Protein AF-A0A210QCU9-F1 (afdb_monomer)

Foldseek 3Di:
DDPVVVVVVVVVVVVVVVCVVVVPPDPPPPPDPDDDDDDDDDDPVRVVVVVVVPPPDDDDDDDDDDDDDDDDDDDDDDDDDDDDDDDDDDDDDDDDDDDDDDDDDDDDDDDDDDDDDDDDDDDDDDDDDDDPPDDDDDDDDDDDDDVVVVVVVVVVVVVVVVVVVVVVVVVVVVVVVVVVVVVVVVVVVVVVVVVVVVVVVVVVVVVVVVVVVVVVVVVVVVVVVVVVVVVVVVVVVVVVVVVVVVDPDDDDPCPVVVVVVVVVVVVVVVVVVVVVVVVVVVVVVVVVVVVVVVVVVVVVVVVVVVVVVVVVVVVVVVVVVVVVVVVVVVVVVVVVVVVVVVVVVVVVVVVVVVVVVVVVVVVVVVVVVVVVVD

Organism: Mizuhopecten yessoensis (NCBI:txid6573)

Mean predicted aligned error: 23.55 Å

Structure (mmCIF, N/CA/C/O backbone):
data_AF-A0A210QCU9-F1
#
_entry.id   AF-A0A210QCU9-F1
#
loop_
_atom_site.group_PDB
_atom_site.id
_atom_site.type_symbol
_atom_site.label_atom_id
_atom_site.label_alt_id
_atom_site.label_comp_id
_atom_site.label_asym_id
_atom_site.label_entity_id
_atom_site.label_seq_id
_atom_site.pdbx_PDB_ins_code
_atom_site.Cartn_x
_atom_site.Cartn_y
_atom_site.Cartn_z
_atom_site.occupancy
_atom_site.B_iso_or_equiv
_atom_site.auth_seq_id
_atom_site.auth_comp_id
_atom_site.auth_asym_id
_atom_site.auth_atom_id
_atom_site.pdbx_PDB_model_num
ATOM 1 N N . MET A 1 1 ? 48.273 -0.658 22.870 1.00 56.78 1 MET A N 1
ATOM 2 C CA . MET A 1 1 ? 46.803 -0.851 22.772 1.00 56.78 1 MET A CA 1
ATOM 3 C C . MET A 1 1 ? 46.395 -0.947 21.308 1.00 56.78 1 MET A C 1
ATOM 5 O O . MET A 1 1 ? 46.941 -0.197 20.505 1.00 56.78 1 MET A O 1
ATOM 9 N N . SER A 1 2 ? 45.455 -1.835 20.966 1.00 79.38 2 SER A N 1
ATOM 10 C CA . SER A 1 2 ? 44.950 -2.006 19.591 1.00 79.38 2 SER A CA 1
ATOM 11 C C . SER A 1 2 ? 44.181 -0.774 19.084 1.00 79.38 2 SER A C 1
ATOM 13 O O . SER A 1 2 ? 43.566 -0.053 19.873 1.00 79.38 2 SER A O 1
ATOM 15 N N . GLN A 1 3 ? 44.162 -0.561 17.762 1.00 80.19 3 GLN A N 1
ATOM 16 C CA . GLN A 1 3 ? 43.302 0.446 17.124 1.00 80.19 3 GLN A CA 1
ATOM 17 C C . GLN A 1 3 ? 41.815 0.196 17.426 1.00 80.19 3 GLN A C 1
ATOM 19 O O . GLN A 1 3 ? 41.072 1.154 17.630 1.00 80.19 3 GLN A O 1
ATOM 24 N N . TYR A 1 4 ? 41.407 -1.073 17.559 1.00 87.50 4 TYR A N 1
ATOM 25 C CA . TYR A 1 4 ? 40.050 -1.455 17.960 1.00 87.50 4 TYR A CA 1
ATOM 26 C C . TYR A 1 4 ? 39.638 -0.808 19.291 1.00 87.50 4 TYR A C 1
ATOM 28 O O . TYR A 1 4 ? 38.570 -0.211 19.368 1.00 87.50 4 TYR A O 1
ATOM 36 N N . GLN A 1 5 ? 40.515 -0.822 20.304 1.00 91.06 5 GLN A N 1
ATOM 37 C CA . GLN A 1 5 ? 40.228 -0.203 21.603 1.00 91.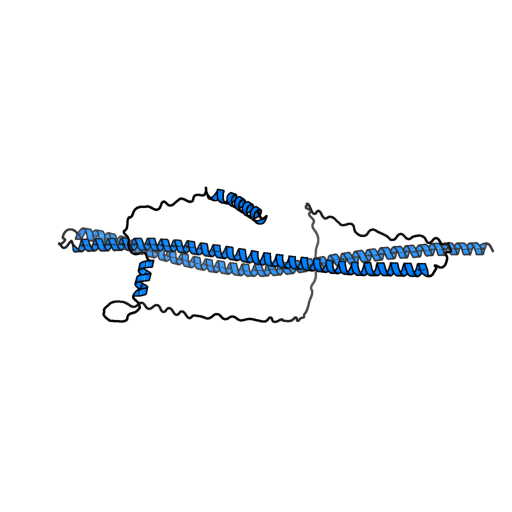06 5 GLN A CA 1
ATOM 38 C C . GLN A 1 5 ? 40.039 1.315 21.484 1.00 91.06 5 GLN A C 1
ATOM 40 O O . GLN A 1 5 ? 39.166 1.883 22.131 1.00 91.06 5 GLN A O 1
ATOM 45 N N . LYS A 1 6 ? 40.825 1.983 20.627 1.00 91.81 6 LYS A N 1
ATOM 46 C CA . LYS A 1 6 ? 40.670 3.426 20.379 1.00 91.81 6 LYS A CA 1
ATOM 47 C C . LYS A 1 6 ? 39.325 3.736 19.714 1.00 91.81 6 LYS A C 1
ATOM 49 O O . LYS A 1 6 ? 38.669 4.697 20.109 1.00 91.81 6 LYS A O 1
ATOM 54 N N . SER A 1 7 ? 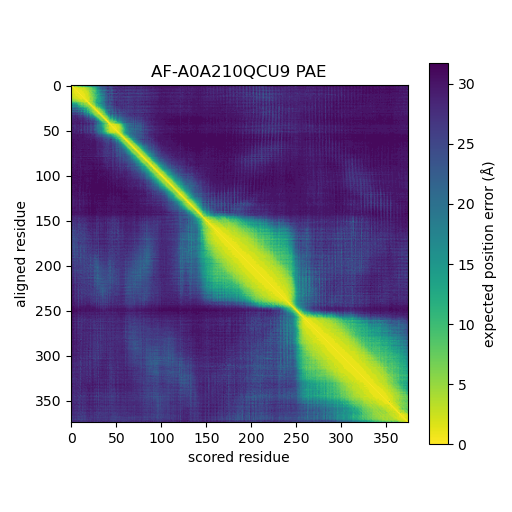38.897 2.917 18.753 1.00 90.00 7 SER A N 1
ATOM 55 C CA . SER A 1 7 ? 37.583 3.041 18.107 1.00 90.00 7 SER A CA 1
ATOM 56 C C . SER A 1 7 ? 36.430 2.747 19.071 1.00 90.00 7 SER A C 1
ATOM 58 O O . SER A 1 7 ? 35.466 3.508 19.102 1.00 90.00 7 SER A O 1
ATOM 60 N N . LEU A 1 8 ? 36.550 1.703 19.898 1.00 92.12 8 LEU A N 1
ATOM 61 C CA . LEU A 1 8 ? 35.562 1.329 20.910 1.00 92.12 8 LEU A CA 1
ATOM 62 C C . LEU A 1 8 ? 35.385 2.439 21.954 1.00 92.12 8 LEU A C 1
ATOM 64 O O . LEU A 1 8 ? 34.273 2.928 22.131 1.00 92.12 8 LEU A O 1
ATOM 68 N N . ASN A 1 9 ? 36.476 2.921 22.559 1.00 92.69 9 ASN A N 1
ATOM 69 C CA . ASN A 1 9 ? 36.433 4.025 23.524 1.00 92.69 9 ASN A CA 1
ATOM 70 C C . ASN A 1 9 ? 35.824 5.296 22.896 1.00 92.69 9 ASN A C 1
ATOM 72 O O . ASN A 1 9 ? 34.995 5.958 23.515 1.00 92.69 9 ASN A O 1
ATOM 76 N N . LYS A 1 10 ? 36.171 5.610 21.637 1.00 92.25 10 LYS A N 1
ATOM 77 C CA . LYS A 1 10 ? 35.598 6.749 20.896 1.00 92.25 10 LYS A CA 1
ATOM 78 C C . LYS A 1 10 ? 34.104 6.577 20.567 1.00 92.25 10 LYS A C 1
ATOM 80 O O . LYS A 1 10 ? 33.401 7.578 20.443 1.00 92.25 10 LYS A O 1
ATOM 85 N N . SER A 1 11 ? 33.610 5.343 20.439 1.00 88.38 11 SER A N 1
ATOM 86 C CA . SER A 1 11 ? 32.179 5.044 20.299 1.00 88.38 11 SER A CA 1
ATOM 87 C C . SER A 1 11 ? 31.447 5.164 21.637 1.00 88.38 11 SER A C 1
ATOM 89 O O . SER A 1 11 ? 30.365 5.739 21.682 1.00 88.38 11 SER A O 1
ATOM 91 N N . ILE A 1 12 ? 32.051 4.687 22.731 1.00 88.25 12 ILE A N 1
ATOM 92 C CA . ILE A 1 12 ? 31.483 4.771 24.087 1.00 88.25 12 ILE A CA 1
ATOM 93 C C . ILE A 1 12 ? 31.269 6.234 24.491 1.00 88.25 12 ILE A C 1
ATOM 95 O O . ILE A 1 12 ? 30.164 6.593 24.887 1.00 88.25 12 ILE A O 1
ATOM 99 N N . GLU A 1 13 ? 32.264 7.107 24.306 1.00 90.81 13 GLU A N 1
ATOM 100 C CA . GLU A 1 13 ? 32.106 8.537 24.616 1.00 90.81 13 GLU A CA 1
ATOM 101 C C . GLU A 1 13 ? 31.066 9.234 23.721 1.00 90.81 13 GLU A C 1
ATOM 103 O O . GLU A 1 13 ? 30.308 10.076 24.201 1.00 90.81 13 GLU A O 1
ATOM 108 N N . LYS A 1 14 ? 30.940 8.832 22.446 1.00 87.81 14 LYS A N 1
ATOM 109 C CA . LYS A 1 14 ? 29.849 9.307 21.577 1.00 87.81 14 LYS A CA 1
ATOM 110 C C . LYS A 1 14 ? 28.462 8.866 22.052 1.00 87.81 14 LYS A C 1
ATOM 112 O O . LYS A 1 14 ? 27.508 9.616 21.871 1.00 87.81 14 LYS A O 1
ATOM 117 N N . MET A 1 15 ? 28.333 7.678 22.641 1.00 81.62 15 MET A N 1
ATOM 118 C CA . MET A 1 15 ? 27.061 7.217 23.207 1.00 81.62 15 MET A CA 1
ATOM 119 C C . MET A 1 15 ? 26.751 7.925 24.532 1.00 81.62 15 MET A C 1
ATOM 121 O O . MET A 1 15 ? 25.622 8.363 24.727 1.00 81.62 15 MET A O 1
ATOM 125 N N . LYS A 1 16 ? 27.749 8.163 25.397 1.00 83.12 16 LYS A N 1
ATOM 126 C CA . LYS A 1 16 ? 27.573 8.960 26.627 1.00 83.12 16 LYS A CA 1
ATOM 127 C C . LYS A 1 16 ? 27.050 10.377 26.369 1.00 83.12 16 LYS A C 1
ATOM 129 O O . LYS A 1 16 ? 26.310 10.899 27.192 1.00 83.12 16 LYS A O 1
ATOM 134 N N . SER A 1 17 ? 27.407 11.017 25.251 1.00 79.62 17 SER A N 1
ATOM 135 C CA . SER A 1 17 ? 26.828 12.324 24.885 1.00 79.62 17 SER A CA 1
ATOM 136 C C . SER A 1 17 ? 25.371 12.266 24.410 1.00 79.62 17 SER A C 1
ATOM 138 O O . SER A 1 17 ? 24.748 13.313 24.316 1.00 79.62 17 SER A O 1
ATOM 140 N N . VAL A 1 18 ? 24.827 11.081 24.109 1.00 77.56 18 VAL A N 1
ATOM 141 C CA . VAL A 1 18 ? 23.393 10.891 23.820 1.00 77.56 18 VAL A CA 1
ATOM 142 C C . VAL A 1 18 ? 22.626 10.605 25.114 1.00 77.56 18 VAL A C 1
ATOM 144 O O . VAL A 1 18 ? 21.563 11.173 25.331 1.00 77.56 18 VAL A O 1
ATOM 147 N N . PHE A 1 19 ? 23.186 9.776 26.002 1.00 70.06 19 PHE A N 1
ATOM 148 C CA . PHE A 1 19 ? 22.539 9.415 27.269 1.00 70.06 19 PHE A CA 1
ATOM 149 C C . PHE A 1 19 ? 22.572 10.514 28.339 1.00 70.06 19 PHE A C 1
ATOM 151 O O . PHE A 1 19 ? 21.706 10.516 29.202 1.00 70.06 19 PHE A O 1
ATOM 158 N N . ARG A 1 20 ? 23.470 11.504 28.247 1.00 65.88 20 ARG A N 1
ATOM 159 C CA . ARG A 1 20 ? 23.452 12.671 29.153 1.00 65.88 20 ARG A CA 1
ATOM 160 C C . ARG A 1 20 ? 22.183 13.527 29.053 1.00 65.88 20 ARG A C 1
ATOM 162 O O . ARG A 1 20 ? 21.882 14.267 29.975 1.00 65.88 20 ARG A O 1
ATOM 169 N N . ASN A 1 21 ? 21.438 13.412 27.952 1.00 59.47 21 ASN A N 1
ATOM 170 C CA . ASN A 1 21 ? 20.130 14.049 27.789 1.00 59.47 21 ASN A CA 1
ATOM 171 C C . ASN A 1 21 ? 18.977 13.185 28.345 1.00 59.47 21 ASN A C 1
ATOM 173 O O . ASN A 1 21 ? 17.839 13.625 28.320 1.00 59.47 21 ASN A O 1
ATOM 177 N N . PHE A 1 22 ? 19.257 11.962 28.810 1.00 56.12 22 PHE A N 1
ATOM 178 C CA . PHE A 1 22 ? 18.293 11.029 29.412 1.00 56.12 22 PHE A CA 1
ATOM 179 C C . PHE A 1 22 ? 18.378 10.981 30.948 1.00 56.12 22 PHE A C 1
ATOM 181 O O . PHE A 1 22 ? 17.552 10.330 31.578 1.00 56.12 22 PHE A O 1
ATOM 188 N N . GLU A 1 23 ? 19.376 11.641 31.544 1.00 57.19 23 GLU A N 1
ATOM 189 C CA . GLU A 1 23 ? 19.550 11.753 33.002 1.00 57.19 23 GLU A CA 1
ATOM 190 C C . GLU A 1 23 ? 18.687 12.887 33.602 1.00 57.19 23 GLU A C 1
ATOM 192 O O . GLU A 1 23 ? 18.395 12.859 34.791 1.00 57.19 23 GLU A O 1
ATOM 197 N N . ASP A 1 24 ? 18.250 13.846 32.774 1.00 55.78 24 ASP A N 1
ATOM 198 C CA . ASP A 1 24 ? 17.417 15.008 33.151 1.00 55.78 24 ASP A CA 1
ATOM 199 C C . ASP A 1 24 ? 15.905 14.750 32.914 1.00 55.78 24 ASP A C 1
ATOM 201 O O . ASP A 1 24 ? 15.045 15.340 33.565 1.00 55.78 24 ASP A O 1
ATOM 205 N N . ASP A 1 25 ? 15.565 13.809 32.018 1.00 54.34 25 ASP A N 1
ATOM 206 C CA . ASP A 1 25 ? 14.189 13.425 31.649 1.00 54.34 25 ASP A CA 1
ATOM 207 C C . ASP A 1 25 ? 13.540 12.480 32.693 1.00 54.34 25 ASP A C 1
ATOM 209 O O . ASP A 1 25 ? 13.168 11.338 32.415 1.00 54.34 25 ASP A O 1
ATOM 213 N N . GLY A 1 26 ? 13.372 12.987 33.918 1.00 51.97 26 GLY A N 1
ATOM 214 C CA . GLY A 1 26 ? 12.201 12.691 34.754 1.00 51.97 26 GLY A CA 1
ATOM 215 C C . GLY A 1 26 ? 11.902 11.228 35.106 1.00 51.97 26 GLY A C 1
ATOM 216 O O . GLY A 1 26 ? 10.730 10.842 35.127 1.00 51.97 26 GLY A O 1
ATOM 217 N N . TRP A 1 27 ? 12.907 10.416 35.444 1.00 58.12 27 TRP A N 1
ATOM 218 C CA . TRP A 1 27 ? 12.652 9.200 36.226 1.00 58.12 27 TRP A CA 1
ATOM 219 C C . TRP A 1 27 ? 12.349 9.589 37.675 1.00 58.12 27 TRP A C 1
ATOM 221 O O . TRP A 1 27 ? 13.246 9.637 38.512 1.00 58.12 27 TRP A O 1
ATOM 231 N N . GLU A 1 28 ? 11.078 9.879 37.962 1.00 51.22 28 GLU A N 1
ATOM 232 C CA . GLU A 1 28 ? 10.595 9.988 39.339 1.00 51.22 28 GLU A CA 1
ATOM 233 C C . GLU A 1 28 ? 10.886 8.669 40.068 1.00 51.22 28 GLU A C 1
ATOM 235 O O . GLU A 1 28 ? 10.295 7.626 39.767 1.00 51.22 28 GLU A O 1
ATOM 240 N N . GLU A 1 29 ? 11.814 8.709 41.027 1.00 49.72 29 GLU A N 1
ATOM 241 C CA . GLU A 1 29 ? 11.997 7.620 41.977 1.00 49.72 29 GLU A CA 1
ATOM 242 C C . GLU A 1 29 ? 10.707 7.498 42.788 1.00 49.72 29 GLU A C 1
ATOM 244 O O . GLU A 1 29 ? 10.423 8.302 43.676 1.00 49.72 29 GLU A O 1
ATOM 249 N N . VAL A 1 30 ? 9.891 6.495 42.455 1.00 48.47 30 VAL A N 1
ATOM 250 C CA . VAL A 1 30 ? 8.727 6.128 43.261 1.00 48.47 30 VAL A CA 1
ATOM 251 C C . VAL A 1 30 ? 9.261 5.610 44.588 1.00 48.47 30 VAL A C 1
ATOM 253 O O . VAL A 1 30 ? 9.619 4.436 44.695 1.00 48.47 30 VAL A O 1
ATOM 256 N N . SER A 1 31 ? 9.339 6.502 45.576 1.00 48.97 31 SER A N 1
ATOM 257 C CA . SER A 1 31 ? 9.744 6.199 46.944 1.00 48.97 31 SER A CA 1
ATOM 258 C C . SER A 1 31 ? 8.893 5.056 47.480 1.00 48.97 31 SER A C 1
ATOM 260 O O . SER A 1 31 ? 7.744 5.256 47.878 1.00 48.97 31 SER A O 1
ATOM 262 N N . GLY A 1 32 ? 9.451 3.844 47.459 1.00 43.97 32 GLY A N 1
ATOM 263 C CA . GLY A 1 32 ? 8.827 2.685 48.075 1.00 43.97 32 GLY A CA 1
ATOM 264 C C . GLY A 1 32 ? 8.627 2.992 49.550 1.00 43.97 32 GLY A C 1
ATOM 265 O O . GLY A 1 32 ? 9.595 3.294 50.245 1.00 43.97 32 GLY A O 1
ATOM 266 N N . SER A 1 33 ? 7.376 2.965 50.006 1.00 38.62 33 SER A N 1
ATOM 267 C CA . SER A 1 33 ? 7.025 3.194 51.403 1.00 38.62 33 SER A CA 1
ATOM 268 C C . SER A 1 33 ? 7.643 2.092 52.259 1.00 38.62 33 SER A C 1
ATOM 270 O O . SER A 1 33 ? 7.113 0.986 52.344 1.00 38.62 33 SER A O 1
ATOM 272 N N . GLN A 1 34 ? 8.799 2.399 52.836 1.00 50.22 34 GLN A N 1
ATOM 273 C CA . GLN A 1 34 ? 9.493 1.563 53.796 1.00 50.22 34 GLN A CA 1
ATOM 274 C C . GLN A 1 34 ? 8.777 1.685 55.141 1.00 50.22 34 GLN A C 1
ATOM 276 O O . GLN A 1 34 ? 8.937 2.705 55.798 1.00 50.22 34 GLN A O 1
ATOM 281 N N . ASP A 1 35 ? 7.995 0.665 55.497 1.00 45.69 35 ASP A N 1
ATOM 282 C CA . ASP A 1 35 ? 7.673 0.259 56.873 1.00 45.69 35 ASP A CA 1
ATOM 283 C C . ASP A 1 35 ? 6.832 -1.030 56.830 1.00 45.69 35 ASP A C 1
ATOM 285 O O . ASP A 1 35 ? 5.648 -0.978 56.513 1.00 45.69 35 ASP A O 1
ATOM 289 N N . GLU A 1 36 ? 7.453 -2.179 57.125 1.00 46.28 36 GLU A N 1
ATOM 290 C CA . GLU A 1 36 ? 6.837 -3.327 57.822 1.00 46.28 36 GLU A CA 1
ATOM 291 C C . GLU A 1 36 ? 7.926 -4.374 58.141 1.00 46.28 36 GLU A C 1
ATOM 293 O O . GLU A 1 36 ? 8.518 -4.985 57.248 1.00 46.28 36 GLU A O 1
ATOM 298 N N . GLU A 1 37 ? 8.234 -4.553 59.431 1.00 55.72 37 GLU A N 1
ATOM 299 C CA . GLU A 1 37 ? 9.117 -5.619 59.923 1.00 55.72 37 GLU A CA 1
ATOM 300 C C . GLU A 1 37 ? 8.318 -6.922 60.088 1.00 55.72 37 GLU A C 1
ATOM 302 O O . GLU A 1 37 ? 7.820 -7.210 61.177 1.00 55.72 37 GLU A O 1
ATOM 307 N N . GLU A 1 38 ? 8.209 -7.738 59.034 1.00 43.91 38 GLU A N 1
ATOM 308 C CA . GLU A 1 38 ? 7.697 -9.110 59.173 1.00 43.91 38 GLU A CA 1
ATOM 309 C C . GLU A 1 38 ? 8.821 -10.159 59.212 1.00 43.91 38 GLU A C 1
ATOM 311 O O . GLU A 1 38 ? 9.718 -10.233 58.371 1.00 43.91 38 GLU A O 1
ATOM 316 N N . THR A 1 39 ? 8.737 -10.959 60.271 1.00 42.44 39 THR A N 1
ATOM 317 C CA . THR A 1 39 ? 9.636 -12.002 60.772 1.00 42.44 39 THR A CA 1
ATOM 318 C C . THR A 1 39 ? 10.112 -13.039 59.750 1.00 42.44 39 THR A C 1
ATOM 320 O O . THR A 1 39 ? 9.419 -13.363 58.788 1.00 42.44 39 THR A O 1
ATOM 323 N N . GLU A 1 40 ? 11.273 -13.651 60.037 1.00 49.41 40 GLU A N 1
ATOM 324 C CA . GLU A 1 40 ? 11.884 -14.773 59.299 1.00 49.41 40 GLU A CA 1
ATOM 325 C C . GLU A 1 40 ? 10.888 -15.911 58.979 1.00 49.41 40 GLU A C 1
ATOM 327 O O . GLU A 1 40 ? 10.719 -16.854 59.752 1.00 49.41 40 GLU A O 1
ATOM 332 N N . SER A 1 41 ? 10.246 -15.834 57.810 1.00 50.62 41 SER A N 1
ATOM 333 C CA . SER A 1 41 ? 9.156 -16.730 57.407 1.00 50.62 41 SER A CA 1
ATOM 334 C C . SER A 1 41 ? 9.432 -17.326 56.024 1.00 50.62 41 SER A C 1
ATOM 336 O O . SER A 1 41 ? 9.172 -16.697 55.002 1.00 50.62 41 SER A O 1
ATOM 338 N N . ASP A 1 42 ? 10.012 -18.533 56.018 1.00 53.97 42 ASP A N 1
ATOM 339 C CA . ASP A 1 42 ? 10.235 -19.449 54.883 1.00 53.97 42 ASP A CA 1
ATOM 340 C C . ASP A 1 42 ? 10.257 -18.833 53.469 1.00 53.97 42 ASP A C 1
ATOM 342 O O . ASP A 1 42 ? 9.246 -18.742 52.766 1.00 53.97 42 ASP A O 1
ATOM 346 N N . THR A 1 43 ? 11.463 -18.526 52.974 1.00 67.88 43 THR A N 1
ATOM 347 C CA . THR A 1 43 ? 11.637 -18.129 51.568 1.00 67.88 43 THR A CA 1
ATOM 348 C C . THR A 1 43 ? 11.081 -19.189 50.606 1.00 67.88 43 THR A C 1
ATOM 350 O O . THR A 1 43 ? 11.197 -20.394 50.833 1.00 67.88 43 THR A O 1
ATOM 353 N N . LEU A 1 44 ? 10.522 -18.755 49.471 1.00 62.50 44 LEU A N 1
ATOM 354 C CA . LEU A 1 44 ? 9.837 -19.624 48.499 1.00 62.50 44 LEU A CA 1
ATOM 355 C C . LEU A 1 44 ? 10.665 -20.847 48.041 1.00 62.50 44 LEU A C 1
ATOM 357 O O . LEU A 1 44 ? 10.105 -21.907 47.762 1.00 62.50 44 LEU A O 1
ATOM 361 N N . GLY A 1 45 ? 11.998 -20.733 47.993 1.00 70.19 45 GLY A N 1
ATOM 362 C CA . GLY A 1 45 ? 12.887 -21.860 47.689 1.00 70.19 45 GLY A CA 1
ATOM 363 C C . GLY A 1 45 ? 12.839 -22.974 48.742 1.00 70.19 45 GLY A C 1
ATOM 364 O O . GLY A 1 45 ? 12.870 -24.153 48.393 1.00 70.19 45 GLY A O 1
ATOM 365 N N . GLN A 1 46 ? 12.689 -22.613 50.016 1.00 69.19 46 GLN A N 1
ATOM 366 C CA . GLN A 1 46 ? 12.573 -23.524 51.155 1.00 69.19 46 GLN A CA 1
ATOM 367 C C . GLN A 1 46 ? 11.275 -24.340 51.066 1.00 69.19 46 GLN A C 1
ATOM 369 O O . GLN A 1 46 ? 11.313 -25.569 51.127 1.00 69.19 46 GLN A O 1
ATOM 374 N N . ALA A 1 47 ? 10.148 -23.683 50.768 1.00 69.25 47 ALA A N 1
ATOM 375 C CA . ALA A 1 47 ? 8.864 -24.346 50.526 1.00 69.25 47 ALA A CA 1
ATOM 376 C C . ALA A 1 47 ? 8.917 -25.347 49.347 1.00 69.25 47 ALA A C 1
ATOM 378 O O . ALA A 1 47 ? 8.357 -26.443 49.430 1.00 69.25 47 ALA A O 1
ATOM 379 N N . ILE A 1 48 ? 9.632 -25.010 48.265 1.00 72.06 48 ILE A N 1
ATOM 380 C CA . ILE A 1 48 ? 9.831 -25.894 47.101 1.00 72.06 48 ILE A CA 1
ATOM 381 C C . ILE A 1 48 ? 10.711 -27.109 47.455 1.00 72.06 48 ILE A C 1
ATOM 383 O O . ILE A 1 48 ? 10.404 -28.232 47.042 1.00 72.06 48 ILE A O 1
ATOM 387 N N . VAL A 1 49 ? 11.776 -26.925 48.242 1.00 74.56 49 VAL A N 1
ATOM 388 C CA . VAL A 1 49 ? 12.651 -28.024 48.698 1.00 74.56 49 VAL A CA 1
ATOM 389 C C . VAL A 1 49 ? 11.934 -28.948 49.686 1.00 74.56 49 VAL A C 1
ATOM 391 O O . VAL A 1 49 ? 12.071 -30.166 49.582 1.00 74.56 49 VAL A O 1
ATOM 394 N N . SER A 1 50 ? 11.123 -28.408 50.597 1.00 71.31 50 SER A N 1
ATOM 395 C CA . SER A 1 50 ? 10.308 -29.212 51.514 1.00 71.31 50 SER A CA 1
ATOM 396 C C . SER A 1 50 ? 9.264 -30.039 50.758 1.00 71.31 50 SER A C 1
ATOM 398 O O . SER A 1 50 ? 9.186 -31.251 50.949 1.00 71.31 50 SER A O 1
ATOM 400 N N . ARG A 1 51 ? 8.521 -29.424 49.827 1.00 68.06 51 ARG A N 1
ATOM 401 C CA . ARG A 1 51 ? 7.466 -30.109 49.059 1.00 68.06 51 ARG A CA 1
ATOM 402 C C . ARG A 1 51 ? 7.994 -31.157 48.074 1.00 68.06 51 ARG A C 1
ATOM 404 O O . ARG A 1 51 ? 7.300 -32.124 47.789 1.00 68.06 51 ARG A O 1
ATOM 411 N N . SER A 1 52 ? 9.219 -31.007 47.572 1.00 67.19 52 SER A N 1
ATOM 412 C CA . SER A 1 52 ? 9.848 -32.019 46.704 1.00 67.19 52 SER A CA 1
ATOM 413 C C . SER A 1 52 ? 10.441 -33.214 47.465 1.00 67.19 52 SER A C 1
ATOM 415 O O . SER A 1 52 ? 10.822 -34.197 46.833 1.00 67.19 52 SER A O 1
ATOM 417 N N . ARG A 1 53 ? 10.489 -33.175 48.807 1.00 59.69 53 ARG A N 1
ATOM 418 C CA . ARG A 1 53 ? 10.940 -34.297 49.653 1.00 59.69 53 ARG A CA 1
ATOM 419 C C . ARG A 1 53 ? 9.813 -35.199 50.165 1.00 59.69 53 ARG A C 1
ATOM 421 O O . ARG A 1 53 ? 10.110 -36.310 50.592 1.00 59.69 53 ARG A O 1
ATOM 428 N N . THR A 1 54 ? 8.553 -34.762 50.124 1.00 55.78 54 THR A N 1
ATOM 429 C CA . THR A 1 54 ? 7.397 -35.522 50.644 1.00 55.78 54 THR A CA 1
ATOM 430 C C . THR A 1 54 ? 6.718 -36.450 49.627 1.00 55.78 54 THR A C 1
ATOM 432 O O . THR A 1 54 ? 5.996 -37.354 50.029 1.00 55.78 54 THR A O 1
ATOM 435 N N . GLU A 1 55 ? 6.972 -36.297 48.326 1.00 48.81 55 GLU A N 1
ATOM 436 C CA . GLU A 1 55 ? 6.300 -37.038 47.234 1.00 48.81 55 GLU A CA 1
ATOM 437 C C . GLU A 1 55 ? 6.833 -38.484 47.010 1.00 48.81 55 GLU A C 1
ATOM 439 O O . GLU A 1 55 ? 6.805 -38.994 45.891 1.00 48.81 55 GLU A O 1
ATOM 444 N N . LEU A 1 56 ? 7.365 -39.160 48.042 1.00 50.78 56 LEU A N 1
ATOM 445 C CA . LEU A 1 56 ? 7.986 -40.499 47.930 1.00 50.78 56 LEU A CA 1
ATOM 446 C C . LEU A 1 56 ? 7.600 -41.493 49.053 1.00 50.78 56 LEU A C 1
ATOM 448 O O . LEU A 1 56 ? 8.422 -42.296 49.495 1.00 50.78 56 LEU A O 1
ATOM 452 N N . SER A 1 57 ? 6.332 -41.503 49.479 1.00 37.66 57 SER A N 1
ATOM 453 C CA . SER A 1 57 ? 5.765 -42.581 50.318 1.00 37.66 57 SER A CA 1
ATOM 454 C C . SER A 1 57 ? 4.232 -42.685 50.184 1.00 37.66 57 SER A C 1
ATOM 456 O O . SER A 1 57 ? 3.562 -41.690 50.460 1.00 37.66 57 SER A O 1
ATOM 458 N N . PRO A 1 58 ? 3.650 -43.841 49.796 1.00 51.19 58 PRO A N 1
ATOM 459 C CA . PRO A 1 58 ? 2.199 -43.989 49.633 1.00 51.19 58 PRO A CA 1
ATOM 460 C C . PRO A 1 58 ? 1.507 -44.731 50.798 1.00 51.19 58 PRO A C 1
ATOM 462 O O . PRO A 1 58 ? 1.755 -45.920 50.971 1.00 51.19 58 PRO A O 1
ATOM 465 N N . THR A 1 59 ? 0.616 -44.041 51.523 1.00 35.09 59 THR A N 1
ATOM 466 C CA . THR A 1 59 ? -0.509 -44.510 52.388 1.00 35.09 59 THR A CA 1
ATOM 467 C C . THR A 1 59 ? -1.080 -43.274 53.124 1.00 35.09 59 THR A C 1
ATOM 469 O O . THR A 1 59 ? -0.326 -42.344 53.392 1.00 35.09 59 THR A O 1
ATOM 472 N N . ASP A 1 60 ? -2.359 -43.134 53.495 1.00 31.88 60 ASP A N 1
ATOM 473 C CA . ASP A 1 60 ? -3.583 -43.856 53.111 1.00 31.88 60 ASP A CA 1
ATOM 474 C C . ASP A 1 60 ? -4.831 -42.933 53.248 1.00 31.88 60 ASP A C 1
ATOM 476 O O . ASP A 1 60 ? -4.702 -41.732 53.483 1.00 31.88 60 ASP A O 1
ATOM 480 N N . CYS A 1 61 ? -6.040 -43.468 53.046 1.00 31.77 61 CYS A N 1
ATOM 481 C CA . CYS A 1 61 ? -7.290 -42.711 52.839 1.00 31.77 61 CYS A CA 1
ATOM 482 C C . CYS A 1 61 ? -7.903 -41.972 54.061 1.00 31.77 61 CYS A C 1
ATOM 484 O O . CYS A 1 61 ? -7.798 -42.447 55.189 1.00 31.77 61 CYS A O 1
ATOM 486 N N . THR A 1 62 ? -8.694 -40.915 53.772 1.00 34.81 62 THR A N 1
ATOM 487 C CA . THR A 1 62 ? -10.039 -40.506 54.311 1.00 34.81 62 THR A CA 1
ATOM 488 C C . THR A 1 62 ? -10.172 -39.001 54.628 1.00 34.81 62 THR A C 1
ATOM 490 O O . THR A 1 62 ? -9.194 -38.369 55.007 1.00 34.81 62 THR A O 1
ATOM 493 N N . ASP A 1 63 ? -11.346 -38.353 54.555 1.00 35.06 63 ASP A N 1
ATOM 494 C CA . ASP A 1 63 ? -12.475 -38.450 53.597 1.00 35.06 63 ASP A CA 1
ATOM 495 C C . ASP A 1 63 ? -13.340 -37.160 53.683 1.00 35.06 63 ASP A C 1
ATOM 497 O O . ASP A 1 63 ? -13.336 -36.479 54.709 1.00 35.06 63 ASP A O 1
ATOM 501 N N . SER A 1 64 ? -14.159 -36.897 52.654 1.00 34.28 64 SER A N 1
ATOM 502 C CA . SER A 1 64 ? -15.285 -35.940 52.617 1.00 34.28 64 SER A CA 1
ATOM 503 C C . SER A 1 64 ? -14.940 -34.429 52.577 1.00 34.28 64 SER A C 1
ATOM 505 O O . SER A 1 64 ? -13.936 -33.991 53.122 1.00 34.28 64 SER A O 1
ATOM 507 N N . SER A 1 65 ? -15.738 -33.536 51.968 1.00 38.31 65 SER A N 1
ATOM 508 C CA . SER A 1 65 ? -16.765 -33.687 50.914 1.00 38.31 65 SER A CA 1
ATOM 509 C C . SER A 1 65 ? -17.163 -32.308 50.340 1.00 38.31 65 SER A C 1
ATOM 511 O O . SER A 1 65 ? -16.860 -31.286 50.944 1.00 38.31 65 SER A O 1
ATOM 513 N N . PHE A 1 66 ? -17.937 -32.302 49.240 1.00 31.36 66 PHE A N 1
ATOM 514 C CA . PHE A 1 66 ? -18.588 -31.133 48.598 1.00 31.36 66 PHE A CA 1
ATOM 515 C C . PHE A 1 66 ? -17.649 -30.098 47.907 1.00 31.36 66 PHE A C 1
ATOM 517 O O . PHE A 1 66 ? -16.581 -29.777 48.399 1.00 31.36 66 PHE A O 1
ATOM 524 N N . SER A 1 67 ? -17.983 -29.514 46.741 1.00 33.91 67 SER A N 1
ATOM 525 C CA . SER A 1 67 ? -19.123 -29.760 45.832 1.00 33.91 67 SER A CA 1
ATOM 526 C C . SER A 1 67 ? -18.836 -29.372 44.363 1.00 33.91 67 SER A C 1
ATOM 528 O O . SER A 1 67 ? -17.846 -28.719 44.057 1.00 33.91 67 SER A O 1
ATOM 530 N N . SER A 1 68 ? -19.806 -29.691 43.494 1.00 35.94 68 SER A N 1
ATOM 531 C CA . SER A 1 68 ? -20.158 -28.960 42.258 1.00 35.94 68 SER A CA 1
ATOM 532 C C . SER A 1 68 ? -19.209 -29.025 41.049 1.00 35.94 68 SER A C 1
ATOM 534 O O . SER A 1 68 ? -18.191 -28.350 40.951 1.00 35.94 68 SER A O 1
ATOM 536 N N . GLN A 1 69 ? -19.638 -29.782 40.032 1.00 35.94 69 GLN A N 1
ATOM 537 C CA . GLN A 1 69 ? -19.005 -29.831 38.710 1.00 35.94 69 GLN A CA 1
ATOM 538 C C . GLN A 1 69 ? -19.326 -28.580 37.873 1.00 35.94 69 GLN A C 1
ATOM 540 O O . GLN A 1 69 ? -20.497 -28.262 37.678 1.00 35.94 69 GLN A O 1
ATOM 545 N N . VAL A 1 70 ? -18.320 -28.010 37.202 1.00 33.09 70 VAL A N 1
ATOM 546 C CA . VAL A 1 70 ? -18.514 -27.278 35.936 1.00 33.09 70 VAL A CA 1
ATOM 547 C C . VAL A 1 70 ? -17.586 -27.885 34.884 1.00 33.09 70 VAL A C 1
ATOM 549 O O . VAL A 1 70 ? -16.367 -27.863 35.020 1.00 33.09 70 VAL A O 1
ATOM 552 N N . LYS A 1 71 ? -18.162 -28.478 33.832 1.00 40.09 71 LYS A N 1
ATOM 553 C CA . LYS A 1 71 ? -17.417 -29.195 32.783 1.00 40.09 71 LYS A CA 1
ATOM 554 C C . LYS A 1 71 ? -17.075 -28.279 31.607 1.00 40.09 71 LYS A C 1
ATOM 556 O O . LYS A 1 71 ? -17.903 -28.090 30.719 1.00 40.09 71 LYS A O 1
ATOM 561 N N . THR A 1 72 ? -15.829 -27.821 31.521 1.00 33.34 72 THR A N 1
ATOM 562 C CA . THR A 1 72 ? -15.247 -27.279 30.280 1.00 33.34 72 THR A CA 1
ATOM 563 C C . THR A 1 72 ? -14.305 -28.315 29.654 1.00 33.34 72 THR A C 1
ATOM 565 O O . THR A 1 72 ? -13.284 -28.688 30.221 1.00 33.34 72 THR A O 1
ATOM 568 N N . ARG A 1 73 ? -14.661 -28.839 28.471 1.00 34.47 73 ARG A N 1
ATOM 569 C CA . ARG A 1 73 ? -13.847 -29.844 27.756 1.00 34.47 73 ARG A CA 1
ATOM 570 C C . ARG A 1 73 ? -12.740 -29.153 26.953 1.00 34.47 73 ARG A C 1
ATOM 572 O O . ARG A 1 73 ? -12.963 -28.774 25.805 1.00 34.47 73 ARG A O 1
ATOM 579 N N . THR A 1 74 ? -11.545 -29.021 27.520 1.00 35.56 74 THR A N 1
ATOM 580 C CA . THR A 1 74 ? -10.343 -28.632 26.767 1.00 35.56 74 THR A CA 1
ATOM 581 C C . THR A 1 74 ? -9.864 -29.805 25.908 1.00 35.56 74 THR A C 1
ATOM 583 O O . THR A 1 74 ? -9.466 -30.849 26.412 1.00 35.56 74 THR A O 1
ATOM 586 N N . ASN A 1 75 ? -9.926 -29.654 24.583 1.00 35.81 75 ASN A N 1
ATOM 587 C CA . ASN A 1 75 ? -9.582 -30.715 23.631 1.00 35.81 75 ASN A CA 1
ATOM 588 C C . ASN A 1 75 ? -8.358 -30.300 22.797 1.00 35.81 75 ASN A C 1
ATOM 590 O O . ASN A 1 75 ? -8.464 -29.966 21.617 1.00 35.81 75 ASN A O 1
ATOM 594 N N . ILE A 1 76 ? -7.193 -30.245 23.451 1.00 37.50 76 ILE A N 1
ATOM 595 C CA . ILE A 1 76 ? -5.927 -29.819 22.839 1.00 37.50 76 ILE A CA 1
ATOM 596 C C . ILE A 1 76 ? -5.285 -31.020 22.135 1.00 37.50 76 ILE A C 1
ATOM 598 O O . ILE A 1 76 ? -4.562 -31.805 22.746 1.00 37.50 76 ILE A O 1
ATOM 602 N N . LYS A 1 77 ? -5.524 -31.158 20.826 1.00 38.41 77 LYS A N 1
ATOM 603 C CA . LYS A 1 77 ? -4.725 -32.057 19.984 1.00 38.41 77 LYS A CA 1
ATOM 604 C C . LYS A 1 77 ? -3.408 -31.379 19.617 1.00 38.41 77 LYS A C 1
ATOM 606 O O . LYS A 1 77 ? -3.403 -30.363 18.929 1.00 38.41 77 LYS A O 1
ATOM 611 N N . GLN A 1 78 ? -2.298 -31.973 20.045 1.00 44.59 78 GLN A N 1
ATOM 612 C CA . GLN A 1 78 ? -0.971 -31.644 19.527 1.00 44.59 78 GLN A CA 1
ATOM 613 C C . GLN A 1 78 ? -0.873 -32.043 18.044 1.00 44.59 78 GLN A C 1
ATOM 615 O O . GLN A 1 78 ? -1.423 -33.068 17.636 1.00 44.59 78 GLN A O 1
ATOM 620 N N . SER A 1 79 ? -0.133 -31.269 17.250 1.00 35.53 79 SER A N 1
ATOM 621 C CA . SER A 1 79 ? 0.240 -31.608 15.870 1.00 35.53 79 SER A CA 1
ATOM 622 C C . SER A 1 79 ? 1.766 -31.536 15.712 1.00 35.53 79 SER A C 1
ATOM 624 O O . SER A 1 79 ? 2.348 -30.524 16.111 1.00 35.53 79 SER A O 1
ATOM 626 N N . PRO A 1 80 ? 2.433 -32.567 15.159 1.00 44.50 80 PRO A N 1
ATOM 627 C CA . PRO A 1 80 ? 3.893 -32.626 15.090 1.00 44.50 80 PRO A CA 1
ATOM 628 C C . PRO A 1 80 ? 4.476 -31.759 13.963 1.00 44.50 80 PRO A C 1
ATOM 630 O O . PRO A 1 80 ? 3.799 -31.427 12.990 1.00 44.50 80 PRO A O 1
ATOM 633 N N . LEU A 1 81 ? 5.771 -31.437 14.065 1.00 41.38 81 LEU A N 1
ATOM 634 C CA . LEU A 1 81 ? 6.507 -30.755 12.999 1.00 41.38 81 LEU A CA 1
ATOM 635 C C . LEU A 1 81 ? 6.630 -31.655 11.762 1.00 41.38 81 LEU A C 1
ATOM 637 O O . LEU A 1 81 ? 7.158 -32.762 11.854 1.00 41.38 81 LEU A O 1
ATOM 641 N N . GLN A 1 82 ? 6.278 -31.131 10.586 1.00 40.78 82 GLN A N 1
ATOM 642 C CA . GLN A 1 82 ? 6.539 -31.789 9.305 1.00 40.78 82 GLN A CA 1
ATOM 643 C C . GLN A 1 82 ? 7.487 -30.949 8.439 1.00 40.78 82 GLN A C 1
ATOM 645 O O . GLN A 1 82 ? 7.072 -30.114 7.638 1.00 40.78 82 GLN A O 1
ATOM 650 N N . ARG A 1 83 ? 8.795 -31.207 8.575 1.00 42.38 83 ARG A N 1
ATOM 651 C CA . ARG A 1 83 ? 9.796 -30.804 7.573 1.00 42.38 83 ARG A CA 1
ATOM 652 C C . ARG A 1 83 ? 9.462 -31.483 6.242 1.00 42.38 83 ARG A C 1
ATOM 654 O O . ARG A 1 83 ? 9.445 -32.709 6.180 1.00 42.38 83 ARG A O 1
ATOM 661 N N . GLN A 1 84 ? 9.322 -30.713 5.167 1.00 36.72 84 GLN A N 1
ATOM 662 C CA . GLN A 1 84 ? 9.460 -31.223 3.800 1.00 36.72 84 GLN A CA 1
ATOM 663 C C . GLN A 1 84 ? 10.396 -30.337 2.978 1.00 36.72 84 GLN A C 1
ATOM 665 O O . GLN A 1 84 ? 10.704 -29.208 3.355 1.00 36.72 84 GLN A O 1
ATOM 670 N N . SER A 1 85 ? 10.939 -30.911 1.907 1.00 37.44 85 SER A N 1
ATOM 671 C CA . SER A 1 85 ? 12.098 -30.390 1.186 1.00 37.44 85 SER A CA 1
ATOM 672 C C . SER A 1 85 ? 11.996 -30.684 -0.313 1.00 37.44 85 SER A C 1
ATOM 674 O O . SER A 1 85 ? 11.292 -31.599 -0.736 1.00 37.44 85 SER A O 1
ATOM 676 N N . THR A 1 86 ? 12.828 -29.978 -1.080 1.00 37.72 86 THR A N 1
ATOM 677 C CA . THR A 1 86 ? 13.188 -30.195 -2.492 1.00 37.72 86 THR A CA 1
ATOM 678 C C . THR A 1 86 ? 12.280 -29.633 -3.602 1.00 37.72 86 THR A C 1
ATOM 680 O O . THR A 1 86 ? 11.059 -29.659 -3.553 1.00 37.72 86 THR A O 1
ATOM 683 N N . ARG A 1 87 ? 12.978 -29.219 -4.674 1.00 34.00 87 ARG A N 1
ATOM 684 C CA . ARG A 1 87 ? 12.588 -29.233 -6.100 1.00 34.00 87 ARG A CA 1
ATOM 685 C C . ARG A 1 87 ? 11.416 -28.364 -6.590 1.00 34.00 87 ARG A C 1
ATOM 687 O O . ARG A 1 87 ? 10.327 -28.832 -6.889 1.00 34.00 87 ARG A O 1
ATOM 694 N N . SER A 1 88 ? 11.788 -27.136 -6.957 1.00 37.38 88 SER A N 1
ATOM 695 C CA . SER A 1 88 ? 11.917 -26.711 -8.370 1.00 37.38 88 SER A CA 1
ATOM 696 C C . SER A 1 88 ? 11.129 -27.507 -9.431 1.00 37.38 88 SER A C 1
ATOM 698 O O . SER A 1 88 ? 11.445 -28.667 -9.717 1.00 37.38 88 SER A O 1
ATOM 700 N N . ARG A 1 89 ? 10.230 -26.817 -10.148 1.00 34.31 89 ARG A N 1
ATOM 701 C CA . ARG A 1 89 ? 9.784 -27.206 -11.496 1.00 34.31 89 ARG A CA 1
ATOM 702 C C . ARG A 1 89 ? 9.597 -25.979 -12.392 1.00 34.31 89 ARG A C 1
ATOM 704 O O . ARG A 1 89 ? 9.051 -24.968 -11.967 1.00 34.31 89 ARG A O 1
ATOM 711 N N . ARG A 1 90 ? 10.044 -26.086 -13.648 1.00 39.25 90 ARG A N 1
ATOM 712 C CA . ARG A 1 90 ? 9.807 -25.096 -14.714 1.00 39.25 90 ARG A CA 1
ATOM 713 C C . ARG A 1 90 ? 8.456 -25.355 -15.394 1.00 39.25 90 ARG A C 1
ATOM 715 O O . ARG A 1 90 ? 8.140 -26.507 -15.678 1.00 39.25 90 ARG A O 1
ATOM 722 N N . SER A 1 91 ? 7.770 -24.293 -15.803 1.00 38.41 91 SER A N 1
ATOM 723 C CA . SER A 1 91 ? 6.945 -24.250 -17.023 1.00 38.41 91 SER A CA 1
ATOM 724 C C . SER A 1 91 ? 7.339 -22.955 -17.758 1.00 38.41 91 SER A C 1
ATOM 726 O O . SER A 1 91 ? 7.453 -21.914 -17.125 1.00 38.41 91 SER A O 1
ATOM 728 N N . ILE A 1 92 ? 7.925 -22.987 -18.960 1.00 36.84 92 ILE A N 1
ATOM 729 C CA . ILE A 1 92 ? 7.463 -23.471 -20.278 1.00 36.84 92 ILE A CA 1
ATOM 730 C C . ILE A 1 92 ? 6.547 -22.445 -20.963 1.00 36.84 92 ILE A C 1
ATOM 732 O O . ILE A 1 92 ? 5.432 -22.186 -20.533 1.00 36.84 92 ILE A O 1
ATOM 736 N N . ILE A 1 93 ? 7.065 -21.892 -22.064 1.00 38.22 93 ILE A N 1
ATOM 737 C CA . ILE A 1 93 ? 6.442 -20.883 -22.927 1.00 38.22 93 ILE A CA 1
ATOM 738 C C . ILE A 1 93 ? 5.636 -21.569 -24.040 1.00 38.22 93 ILE A C 1
ATOM 740 O O . ILE A 1 93 ? 6.172 -22.463 -24.704 1.00 38.22 93 ILE A O 1
ATOM 744 N N . ARG A 1 94 ? 4.412 -21.087 -24.314 1.00 37.34 94 ARG A N 1
ATOM 745 C CA . ARG A 1 94 ? 3.786 -21.049 -25.657 1.00 37.34 94 ARG A CA 1
ATOM 746 C C . ARG A 1 94 ? 2.436 -20.292 -25.637 1.00 37.34 94 ARG A C 1
ATOM 748 O O . ARG A 1 94 ? 1.837 -20.218 -24.575 1.00 37.34 94 ARG A O 1
ATOM 755 N N . ASN A 1 95 ? 1.839 -19.878 -26.764 1.00 35.00 95 ASN A N 1
ATOM 756 C CA . ASN A 1 95 ? 2.227 -18.836 -27.748 1.00 35.00 95 ASN A CA 1
ATOM 757 C C . ASN A 1 95 ? 0.990 -18.507 -28.642 1.00 35.00 95 ASN A C 1
ATOM 759 O O . ASN A 1 95 ? 0.146 -19.389 -28.769 1.00 35.00 95 ASN A O 1
ATOM 763 N N . LEU A 1 96 ? 0.964 -17.359 -29.359 1.00 36.44 96 LEU A N 1
ATOM 764 C CA . LEU A 1 96 ? -0.001 -16.996 -30.448 1.00 36.44 96 LEU A CA 1
ATOM 765 C C . LEU A 1 96 ? -1.461 -16.722 -29.955 1.00 36.44 96 LEU A C 1
ATOM 767 O O . LEU A 1 96 ? -1.828 -17.234 -28.908 1.00 36.44 96 LEU A O 1
ATOM 771 N N . GLN A 1 97 ? -2.391 -15.971 -30.587 1.00 33.94 97 GLN A N 1
ATOM 772 C CA . GLN A 1 97 ? -2.507 -14.980 -31.704 1.00 33.94 97 GLN A CA 1
ATOM 773 C C . GLN A 1 97 ? -3.937 -14.313 -31.579 1.00 33.94 97 GLN A C 1
ATOM 775 O O . GLN A 1 97 ? -4.669 -14.738 -30.694 1.00 33.94 97 GLN A O 1
ATOM 780 N N . ARG A 1 98 ? -4.494 -13.322 -32.326 1.00 35.44 98 ARG A N 1
ATOM 781 C CA . ARG A 1 98 ? -4.163 -12.458 -33.500 1.00 35.44 98 ARG A CA 1
ATOM 782 C C . ARG A 1 98 ? -5.172 -11.260 -33.569 1.00 35.44 98 ARG A C 1
ATOM 784 O O . ARG A 1 98 ? -6.352 -11.559 -33.477 1.00 35.44 98 ARG A O 1
ATOM 791 N N . VAL A 1 99 ? -4.746 -10.025 -33.932 1.00 35.66 99 VAL A N 1
ATOM 792 C CA . VAL A 1 99 ? -5.479 -9.023 -34.805 1.00 35.66 99 VAL A CA 1
ATOM 793 C C . VAL A 1 99 ? -6.855 -8.455 -34.299 1.00 35.66 99 VAL A C 1
ATOM 795 O O . VAL A 1 99 ? -7.420 -9.065 -33.402 1.00 35.66 99 VAL A O 1
ATOM 798 N N . PRO A 1 100 ? -7.434 -7.306 -34.778 1.00 48.84 100 PRO A N 1
ATOM 799 C CA . PRO A 1 100 ? -7.076 -6.350 -35.855 1.00 48.84 100 PRO A CA 1
ATOM 800 C C . PRO A 1 100 ? -6.779 -4.883 -35.409 1.00 48.84 100 PRO A C 1
ATOM 802 O O . PRO A 1 100 ? -6.522 -4.611 -34.241 1.00 48.84 100 PRO A O 1
ATOM 805 N N . ARG A 1 101 ? -6.746 -3.946 -36.381 1.00 34.59 101 ARG A N 1
ATOM 806 C CA . ARG A 1 101 ? -6.444 -2.498 -36.267 1.00 34.59 101 ARG A CA 1
ATOM 807 C C . ARG A 1 101 ? -7.675 -1.597 -36.492 1.00 34.59 101 ARG A C 1
ATOM 809 O O . ARG A 1 101 ? -8.472 -1.894 -37.375 1.00 34.59 101 ARG A O 1
ATOM 816 N N . SER A 1 102 ? -7.649 -0.408 -35.885 1.00 34.47 102 SER A N 1
ATOM 817 C CA . SER A 1 102 ? -8.248 0.862 -36.358 1.00 34.47 102 SER A CA 1
ATOM 818 C C . SER A 1 102 ? -7.675 2.018 -35.508 1.00 34.47 102 SER A C 1
ATOM 820 O O . SER A 1 102 ? -7.390 1.776 -34.341 1.00 34.47 102 SER A O 1
ATOM 822 N N . SER A 1 103 ? -7.538 3.295 -35.885 1.00 35.69 103 SER A N 1
ATOM 823 C CA . SER A 1 103 ? -7.257 4.051 -37.126 1.00 35.69 103 SER A CA 1
ATOM 824 C C . SER A 1 103 ? -7.824 5.470 -36.910 1.00 35.69 103 SER A C 1
ATOM 826 O O . SER A 1 103 ? -9.022 5.565 -36.668 1.00 35.69 103 SER A O 1
ATOM 828 N N . GLN A 1 104 ? -7.012 6.530 -37.075 1.00 34.97 104 GLN A N 1
ATOM 829 C CA . GLN A 1 104 ? -7.384 7.965 -36.921 1.00 34.97 104 GLN A CA 1
ATOM 830 C C . GLN A 1 104 ? -7.702 8.405 -35.459 1.00 34.97 104 GLN A C 1
ATOM 832 O O . GLN A 1 104 ? -8.040 7.564 -34.635 1.00 34.97 104 GLN A O 1
ATOM 837 N N . SER A 1 105 ? -7.544 9.670 -35.029 1.00 36.03 105 SER A N 1
ATOM 838 C CA . SER A 1 105 ? -7.031 10.910 -35.666 1.00 36.03 105 SER A CA 1
ATOM 839 C C . SER A 1 105 ? -6.210 11.776 -34.674 1.00 36.03 105 SER A C 1
ATOM 841 O O . SER A 1 105 ? -6.213 11.520 -33.474 1.00 36.03 105 SER A O 1
ATOM 843 N N . GLY A 1 106 ? -5.528 12.826 -35.165 1.00 29.48 106 GLY A N 1
ATOM 844 C CA . GLY A 1 106 ? -5.012 13.945 -34.339 1.00 29.48 106 GLY A CA 1
ATOM 845 C C . GLY A 1 106 ? -6.110 14.973 -33.965 1.00 29.48 106 GLY A C 1
ATOM 846 O O . GLY A 1 106 ? -7.279 14.629 -34.172 1.00 29.48 106 GLY A O 1
ATOM 847 N N . PRO A 1 107 ? -5.793 16.212 -33.486 1.00 48.44 107 PRO A N 1
ATOM 848 C CA . PRO A 1 107 ? -4.591 16.997 -33.847 1.00 48.44 107 PRO A CA 1
ATOM 849 C C . PRO A 1 107 ? -3.878 17.855 -32.747 1.00 48.44 107 PRO A C 1
ATOM 851 O O . PRO A 1 107 ? -4.424 18.154 -31.696 1.00 48.44 107 PRO A O 1
ATOM 854 N N . GLN A 1 108 ? -2.655 18.299 -33.092 1.00 34.81 108 GLN A N 1
ATOM 855 C CA . GLN A 1 108 ? -2.012 19.624 -32.864 1.00 34.81 108 GLN A CA 1
ATOM 856 C C . GLN A 1 108 ? -1.946 20.322 -31.469 1.00 34.81 108 GLN A C 1
ATOM 858 O O . GLN A 1 108 ? -2.920 20.863 -30.968 1.00 34.81 108 GLN A O 1
ATOM 863 N N . ILE A 1 109 ? -0.699 20.446 -30.979 1.00 34.41 109 ILE A N 1
ATOM 864 C CA . ILE A 1 109 ? 0.011 21.648 -30.454 1.00 34.41 109 ILE A CA 1
ATOM 865 C C . ILE A 1 109 ? -0.709 22.661 -29.527 1.00 34.41 109 ILE A C 1
ATOM 867 O O . ILE A 1 109 ? -1.539 23.452 -29.961 1.00 34.41 109 ILE A O 1
ATOM 871 N N . SER A 1 110 ? -0.129 22.850 -28.330 1.00 33.19 110 SER A N 1
ATOM 872 C CA . SER A 1 110 ? 0.146 24.183 -27.751 1.00 33.19 110 SER A CA 1
ATOM 873 C C . SER A 1 110 ? 1.412 24.154 -26.874 1.00 33.19 110 SER A C 1
ATOM 875 O O . SER A 1 110 ? 1.737 23.118 -26.295 1.00 33.19 110 SER A O 1
ATOM 877 N N . SER A 1 111 ? 2.136 25.272 -26.768 1.00 35.84 111 SER A N 1
ATOM 878 C CA . SER A 1 111 ? 3.454 25.368 -26.110 1.00 35.84 111 SER A CA 1
ATOM 879 C C . SER A 1 111 ? 3.452 26.231 -24.843 1.00 35.84 111 SER A C 1
ATOM 881 O O . SER A 1 111 ? 2.882 27.319 -24.857 1.00 35.84 111 SER A O 1
ATOM 883 N N . SER A 1 112 ? 4.213 25.842 -23.814 1.00 34.06 112 SER A N 1
ATOM 884 C CA . SER A 1 112 ? 4.632 26.753 -22.734 1.00 34.06 112 SER A CA 1
ATOM 885 C C . SER A 1 112 ? 5.952 26.308 -22.099 1.00 34.06 112 SER A C 1
ATOM 887 O O . SER A 1 112 ? 6.117 25.137 -21.763 1.00 34.06 112 SER A O 1
ATOM 889 N N . SER A 1 113 ? 6.879 27.246 -21.916 1.00 39.19 113 SER A N 1
ATOM 890 C CA . SER A 1 113 ? 8.210 27.035 -21.336 1.00 39.19 113 SER A CA 1
ATOM 891 C C . SER A 1 113 ? 8.255 27.274 -19.823 1.00 39.19 113 SER A C 1
ATOM 893 O O . SER A 1 113 ? 7.728 28.282 -19.359 1.00 39.19 113 SER A O 1
ATOM 895 N N . THR A 1 114 ? 9.032 26.470 -19.096 1.00 36.00 114 THR A N 1
ATOM 896 C CA . THR A 1 114 ? 9.659 26.853 -17.814 1.00 36.00 114 THR A CA 1
ATOM 897 C C . THR A 1 114 ? 11.086 26.299 -17.730 1.00 36.00 114 THR A C 1
ATOM 899 O O . THR A 1 114 ? 11.482 25.447 -18.526 1.00 36.00 114 THR A O 1
ATOM 902 N N . SER A 1 115 ? 11.893 26.873 -16.836 1.00 38.72 115 SER A N 1
ATOM 903 C CA . SER A 1 115 ? 13.361 26.809 -16.822 1.00 38.72 115 SER A CA 1
ATOM 904 C C . SER A 1 115 ? 13.945 25.994 -15.650 1.00 38.72 115 SER A C 1
ATOM 906 O O . SER A 1 115 ? 13.198 25.479 -14.822 1.00 38.72 115 SER A O 1
ATOM 908 N N . ALA A 1 116 ? 15.289 25.971 -15.580 1.00 36.75 116 ALA A N 1
ATOM 909 C CA . ALA A 1 116 ? 16.165 25.408 -14.534 1.00 36.75 116 ALA A CA 1
ATOM 910 C C . ALA A 1 116 ? 16.398 23.877 -14.562 1.00 36.75 116 ALA A C 1
ATOM 912 O O . ALA A 1 116 ? 15.524 23.118 -14.964 1.00 36.75 116 ALA A O 1
ATOM 913 N N . ASP A 1 117 ? 17.537 23.327 -14.111 1.00 37.47 117 ASP A N 1
ATOM 914 C CA . ASP A 1 117 ? 18.936 23.808 -13.966 1.00 37.47 117 ASP A CA 1
ATOM 915 C C . ASP A 1 117 ? 19.833 22.570 -13.635 1.00 37.47 117 ASP A C 1
ATOM 917 O O . ASP A 1 117 ? 19.326 21.461 -13.473 1.00 37.47 117 ASP A O 1
ATOM 921 N N . ALA A 1 118 ? 21.155 22.744 -13.511 1.00 39.88 118 ALA A N 1
ATOM 922 C CA . ALA A 1 118 ? 22.084 21.893 -12.754 1.00 39.88 118 ALA A CA 1
ATOM 923 C C . ALA A 1 118 ? 22.190 20.402 -13.166 1.00 39.88 118 ALA A C 1
ATOM 925 O O . ALA A 1 118 ? 21.705 19.494 -12.493 1.00 39.88 118 ALA A O 1
ATOM 926 N N . GLY A 1 119 ? 22.963 20.124 -14.228 1.00 37.38 119 GLY A N 1
ATOM 927 C CA . GLY A 1 119 ? 23.190 18.763 -14.755 1.00 37.38 119 GLY A CA 1
ATOM 928 C C . GLY A 1 119 ? 24.640 18.423 -15.138 1.00 37.38 119 GLY A C 1
ATOM 929 O O . GLY A 1 119 ? 24.859 17.731 -16.130 1.00 37.38 119 GLY A O 1
ATOM 930 N N . ARG A 1 120 ? 25.638 18.938 -14.400 1.00 52.44 120 ARG A N 1
ATOM 931 C CA . ARG A 1 120 ? 27.087 18.900 -14.720 1.00 52.44 120 ARG A CA 1
ATOM 932 C C . ARG A 1 120 ? 27.609 17.507 -15.140 1.00 52.44 120 ARG A C 1
ATOM 934 O O . ARG A 1 120 ? 28.005 16.707 -14.294 1.00 52.44 120 ARG A O 1
ATOM 941 N N . LYS A 1 121 ? 27.711 17.249 -16.451 1.00 42.91 121 LYS A N 1
ATOM 942 C CA . LYS A 1 121 ? 28.385 16.069 -17.025 1.00 42.91 121 LYS A CA 1
ATOM 943 C C . LYS A 1 121 ? 29.666 16.459 -17.756 1.00 42.91 121 LYS A C 1
ATOM 945 O O . LYS A 1 121 ? 29.639 17.229 -18.709 1.00 42.91 121 LYS A O 1
ATOM 950 N N . VAL A 1 122 ? 30.781 15.873 -17.325 1.00 46.41 122 VAL A N 1
ATOM 951 C CA . VAL A 1 122 ? 32.054 15.917 -18.053 1.00 46.41 122 VAL A CA 1
ATOM 952 C C . VAL A 1 122 ? 31.942 14.987 -19.260 1.00 46.41 122 VAL A C 1
ATOM 954 O O . VAL A 1 122 ? 31.784 13.779 -19.090 1.00 46.41 122 VAL A O 1
ATOM 957 N N . VAL A 1 123 ? 32.026 15.540 -20.469 1.00 41.69 123 VAL A N 1
ATOM 958 C CA . VAL A 1 123 ? 32.176 14.748 -21.696 1.00 41.69 123 VAL A CA 1
ATOM 959 C C . VAL A 1 123 ? 33.659 14.433 -21.870 1.00 41.69 123 VAL A C 1
ATOM 961 O O . VAL A 1 123 ? 34.469 15.337 -22.073 1.00 41.69 123 VAL A O 1
ATOM 964 N N . LEU A 1 124 ? 34.019 13.152 -21.771 1.00 41.19 124 LEU A N 1
ATOM 965 C CA . LEU A 1 124 ? 35.361 12.690 -22.114 1.00 41.19 124 LEU A CA 1
ATOM 966 C C . LEU A 1 124 ? 35.544 12.801 -23.636 1.00 41.19 124 LEU A C 1
ATOM 968 O O . LEU A 1 124 ? 34.725 12.302 -24.405 1.00 41.19 124 LEU A O 1
ATOM 972 N N . ARG A 1 125 ? 36.597 13.498 -24.064 1.00 42.19 125 ARG A N 1
ATOM 973 C CA . ARG A 1 125 ? 36.855 13.836 -25.469 1.00 42.19 125 ARG A CA 1
ATOM 974 C C . ARG A 1 125 ? 37.672 12.730 -26.140 1.00 42.19 125 ARG A C 1
ATOM 976 O O . ARG A 1 125 ? 38.897 12.809 -26.160 1.00 42.19 125 ARG A O 1
ATOM 983 N N . GLU A 1 126 ? 37.007 11.705 -26.666 1.00 42.22 126 GLU A N 1
ATOM 984 C CA . GLU A 1 126 ? 37.681 10.592 -27.352 1.00 42.22 126 GLU A CA 1
ATOM 985 C C . GLU A 1 126 ? 37.789 10.776 -28.878 1.00 42.22 126 GLU A C 1
ATOM 987 O O . GLU A 1 126 ? 36.959 11.420 -29.515 1.00 42.22 126 GLU A O 1
ATOM 992 N N . THR A 1 127 ? 38.856 10.192 -29.440 1.00 49.66 127 THR A N 1
ATOM 993 C CA . THR A 1 127 ? 39.118 9.958 -30.876 1.00 49.66 127 THR A CA 1
ATOM 994 C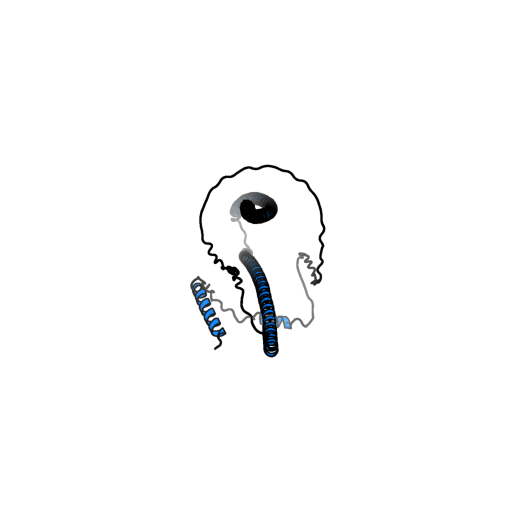 C . THR A 1 127 ? 38.920 11.141 -31.836 1.00 49.66 127 THR A C 1
ATOM 996 O O . THR A 1 127 ? 37.909 11.254 -32.521 1.00 49.66 127 THR A O 1
ATOM 999 N N . GLY A 1 128 ? 39.970 11.958 -31.975 1.00 48.34 128 GLY A N 1
ATOM 1000 C CA . GLY A 1 128 ? 40.093 13.003 -32.999 1.00 48.34 128 GLY A CA 1
ATOM 1001 C C . GLY A 1 128 ? 41.456 12.985 -33.700 1.00 48.34 128 GLY A C 1
ATOM 1002 O O . GLY A 1 128 ? 42.152 13.994 -33.702 1.00 48.34 128 GLY A O 1
ATOM 1003 N N . THR A 1 129 ? 41.871 11.836 -34.246 1.00 45.69 129 THR A N 1
ATOM 1004 C CA . THR A 1 129 ? 43.163 11.665 -34.941 1.00 45.69 129 THR A CA 1
ATOM 1005 C C . THR A 1 129 ? 42.962 11.108 -36.349 1.00 45.69 129 THR A C 1
ATOM 1007 O O . THR A 1 129 ? 43.009 9.895 -36.565 1.00 45.69 129 THR A O 1
ATOM 1010 N N . SER A 1 130 ? 42.738 11.998 -37.315 1.00 45.53 130 SER A N 1
ATOM 1011 C CA . SER A 1 130 ? 42.714 11.652 -38.740 1.00 45.53 130 SER A CA 1
ATOM 1012 C C . SER A 1 130 ? 44.076 11.106 -39.196 1.00 45.53 130 SER A C 1
ATOM 1014 O O . SER A 1 130 ? 45.103 11.677 -38.819 1.00 45.53 130 SER A O 1
ATOM 1016 N N . PRO A 1 131 ? 44.133 10.076 -40.060 1.00 44.69 131 PRO A N 1
ATOM 1017 C CA . PRO A 1 131 ? 45.375 9.710 -40.728 1.00 44.69 131 PRO A CA 1
ATOM 1018 C C . PRO A 1 131 ? 45.775 10.829 -41.697 1.00 44.69 131 PRO A C 1
ATOM 1020 O O . PRO A 1 131 ? 45.076 11.082 -42.682 1.00 44.69 131 PRO A O 1
ATOM 1023 N N . MET A 1 132 ? 46.901 11.501 -41.448 1.00 37.19 132 MET A N 1
ATOM 1024 C CA . MET A 1 132 ? 47.499 12.374 -42.459 1.00 37.19 132 MET A CA 1
ATOM 1025 C C . MET A 1 132 ? 47.918 11.523 -43.661 1.00 37.19 132 MET A C 1
ATOM 1027 O O . MET A 1 132 ? 48.738 10.615 -43.526 1.00 37.19 132 MET A O 1
ATOM 1031 N N . LYS A 1 133 ? 47.391 11.838 -44.849 1.00 46.31 133 LYS A N 1
ATOM 1032 C CA . LYS A 1 133 ? 47.917 11.298 -46.106 1.00 46.31 133 LYS A CA 1
ATOM 1033 C C . LYS A 1 133 ? 49.312 11.884 -46.330 1.00 46.31 133 LYS A C 1
ATOM 1035 O O . LYS A 1 133 ? 49.432 13.023 -46.771 1.00 46.31 133 LYS A O 1
ATOM 1040 N N . GLN A 1 134 ? 50.359 11.127 -46.009 1.00 41.91 134 GLN A N 1
ATOM 1041 C CA . GLN A 1 134 ? 51.715 11.482 -46.427 1.00 41.91 134 GLN A CA 1
ATOM 1042 C C . GLN A 1 134 ? 51.808 11.387 -47.955 1.00 41.91 134 GLN A C 1
ATOM 1044 O O . GLN A 1 134 ? 51.308 10.436 -48.559 1.00 41.91 134 GLN A O 1
ATOM 1049 N N . ALA A 1 135 ? 52.399 12.405 -48.580 1.00 41.28 135 ALA A N 1
ATOM 1050 C CA . ALA A 1 135 ? 52.557 12.457 -50.027 1.00 41.28 135 ALA A CA 1
ATOM 1051 C C . ALA A 1 135 ? 53.589 11.422 -50.500 1.00 41.28 135 ALA A C 1
ATOM 1053 O O . ALA A 1 135 ? 54.618 11.220 -49.856 1.00 41.28 135 ALA A O 1
ATOM 1054 N N . VAL A 1 136 ? 53.332 10.794 -51.649 1.00 45.84 136 VAL A N 1
ATOM 1055 C CA . VAL A 1 136 ? 54.284 9.871 -52.279 1.00 45.84 136 VAL A CA 1
ATOM 1056 C C . VAL A 1 136 ? 55.307 10.678 -53.075 1.00 45.84 136 VAL A C 1
ATOM 1058 O O . VAL A 1 136 ? 55.121 10.940 -54.261 1.00 45.84 136 VAL A O 1
ATOM 1061 N N . THR A 1 137 ? 56.408 11.055 -52.428 1.00 41.91 137 THR A N 1
ATOM 1062 C CA . THR A 1 137 ? 57.652 11.376 -53.136 1.00 41.91 137 THR A CA 1
ATOM 1063 C C . THR A 1 137 ? 58.331 10.071 -53.541 1.00 41.91 137 THR A C 1
ATOM 1065 O O . THR A 1 137 ? 58.590 9.215 -52.693 1.00 41.91 137 THR A O 1
ATOM 1068 N N . LYS A 1 138 ? 58.601 9.910 -54.838 1.00 50.25 138 LYS A N 1
ATOM 1069 C CA . LYS A 1 138 ? 59.457 8.835 -55.355 1.00 50.25 138 LYS A CA 1
ATOM 1070 C C . LYS A 1 138 ? 60.934 9.116 -55.020 1.00 50.25 138 LYS A C 1
ATOM 1072 O O . LYS A 1 138 ? 61.258 10.116 -54.388 1.00 50.25 138 LYS A O 1
ATOM 1077 N N . ASP A 1 139 ? 61.793 8.219 -55.495 1.00 44.62 139 ASP A N 1
ATOM 1078 C CA . ASP A 1 139 ? 63.241 8.386 -55.648 1.00 44.62 139 ASP A CA 1
ATOM 1079 C C . ASP A 1 139 ? 64.095 8.268 -54.374 1.00 44.62 139 ASP A C 1
ATOM 1081 O O . ASP A 1 139 ? 64.561 9.232 -53.773 1.00 44.62 139 ASP A O 1
ATOM 1085 N N . SER A 1 140 ? 64.416 7.020 -54.023 1.00 40.91 140 SER A N 1
ATOM 1086 C CA . SER A 1 140 ? 65.803 6.629 -53.711 1.00 40.91 140 SER A CA 1
ATOM 1087 C C . SER A 1 140 ? 65.965 5.105 -53.723 1.00 40.91 140 SER A C 1
ATOM 1089 O O . SER A 1 140 ? 65.145 4.361 -53.185 1.00 40.91 140 SER A O 1
ATOM 1091 N N . LEU A 1 141 ? 67.044 4.626 -54.346 1.00 52.09 141 LEU A N 1
ATOM 1092 C CA . LEU A 1 141 ? 67.459 3.224 -54.267 1.00 52.09 141 LEU A CA 1
ATOM 1093 C C . LEU A 1 141 ? 68.051 2.954 -52.878 1.00 52.09 141 LEU A C 1
ATOM 1095 O O . LEU A 1 141 ? 68.878 3.729 -52.401 1.00 52.09 141 LEU A O 1
ATOM 1099 N N . THR A 1 142 ? 67.682 1.836 -52.248 1.00 50.59 142 THR A N 1
ATOM 1100 C CA . THR A 1 142 ? 68.313 1.369 -51.001 1.00 50.59 142 THR A CA 1
ATOM 1101 C C . THR A 1 142 ? 68.761 -0.094 -51.124 1.00 50.59 142 THR A C 1
ATOM 1103 O O . THR A 1 142 ? 68.127 -0.857 -51.856 1.00 50.59 142 THR A O 1
ATOM 1106 N N . PRO A 1 143 ? 69.873 -0.511 -50.480 1.00 54.28 143 PRO A N 1
ATOM 1107 C CA . PRO A 1 143 ? 70.461 -1.828 -50.731 1.00 54.28 143 PRO A CA 1
ATOM 1108 C C . PRO A 1 143 ? 69.715 -2.964 -50.024 1.00 54.28 143 PRO A C 1
ATOM 1110 O O . PRO A 1 143 ? 69.154 -2.782 -48.942 1.00 54.28 143 PRO A O 1
ATOM 1113 N N . SER A 1 144 ? 69.797 -4.168 -50.596 1.00 51.66 144 SER A N 1
ATOM 1114 C CA . SER A 1 144 ? 69.279 -5.396 -49.979 1.00 51.66 144 SER A CA 1
ATOM 1115 C C . SER A 1 144 ? 69.863 -5.609 -48.566 1.00 51.66 144 SER A C 1
ATOM 1117 O O . SER A 1 144 ? 71.088 -5.556 -48.404 1.00 51.66 144 SER A O 1
ATOM 1119 N N . PRO A 1 145 ? 69.037 -5.842 -47.527 1.00 48.56 145 PRO A N 1
ATOM 1120 C CA . PRO A 1 145 ? 69.521 -6.009 -46.161 1.00 48.56 145 PRO A CA 1
ATOM 1121 C C . PRO A 1 145 ? 70.232 -7.356 -45.978 1.00 48.56 145 PRO A C 1
ATOM 1123 O O . PRO A 1 145 ? 69.725 -8.406 -46.375 1.00 48.56 145 PRO A O 1
ATOM 1126 N N . SER A 1 146 ? 71.386 -7.348 -45.304 1.00 58.16 146 SER A N 1
ATOM 1127 C CA . SER A 1 146 ? 72.104 -8.585 -44.979 1.00 58.16 146 SER A CA 1
ATOM 1128 C C . SER A 1 146 ? 71.289 -9.481 -44.025 1.00 58.16 146 SER A C 1
ATOM 1130 O O . SER A 1 146 ? 70.551 -8.972 -43.169 1.00 58.16 146 SER A O 1
ATOM 1132 N N . PRO A 1 147 ? 71.416 -10.822 -44.121 1.00 58.72 147 PRO A N 1
ATOM 1133 C CA . PRO A 1 147 ? 70.535 -11.759 -43.413 1.00 58.72 147 PRO A CA 1
ATOM 1134 C C . PRO A 1 147 ? 70.565 -11.629 -41.880 1.00 58.72 147 PRO A C 1
ATOM 1136 O O . PRO A 1 147 ? 69.574 -11.958 -41.227 1.00 58.72 147 PRO A O 1
ATOM 1139 N N . ALA A 1 148 ? 71.648 -11.093 -41.302 1.00 60.09 148 ALA A N 1
ATOM 1140 C CA . ALA A 1 148 ? 71.754 -10.819 -39.868 1.00 60.09 148 ALA A CA 1
ATOM 1141 C C . ALA A 1 148 ? 70.675 -9.835 -39.371 1.00 60.09 148 ALA A C 1
ATOM 1143 O O . ALA A 1 148 ? 69.959 -10.136 -38.414 1.00 60.09 148 ALA A O 1
ATOM 1144 N N . LYS A 1 149 ? 70.480 -8.704 -40.066 1.00 60.78 149 LYS A N 1
ATOM 1145 C CA . LYS A 1 149 ? 69.496 -7.675 -39.671 1.00 60.78 149 LYS A CA 1
ATOM 1146 C C . LYS A 1 149 ? 68.056 -8.193 -39.750 1.00 60.78 149 LYS A C 1
ATOM 1148 O O . LYS A 1 149 ? 67.213 -7.837 -38.929 1.00 60.78 149 LYS A O 1
ATOM 1153 N N . LEU A 1 150 ? 67.780 -9.085 -40.704 1.00 61.22 150 LEU A N 1
ATOM 1154 C CA . LEU A 1 150 ? 66.468 -9.718 -40.858 1.00 61.22 150 LEU A CA 1
ATOM 1155 C C . LEU A 1 150 ? 66.170 -10.738 -39.739 1.00 61.22 150 LEU A C 1
ATOM 1157 O O . LEU A 1 150 ? 65.008 -10.939 -39.381 1.00 61.22 150 LEU A O 1
ATOM 1161 N N . HIS A 1 151 ? 67.196 -11.380 -39.170 1.00 66.88 151 HIS A N 1
ATOM 1162 C CA . HIS A 1 151 ? 67.043 -12.254 -38.003 1.00 66.88 151 HIS A CA 1
ATOM 1163 C C . HIS A 1 151 ? 66.744 -11.443 -36.733 1.00 66.88 151 HIS A C 1
ATOM 1165 O O . HIS A 1 151 ? 65.804 -11.759 -36.004 1.00 66.88 151 HIS A O 1
ATOM 1171 N N . GLU A 1 152 ? 67.483 -10.356 -36.512 1.00 69.25 152 GLU A N 1
ATOM 1172 C CA . GLU A 1 152 ? 67.298 -9.448 -35.375 1.00 69.25 152 GLU A CA 1
ATOM 1173 C C . GLU A 1 152 ? 65.895 -8.812 -35.367 1.00 69.25 152 GLU A C 1
ATOM 1175 O O . GLU A 1 152 ? 65.186 -8.875 -34.360 1.00 69.25 152 GLU A O 1
ATOM 1180 N N . GLN A 1 153 ? 65.419 -8.328 -36.522 1.00 74.06 153 GLN A N 1
ATOM 1181 C CA . GLN A 1 153 ? 64.053 -7.810 -36.674 1.00 74.06 153 GLN A CA 1
ATOM 1182 C C . GLN A 1 153 ? 62.981 -8.875 -36.363 1.00 74.06 153 GLN A C 1
ATOM 1184 O O . GLN A 1 153 ? 61.974 -8.576 -35.713 1.00 74.06 153 GLN A O 1
ATOM 1189 N N . LYS A 1 154 ? 63.195 -10.135 -36.774 1.00 76.38 154 LYS A N 1
ATOM 1190 C CA . LYS A 1 154 ? 62.292 -11.257 -36.455 1.00 76.38 154 LYS A CA 1
ATOM 1191 C C . LYS A 1 154 ? 62.300 -11.603 -34.964 1.00 76.38 154 LYS A C 1
ATOM 1193 O O . LYS A 1 154 ? 61.235 -11.907 -34.420 1.00 76.38 154 LYS A O 1
ATOM 1198 N N . MET A 1 155 ? 63.450 -11.532 -34.292 1.00 74.06 155 MET A N 1
ATOM 1199 C CA . MET A 1 155 ? 63.548 -11.728 -32.840 1.00 74.06 155 MET A CA 1
ATOM 1200 C C . MET A 1 155 ? 62.829 -10.613 -32.071 1.00 74.06 155 MET A C 1
ATOM 1202 O O . MET A 1 155 ? 62.013 -10.911 -31.196 1.00 74.06 155 MET A O 1
ATOM 1206 N N . ALA A 1 156 ? 63.035 -9.349 -32.454 1.00 79.94 156 ALA A N 1
ATOM 1207 C CA . ALA A 1 156 ? 62.325 -8.206 -31.881 1.00 79.94 156 ALA A CA 1
ATOM 1208 C C . ALA A 1 156 ? 60.799 -8.340 -32.048 1.00 79.94 156 ALA A C 1
ATOM 1210 O O . ALA A 1 156 ? 60.060 -8.251 -31.068 1.00 79.94 156 ALA A O 1
ATOM 1211 N N . HIS A 1 157 ? 60.318 -8.670 -33.252 1.00 81.94 157 HIS A N 1
ATOM 1212 C CA . HIS A 1 157 ? 58.890 -8.883 -33.513 1.00 81.94 157 HIS A CA 1
ATOM 1213 C C . HIS A 1 157 ? 58.293 -10.024 -32.664 1.00 81.94 157 HIS A C 1
ATOM 1215 O O . HIS A 1 157 ? 57.206 -9.881 -32.099 1.00 81.94 157 HIS A O 1
ATOM 1221 N N . ASN A 1 158 ? 59.018 -11.137 -32.498 1.00 86.25 158 ASN A N 1
ATOM 1222 C CA . ASN A 1 158 ? 58.604 -12.231 -31.612 1.00 86.25 158 ASN A CA 1
ATOM 1223 C C . ASN A 1 158 ? 58.570 -11.813 -30.132 1.00 86.25 158 ASN A C 1
ATOM 1225 O O . ASN A 1 158 ? 57.687 -12.251 -29.391 1.00 86.25 158 ASN A O 1
ATOM 1229 N N . HIS A 1 159 ? 59.491 -10.952 -29.695 1.00 89.00 159 HIS A N 1
ATOM 1230 C CA . HIS A 1 159 ? 59.474 -10.384 -28.349 1.00 89.00 159 HIS A CA 1
ATOM 1231 C C . HIS A 1 159 ? 58.232 -9.497 -28.139 1.00 89.00 159 HIS A C 1
ATOM 1233 O O . HIS A 1 159 ? 57.486 -9.710 -27.181 1.00 89.00 159 HIS A O 1
ATOM 1239 N N . THR A 1 160 ? 57.927 -8.593 -29.077 1.00 90.31 160 THR A N 1
ATOM 1240 C CA . THR A 1 160 ? 56.718 -7.750 -29.042 1.00 90.31 160 THR A CA 1
ATOM 1241 C C . THR A 1 160 ? 55.426 -8.578 -29.061 1.00 90.31 160 THR A C 1
ATOM 1243 O O . THR A 1 160 ? 54.501 -8.285 -28.305 1.00 90.31 160 THR A O 1
ATOM 1246 N N . LEU A 1 161 ? 55.356 -9.662 -29.845 1.00 92.88 161 LEU A N 1
ATOM 1247 C CA . LEU A 1 161 ? 54.209 -10.584 -29.836 1.00 92.88 161 LEU A CA 1
ATOM 1248 C C . LEU A 1 161 ? 54.018 -11.281 -28.478 1.00 92.88 161 LEU A C 1
ATOM 1250 O O . LEU A 1 161 ? 52.882 -11.427 -28.016 1.00 92.88 161 LEU A O 1
ATOM 1254 N N . ARG A 1 162 ? 55.108 -11.683 -27.807 1.00 93.38 162 ARG A N 1
ATOM 1255 C CA . ARG A 1 162 ? 55.054 -12.264 -26.453 1.00 93.38 162 ARG A CA 1
ATOM 1256 C C . ARG A 1 162 ? 54.564 -11.238 -25.427 1.00 93.38 162 ARG A C 1
ATOM 1258 O O . ARG A 1 162 ? 53.647 -11.559 -24.669 1.00 93.38 162 ARG A O 1
ATOM 1265 N N . GLN A 1 163 ? 55.090 -10.011 -25.460 1.00 93.19 163 GLN A N 1
ATOM 1266 C CA . GLN A 1 163 ? 54.609 -8.903 -24.622 1.00 93.19 163 GLN A CA 1
ATOM 1267 C C . GLN A 1 163 ? 53.115 -8.625 -24.859 1.00 93.19 163 GLN A C 1
ATOM 1269 O O . GLN A 1 163 ? 52.342 -8.552 -23.906 1.00 93.19 163 GLN A O 1
ATOM 1274 N N . LEU A 1 164 ? 52.670 -8.551 -26.120 1.00 94.31 164 LEU A N 1
ATOM 1275 C CA . LEU A 1 164 ? 51.266 -8.318 -26.472 1.00 94.31 164 LEU A CA 1
ATOM 1276 C C . LEU A 1 164 ? 50.345 -9.444 -25.973 1.00 94.31 164 LEU A C 1
ATOM 1278 O O . LEU A 1 164 ? 49.244 -9.169 -25.495 1.00 94.31 164 LEU A O 1
ATOM 1282 N N . LYS A 1 165 ? 50.784 -10.710 -26.034 1.00 95.31 165 LYS A N 1
ATOM 1283 C CA . LYS A 1 165 ? 50.025 -11.846 -25.484 1.00 95.31 165 LYS A CA 1
ATOM 1284 C C . LYS A 1 165 ? 49.913 -11.765 -23.956 1.00 95.31 165 LYS A C 1
ATOM 1286 O O . LYS A 1 165 ? 48.824 -11.967 -23.421 1.00 95.31 165 LYS A O 1
ATOM 1291 N N . GLN A 1 166 ? 50.997 -11.413 -23.261 1.00 96.19 166 GLN A N 1
ATOM 1292 C CA . GLN A 1 166 ? 50.995 -11.191 -21.809 1.00 96.19 166 GLN A CA 1
ATOM 1293 C C . GLN A 1 166 ? 50.096 -10.008 -21.411 1.00 96.19 166 GLN A C 1
ATOM 1295 O O . GLN A 1 166 ? 49.302 -10.127 -20.478 1.00 96.19 166 GLN A O 1
ATOM 1300 N N . ALA A 1 167 ? 50.152 -8.896 -22.151 1.00 95.44 167 ALA A N 1
ATOM 1301 C CA . ALA A 1 167 ? 49.299 -7.730 -21.936 1.00 95.44 167 ALA A CA 1
ATOM 1302 C C . ALA A 1 167 ? 47.810 -8.069 -22.125 1.00 95.44 167 ALA A C 1
ATOM 1304 O O . ALA A 1 167 ? 47.001 -7.754 -21.254 1.00 95.44 167 ALA A O 1
ATOM 1305 N N . LYS A 1 168 ? 47.449 -8.789 -23.199 1.00 96.56 168 LYS A N 1
ATOM 1306 C CA . LYS A 1 168 ? 46.074 -9.271 -23.427 1.00 96.56 168 LYS A CA 1
ATOM 1307 C C . LYS A 1 168 ? 45.584 -10.177 -22.291 1.00 96.56 168 LYS A C 1
ATOM 1309 O O . LYS A 1 168 ? 44.469 -9.980 -21.814 1.00 96.56 168 LYS A O 1
ATOM 1314 N N . GLN A 1 169 ? 46.415 -11.103 -21.802 1.00 96.75 169 GLN A N 1
ATOM 1315 C CA . GLN A 1 169 ? 46.052 -11.945 -20.655 1.00 96.75 169 GLN A CA 1
ATOM 1316 C C . GLN A 1 169 ? 45.865 -11.120 -19.372 1.00 96.75 169 GLN A C 1
ATOM 1318 O O . GLN A 1 169 ? 44.904 -11.336 -18.638 1.00 96.75 169 GLN A O 1
ATOM 1323 N N . ARG A 1 170 ? 46.737 -10.136 -19.109 1.00 97.69 170 ARG A N 1
ATOM 1324 C CA . ARG A 1 170 ? 46.604 -9.238 -17.951 1.00 97.69 170 ARG A CA 1
ATOM 1325 C C . ARG A 1 170 ? 45.319 -8.410 -18.020 1.00 97.69 170 ARG A C 1
ATOM 1327 O O . ARG A 1 170 ? 44.634 -8.296 -17.010 1.00 97.69 170 ARG A O 1
ATOM 1334 N N . VAL A 1 171 ? 44.968 -7.881 -19.194 1.00 97.69 171 VAL A N 1
ATOM 1335 C CA . VAL A 1 171 ? 43.701 -7.162 -19.418 1.00 97.69 171 VAL A CA 1
ATOM 1336 C C . VAL A 1 171 ? 42.501 -8.077 -19.165 1.00 97.69 171 VAL A C 1
ATOM 1338 O O . VAL A 1 171 ? 41.599 -7.678 -18.437 1.00 97.69 171 VAL A O 1
ATOM 1341 N N . HIS A 1 172 ? 42.512 -9.312 -19.675 1.00 97.88 172 HIS A N 1
ATOM 1342 C CA . HIS A 1 172 ? 41.434 -10.277 -19.437 1.00 97.88 172 HIS A CA 1
ATOM 1343 C C . HIS A 1 172 ? 41.272 -10.625 -17.946 1.00 97.88 172 HIS A C 1
ATOM 1345 O O . HIS A 1 172 ? 40.166 -10.562 -17.411 1.00 97.88 172 HIS A O 1
ATOM 1351 N N . ASN A 1 173 ? 42.375 -10.905 -17.244 1.00 97.75 173 ASN A N 1
ATOM 1352 C CA . ASN A 1 173 ? 42.352 -11.195 -15.807 1.00 97.75 173 ASN A CA 1
ATOM 1353 C C . ASN A 1 173 ? 41.819 -9.998 -14.991 1.00 97.75 173 ASN A C 1
ATOM 1355 O O . ASN A 1 173 ? 41.045 -10.186 -14.055 1.00 97.75 173 ASN A O 1
ATOM 1359 N N . LEU A 1 174 ? 42.192 -8.764 -15.354 1.00 98.12 174 LEU A N 1
ATOM 1360 C CA . LEU A 1 174 ? 41.684 -7.546 -14.710 1.00 98.12 174 LEU A CA 1
ATOM 1361 C C . LEU A 1 174 ? 40.195 -7.309 -15.011 1.00 98.12 174 LEU A C 1
ATOM 1363 O O . LEU A 1 174 ? 39.446 -6.943 -14.108 1.00 98.12 174 LEU A O 1
ATOM 1367 N N . GLN A 1 175 ? 39.742 -7.562 -16.243 1.00 97.50 175 GLN A N 1
ATOM 1368 C CA . GLN A 1 175 ? 38.320 -7.511 -16.605 1.00 97.50 175 GLN A CA 1
ATOM 1369 C C . GLN A 1 175 ? 37.502 -8.511 -15.777 1.00 97.50 175 GLN A C 1
ATOM 1371 O O . GLN A 1 175 ? 36.475 -8.133 -15.217 1.00 97.50 175 GLN A O 1
ATOM 1376 N N . GLN A 1 176 ? 37.984 -9.749 -15.624 1.00 98.06 176 GLN A N 1
ATOM 1377 C CA . GLN A 1 176 ? 37.338 -10.765 -14.790 1.00 98.06 176 GLN A CA 1
ATOM 1378 C C . GLN A 1 176 ? 37.278 -10.345 -13.312 1.00 98.06 176 GLN A C 1
ATOM 1380 O O . GLN A 1 176 ? 36.221 -10.445 -12.695 1.00 98.06 176 GLN A O 1
ATOM 1385 N N . GLN A 1 177 ? 38.367 -9.806 -12.750 1.00 97.94 177 GLN A N 1
ATOM 1386 C CA . GLN A 1 177 ? 38.369 -9.279 -11.377 1.00 97.94 177 GLN A CA 1
ATOM 1387 C C . GLN A 1 177 ? 37.359 -8.135 -11.194 1.00 97.94 177 GLN A C 1
ATOM 1389 O O . GLN A 1 177 ? 36.628 -8.119 -10.206 1.00 97.94 177 GLN A O 1
ATOM 1394 N N . VAL A 1 178 ? 37.267 -7.208 -12.153 1.00 97.88 178 VAL A N 1
ATOM 1395 C CA . VAL A 1 178 ? 36.293 -6.104 -12.117 1.00 97.88 178 VAL A CA 1
ATOM 1396 C C . VAL A 1 178 ? 34.848 -6.612 -12.199 1.00 97.88 178 VAL A C 1
ATOM 1398 O O . VAL A 1 178 ? 33.989 -6.069 -11.505 1.00 97.88 178 VAL A O 1
ATOM 1401 N N . THR A 1 179 ? 34.565 -7.655 -12.985 1.00 97.81 179 THR A N 1
ATOM 1402 C CA . THR A 1 179 ? 33.243 -8.307 -13.005 1.00 97.81 179 THR A CA 1
ATOM 1403 C C . THR A 1 179 ? 32.940 -8.977 -11.664 1.00 97.81 179 THR A C 1
ATOM 1405 O O . THR A 1 179 ? 31.956 -8.613 -11.028 1.00 97.81 179 THR A O 1
ATOM 1408 N N . ASN A 1 180 ? 33.839 -9.820 -11.146 1.00 97.75 180 ASN A N 1
ATOM 1409 C CA . ASN A 1 180 ? 33.657 -10.492 -9.853 1.00 97.75 180 ASN A CA 1
ATOM 1410 C C . ASN A 1 180 ? 33.421 -9.496 -8.695 1.00 97.75 180 ASN A C 1
ATOM 1412 O O . ASN A 1 180 ? 32.613 -9.751 -7.802 1.00 97.75 180 ASN A O 1
ATOM 1416 N N . LEU A 1 181 ? 34.094 -8.337 -8.710 1.00 98.00 181 LEU A N 1
ATOM 1417 C CA . LEU A 1 181 ? 33.889 -7.263 -7.729 1.00 98.00 181 LEU A CA 1
ATOM 1418 C C . LEU A 1 181 ? 32.538 -6.545 -7.897 1.00 98.00 181 LEU A C 1
ATOM 1420 O O . LEU A 1 181 ? 31.938 -6.144 -6.899 1.00 98.00 181 LEU A O 1
ATOM 1424 N N . ARG A 1 182 ? 32.032 -6.391 -9.128 1.00 97.81 182 ARG A N 1
ATOM 1425 C CA . ARG A 1 182 ? 30.683 -5.856 -9.392 1.00 97.81 182 ARG A CA 1
ATOM 1426 C C . ARG A 1 182 ? 29.599 -6.824 -8.926 1.00 97.81 182 ARG A C 1
ATOM 1428 O O . ARG A 1 182 ? 28.662 -6.383 -8.266 1.00 97.81 182 ARG A O 1
ATOM 1435 N N . ASP A 1 183 ? 29.766 -8.114 -9.189 1.00 97.31 183 ASP A N 1
ATOM 1436 C CA . ASP A 1 183 ? 28.809 -9.152 -8.797 1.00 97.31 183 ASP A CA 1
ATOM 1437 C C . ASP A 1 183 ? 28.778 -9.322 -7.269 1.00 97.31 183 ASP A C 1
ATOM 1439 O O . ASP A 1 183 ? 27.707 -9.342 -6.663 1.00 97.31 183 ASP A O 1
ATOM 1443 N N . SER A 1 184 ? 29.948 -9.313 -6.616 1.00 97.06 184 SER A N 1
ATOM 1444 C CA . SER A 1 184 ? 30.069 -9.284 -5.150 1.00 97.06 184 SER A CA 1
ATOM 1445 C C . SER A 1 184 ? 29.425 -8.032 -4.534 1.00 97.06 184 SER A C 1
ATOM 1447 O O . SER A 1 184 ? 28.694 -8.122 -3.542 1.00 97.06 184 SER A O 1
ATOM 1449 N N . ARG A 1 185 ? 29.597 -6.856 -5.157 1.00 97.56 185 ARG A N 1
ATOM 1450 C CA . ARG A 1 185 ? 28.903 -5.622 -4.750 1.00 97.56 185 ARG A CA 1
ATOM 1451 C C . ARG A 1 185 ? 27.383 -5.729 -4.925 1.00 97.56 185 ARG A C 1
ATOM 1453 O O . ARG A 1 185 ? 26.647 -5.251 -4.069 1.00 97.56 185 ARG A O 1
ATOM 1460 N N . ALA A 1 186 ? 26.898 -6.344 -6.002 1.00 96.81 186 ALA A N 1
ATOM 1461 C CA . ALA A 1 186 ? 25.466 -6.540 -6.222 1.00 96.81 186 ALA A CA 1
ATOM 1462 C C . ALA A 1 186 ? 24.862 -7.508 -5.187 1.00 96.81 186 ALA A C 1
ATOM 1464 O O . ALA A 1 186 ? 23.818 -7.214 -4.605 1.00 96.81 186 ALA A O 1
ATOM 1465 N N . ALA A 1 187 ? 25.551 -8.615 -4.894 1.00 96.12 187 ALA A N 1
ATOM 1466 C CA . ALA A 1 187 ? 25.140 -9.583 -3.880 1.00 96.12 187 ALA A CA 1
ATOM 1467 C C . ALA A 1 187 ? 25.119 -8.979 -2.463 1.00 96.12 187 ALA A C 1
ATOM 1469 O O . ALA A 1 187 ? 24.146 -9.165 -1.734 1.00 96.12 187 ALA A O 1
ATOM 1470 N N . THR A 1 188 ? 26.143 -8.206 -2.086 1.00 96.44 188 THR A N 1
ATOM 1471 C CA . THR A 1 188 ? 26.194 -7.536 -0.771 1.00 96.44 188 THR A CA 1
ATOM 1472 C C . THR A 1 188 ? 25.157 -6.421 -0.631 1.00 96.44 188 THR A C 1
ATOM 1474 O O . THR A 1 188 ? 24.557 -6.303 0.433 1.00 96.44 188 THR A O 1
ATOM 1477 N N . LEU A 1 189 ? 24.859 -5.658 -1.693 1.00 97.75 189 LEU A N 1
ATOM 1478 C CA . LEU A 1 189 ? 23.755 -4.685 -1.680 1.00 97.75 189 LEU A CA 1
ATOM 1479 C C . LEU A 1 189 ? 22.383 -5.361 -1.547 1.00 97.75 189 LEU A C 1
ATOM 1481 O O . LEU A 1 189 ? 21.535 -4.862 -0.811 1.00 97.75 189 LEU A O 1
ATOM 1485 N N . LYS A 1 190 ? 22.172 -6.509 -2.206 1.00 96.62 190 LYS A N 1
ATOM 1486 C CA . LYS A 1 190 ? 20.941 -7.298 -2.059 1.00 96.62 190 LYS A CA 1
ATOM 1487 C C . LYS A 1 190 ? 20.783 -7.831 -0.631 1.00 96.62 190 LYS A C 1
ATOM 1489 O O . LYS A 1 190 ? 19.740 -7.610 -0.029 1.00 96.62 190 LYS A O 1
ATOM 1494 N N . ALA A 1 191 ? 21.824 -8.447 -0.069 1.00 95.44 191 ALA A N 1
ATOM 1495 C CA . ALA A 1 191 ? 21.800 -8.947 1.307 1.00 95.44 191 ALA A CA 1
ATOM 1496 C C . ALA A 1 191 ? 21.598 -7.817 2.336 1.00 95.44 191 ALA A C 1
ATOM 1498 O O . ALA A 1 191 ? 20.855 -7.984 3.297 1.00 95.44 191 ALA A O 1
ATOM 1499 N N . PHE A 1 192 ? 22.206 -6.644 2.122 1.00 97.31 192 PHE A N 1
ATOM 1500 C CA . PHE A 1 192 ? 21.981 -5.463 2.962 1.00 97.31 192 PHE A CA 1
ATOM 1501 C C . PHE A 1 192 ? 20.518 -4.995 2.930 1.00 97.31 192 PHE A C 1
ATOM 1503 O O . PHE A 1 192 ? 19.961 -4.677 3.978 1.00 97.31 192 PHE A O 1
ATOM 1510 N N . GLN A 1 193 ? 19.881 -4.991 1.754 1.00 96.94 193 GLN A N 1
ATOM 1511 C CA . GLN A 1 193 ? 18.461 -4.660 1.632 1.00 96.94 193 GLN A CA 1
ATOM 1512 C C . GLN A 1 193 ? 17.580 -5.711 2.331 1.00 96.94 193 GLN A C 1
ATOM 1514 O O . GLN A 1 193 ? 16.732 -5.341 3.133 1.00 96.94 193 GLN A O 1
ATOM 1519 N N . GLU A 1 194 ? 17.850 -7.006 2.137 1.00 96.62 194 GLU A N 1
ATOM 1520 C CA . GLU A 1 194 ? 17.126 -8.098 2.812 1.00 96.62 194 GLU A CA 1
ATOM 1521 C C . GLU A 1 194 ? 17.250 -8.022 4.348 1.00 96.62 194 GLU A C 1
ATOM 1523 O O . GLU A 1 194 ? 16.265 -8.215 5.061 1.00 96.62 194 GLU A O 1
ATOM 1528 N N . HIS A 1 195 ? 18.428 -7.664 4.875 1.00 96.00 195 HIS A N 1
ATOM 1529 C CA . HIS A 1 195 ? 18.618 -7.402 6.306 1.00 96.00 195 HIS A CA 1
ATOM 1530 C C . HIS A 1 195 ? 17.883 -6.146 6.794 1.00 96.00 195 HIS A C 1
ATOM 1532 O O . HIS A 1 195 ? 17.351 -6.151 7.905 1.00 96.00 195 HIS A O 1
ATOM 1538 N N . LYS A 1 196 ? 17.834 -5.078 5.989 1.00 97.56 196 LYS A N 1
ATOM 1539 C CA . LYS A 1 196 ? 17.091 -3.855 6.319 1.00 97.56 196 LYS A CA 1
ATOM 1540 C C . LYS A 1 196 ? 15.589 -4.133 6.411 1.00 97.56 196 LYS A C 1
ATOM 1542 O O . LYS A 1 196 ? 14.969 -3.743 7.396 1.00 97.56 196 LYS A O 1
ATOM 1547 N N . ASP A 1 197 ? 15.034 -4.838 5.431 1.00 95.69 197 ASP A N 1
ATOM 1548 C CA . ASP A 1 197 ? 13.607 -5.170 5.375 1.00 95.69 197 ASP A CA 1
ATOM 1549 C C . ASP A 1 197 ? 13.214 -6.087 6.550 1.00 95.69 197 ASP A C 1
ATOM 1551 O O . ASP A 1 197 ? 12.219 -5.843 7.233 1.00 95.69 197 ASP A O 1
ATOM 1555 N N . ALA A 1 198 ? 14.058 -7.074 6.880 1.00 96.12 198 ALA A N 1
ATOM 1556 C CA . ALA A 1 198 ? 13.884 -7.910 8.069 1.00 96.12 198 ALA A CA 1
ATOM 1557 C C . ALA A 1 198 ? 13.961 -7.111 9.387 1.00 96.12 198 ALA A C 1
ATOM 1559 O O . ALA A 1 198 ? 13.198 -7.381 10.315 1.00 96.12 198 ALA A O 1
ATOM 1560 N N . SER A 1 199 ? 14.844 -6.109 9.477 1.00 94.56 199 SER A N 1
ATOM 1561 C CA . SER A 1 199 ? 14.936 -5.233 10.653 1.00 94.56 199 SER A CA 1
ATOM 1562 C C . SER A 1 199 ? 13.678 -4.381 10.836 1.00 94.56 199 SER A C 1
ATOM 1564 O O . SER A 1 199 ? 13.220 -4.221 11.964 1.00 94.56 199 SER A O 1
ATOM 1566 N N . GLN A 1 200 ? 13.098 -3.867 9.746 1.00 97.19 200 GLN A N 1
ATOM 1567 C CA . GLN A 1 200 ? 11.853 -3.090 9.787 1.00 97.19 200 GLN A CA 1
ATOM 1568 C C . GLN A 1 200 ? 10.648 -3.957 10.181 1.00 97.19 200 GLN A C 1
ATOM 1570 O O . GLN A 1 200 ? 9.792 -3.511 10.945 1.00 97.19 200 GLN A O 1
ATOM 1575 N N . GLN A 1 201 ? 10.606 -5.218 9.733 1.00 95.56 201 GLN A N 1
ATOM 1576 C CA . GLN A 1 201 ? 9.588 -6.172 10.178 1.00 95.56 201 GLN A CA 1
ATOM 1577 C C . GLN A 1 201 ? 9.676 -6.413 11.694 1.00 95.56 201 GLN A C 1
ATOM 1579 O O . GLN A 1 201 ? 8.680 -6.228 12.393 1.00 95.56 201 GLN A O 1
ATOM 1584 N N . LEU A 1 202 ? 10.870 -6.723 12.217 1.00 97.31 202 LEU A N 1
ATOM 1585 C CA . LEU A 1 202 ? 11.092 -6.943 13.654 1.00 97.31 202 LEU A CA 1
ATOM 1586 C C . LEU A 1 202 ? 10.751 -5.711 14.509 1.00 97.31 202 LEU A C 1
ATOM 1588 O O . LEU A 1 202 ? 10.207 -5.855 15.603 1.00 97.31 202 LEU A O 1
ATOM 1592 N N . GLU A 1 203 ? 11.025 -4.504 14.013 1.00 96.38 203 GLU A N 1
ATOM 1593 C CA . GLU A 1 203 ? 10.627 -3.251 14.664 1.00 96.38 203 GLU A CA 1
ATOM 1594 C C . GLU A 1 203 ? 9.094 -3.099 14.720 1.00 96.38 203 GLU A C 1
ATOM 1596 O O . GLU A 1 203 ? 8.544 -2.701 15.750 1.00 96.38 203 GLU A O 1
ATOM 1601 N N . SER A 1 204 ? 8.375 -3.480 13.659 1.00 96.06 204 SER A N 1
ATOM 1602 C CA . SER A 1 204 ? 6.904 -3.477 13.653 1.00 96.06 204 SER A CA 1
ATOM 1603 C C . SER A 1 204 ? 6.306 -4.525 14.609 1.00 96.06 204 SER A C 1
ATOM 1605 O O . SER A 1 204 ? 5.374 -4.217 15.358 1.00 96.06 204 SER A O 1
ATOM 1607 N N . ASP A 1 205 ? 6.898 -5.722 14.671 1.00 96.50 205 ASP A N 1
ATOM 1608 C CA . ASP A 1 205 ? 6.470 -6.809 15.558 1.00 96.50 205 ASP A CA 1
ATOM 1609 C C . ASP A 1 205 ? 6.718 -6.463 17.037 1.00 96.50 205 ASP A C 1
ATOM 1611 O O . ASP A 1 205 ? 5.858 -6.702 17.889 1.00 96.50 205 ASP A O 1
ATOM 1615 N N . LEU A 1 206 ? 7.856 -5.826 17.345 1.00 97.19 206 LEU A N 1
ATOM 1616 C CA . LEU A 1 206 ? 8.179 -5.308 18.678 1.00 97.19 206 LEU A CA 1
ATOM 1617 C C . LEU A 1 206 ? 7.181 -4.230 19.123 1.00 97.19 206 LEU A C 1
ATOM 1619 O O . LEU A 1 206 ? 6.706 -4.253 20.261 1.00 97.19 206 LEU A O 1
ATOM 1623 N N . ASN A 1 207 ? 6.817 -3.305 18.232 1.00 96.44 207 ASN A N 1
ATOM 1624 C CA . ASN A 1 207 ? 5.820 -2.276 18.526 1.00 96.44 207 ASN A CA 1
ATOM 1625 C C . ASN A 1 207 ? 4.427 -2.879 18.790 1.00 96.44 207 ASN A C 1
ATOM 1627 O O . ASN A 1 207 ? 3.766 -2.497 19.760 1.00 96.44 207 ASN A O 1
ATOM 1631 N N . LEU A 1 208 ? 4.012 -3.884 18.010 1.00 97.50 208 LEU A N 1
ATOM 1632 C CA . LEU A 1 208 ? 2.767 -4.625 18.242 1.00 97.50 208 LEU A CA 1
ATOM 1633 C C . LEU A 1 208 ? 2.792 -5.407 19.570 1.00 97.50 208 LEU A C 1
ATOM 1635 O O . LEU A 1 208 ? 1.797 -5.422 20.301 1.00 97.50 208 LEU A O 1
ATOM 1639 N N . ALA A 1 209 ? 3.921 -6.030 19.919 1.00 97.00 209 ALA A N 1
ATOM 1640 C CA . ALA A 1 209 ? 4.101 -6.713 21.200 1.00 97.00 209 ALA A CA 1
ATOM 1641 C C . ALA A 1 209 ? 4.011 -5.735 22.387 1.00 97.00 209 ALA A C 1
ATOM 1643 O O . ALA A 1 209 ? 3.286 -5.998 23.348 1.00 97.00 209 ALA A O 1
ATOM 1644 N N . ASN A 1 210 ? 4.657 -4.569 22.287 1.00 96.62 210 ASN A N 1
ATOM 1645 C CA . ASN A 1 210 ? 4.585 -3.506 23.292 1.00 96.62 210 ASN A CA 1
ATOM 1646 C C . ASN A 1 210 ? 3.162 -2.943 23.451 1.00 96.62 210 ASN A C 1
ATOM 1648 O O . ASN A 1 210 ? 2.714 -2.713 24.577 1.00 96.62 210 ASN A O 1
ATOM 1652 N N . GLN A 1 211 ? 2.412 -2.772 22.357 1.00 97.69 211 GLN A N 1
ATOM 1653 C CA . GLN A 1 211 ? 1.004 -2.365 22.417 1.00 97.69 211 GLN A CA 1
ATOM 1654 C C . GLN A 1 211 ? 0.146 -3.412 23.147 1.00 97.69 211 GLN A C 1
ATOM 1656 O O . GLN A 1 211 ? -0.620 -3.062 24.047 1.00 97.69 211 GLN A O 1
ATOM 1661 N N . ARG A 1 212 ? 0.311 -4.701 22.817 1.00 97.12 212 ARG A N 1
ATOM 1662 C CA . ARG A 1 212 ? -0.380 -5.812 23.499 1.00 97.12 212 ARG A CA 1
ATOM 1663 C C . ARG A 1 212 ? -0.038 -5.870 24.989 1.00 97.12 212 ARG A C 1
ATOM 1665 O O . ARG A 1 212 ? -0.938 -6.059 25.804 1.00 97.12 212 ARG A O 1
ATOM 1672 N N . LEU A 1 213 ? 1.226 -5.652 25.357 1.00 97.69 213 LEU A N 1
ATOM 1673 C CA . LEU A 1 213 ? 1.666 -5.604 26.753 1.00 97.69 213 LEU A CA 1
ATOM 1674 C C . LEU A 1 213 ? 1.022 -4.439 27.523 1.00 97.69 213 LEU A C 1
ATOM 1676 O O . LEU A 1 213 ? 0.562 -4.646 28.644 1.00 97.69 213 LEU A O 1
ATOM 1680 N N . ARG A 1 214 ? 0.927 -3.241 26.926 1.00 98.19 214 ARG A N 1
ATOM 1681 C CA . ARG A 1 214 ? 0.245 -2.081 27.537 1.00 98.19 214 ARG A CA 1
ATOM 1682 C C . ARG A 1 214 ? -1.233 -2.372 27.821 1.00 98.19 214 ARG A C 1
ATOM 1684 O O . ARG A 1 214 ? -1.678 -2.161 28.947 1.00 98.19 214 ARG A O 1
ATOM 1691 N N . VAL A 1 215 ? -1.963 -2.927 26.849 1.00 97.44 215 VAL A N 1
ATOM 1692 C CA . VAL A 1 215 ? -3.376 -3.321 27.026 1.00 97.44 215 VAL A CA 1
ATOM 1693 C C . VAL A 1 215 ? -3.522 -4.434 28.072 1.00 97.44 215 VAL A C 1
ATOM 1695 O O . VAL A 1 215 ? -4.426 -4.385 28.902 1.00 97.44 215 VAL A O 1
ATOM 1698 N N . SER A 1 216 ? -2.606 -5.408 28.093 1.00 97.00 216 SER A N 1
ATOM 1699 C CA . SER A 1 216 ? -2.594 -6.470 29.108 1.00 97.00 216 SER A CA 1
ATOM 1700 C C . SER A 1 216 ? -2.407 -5.909 30.524 1.00 97.00 216 SER A C 1
ATOM 1702 O O . SER A 1 216 ? -3.191 -6.231 31.415 1.00 97.00 216 SER A O 1
ATOM 1704 N N . LYS A 1 217 ? -1.448 -4.989 30.725 1.00 98.12 217 LYS A N 1
ATOM 1705 C CA . LYS A 1 217 ? -1.246 -4.294 32.010 1.00 98.12 217 LYS A CA 1
ATOM 1706 C C . LYS A 1 217 ? -2.490 -3.513 32.451 1.00 98.12 217 LYS A C 1
ATOM 1708 O O . LYS A 1 217 ? -2.874 -3.609 33.611 1.00 98.12 217 LYS A O 1
ATOM 1713 N N . GLN A 1 218 ? -3.151 -2.795 31.539 1.00 97.38 218 GLN A N 1
ATOM 1714 C CA . GLN A 1 218 ? -4.395 -2.068 31.840 1.00 97.38 218 GLN A CA 1
ATOM 1715 C C . GLN A 1 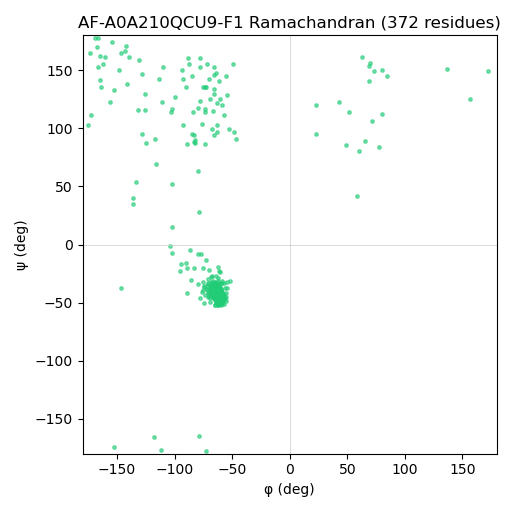218 ? -5.542 -3.010 32.245 1.00 97.38 218 GLN A C 1
ATOM 1717 O O . GLN A 1 218 ? -6.261 -2.726 33.202 1.00 97.38 218 GLN A O 1
ATOM 1722 N N . ASN A 1 219 ? -5.687 -4.155 31.568 1.00 96.94 219 ASN A N 1
ATOM 1723 C CA . ASN A 1 219 ? -6.677 -5.171 31.935 1.00 96.94 219 ASN A CA 1
ATOM 1724 C C . ASN A 1 219 ? -6.373 -5.807 33.299 1.00 96.94 219 ASN A C 1
ATOM 1726 O O . ASN A 1 219 ? -7.295 -5.984 34.092 1.00 96.94 219 ASN A O 1
ATOM 1730 N N . ILE A 1 220 ? -5.104 -6.114 33.593 1.00 97.81 220 ILE A N 1
ATOM 1731 C CA . ILE A 1 220 ? -4.676 -6.623 34.905 1.00 97.81 220 ILE A CA 1
ATOM 1732 C C . ILE A 1 220 ? -5.005 -5.603 35.998 1.00 97.81 220 ILE A C 1
ATOM 1734 O O . ILE A 1 220 ? -5.698 -5.961 36.943 1.00 97.81 220 ILE A O 1
ATOM 1738 N N . GLN A 1 221 ? -4.620 -4.330 35.834 1.00 97.81 221 GLN A N 1
ATOM 1739 C CA . GLN A 1 221 ? -4.933 -3.282 36.811 1.00 97.81 221 GLN A CA 1
ATOM 1740 C C . GLN A 1 221 ? -6.441 -3.160 37.055 1.00 97.81 221 GLN A C 1
ATOM 1742 O O . GLN A 1 221 ? -6.873 -3.065 38.200 1.00 97.81 221 GLN A O 1
ATOM 1747 N N . LYS A 1 222 ? -7.264 -3.211 35.997 1.00 97.31 222 LYS A N 1
ATOM 1748 C CA . LYS A 1 222 ? -8.721 -3.198 36.158 1.00 97.31 222 LYS A CA 1
ATOM 1749 C C . LYS A 1 222 ? -9.204 -4.393 36.990 1.00 97.31 222 LYS A C 1
ATOM 1751 O O . LYS A 1 222 ? -9.997 -4.197 37.905 1.00 97.31 222 LYS A O 1
ATOM 1756 N N . MET A 1 223 ? -8.733 -5.605 36.689 1.00 95.38 223 MET A N 1
ATOM 1757 C CA . MET A 1 223 ? -9.125 -6.805 37.435 1.00 95.38 223 MET A CA 1
ATOM 1758 C C . MET A 1 223 ? -8.675 -6.741 38.899 1.00 95.38 223 MET A C 1
ATOM 1760 O O . MET A 1 223 ? -9.474 -7.082 39.764 1.00 95.38 223 MET A O 1
ATOM 1764 N N . SER A 1 224 ? -7.475 -6.232 39.199 1.00 97.44 224 SER A N 1
ATOM 1765 C CA . SER A 1 224 ? -7.031 -5.979 40.579 1.00 97.44 224 SER A CA 1
ATOM 1766 C C . SER A 1 224 ? -7.963 -5.002 41.303 1.00 97.44 224 SER A C 1
ATOM 1768 O O . SER A 1 224 ? -8.474 -5.323 42.372 1.00 97.44 224 SER A O 1
ATOM 1770 N N . ASN A 1 225 ? -8.275 -3.859 40.680 1.00 96.62 225 ASN A N 1
ATOM 1771 C CA . ASN A 1 225 ? -9.182 -2.857 41.249 1.00 96.62 225 ASN A CA 1
ATOM 1772 C C . ASN A 1 225 ? -10.608 -3.404 41.468 1.00 96.62 225 ASN A C 1
ATOM 1774 O O . ASN A 1 225 ? -11.310 -2.945 42.367 1.00 96.62 225 ASN A O 1
ATOM 1778 N N . ASP A 1 226 ? -11.072 -4.335 40.630 1.00 96.06 226 ASP A N 1
ATOM 1779 C CA . ASP A 1 226 ? -12.386 -4.971 40.771 1.00 96.06 226 ASP A CA 1
ATOM 1780 C C . ASP A 1 226 ? -12.366 -6.091 41.840 1.00 96.06 226 ASP A C 1
ATOM 1782 O O . ASP A 1 226 ? -13.328 -6.215 42.598 1.00 96.06 226 ASP A O 1
ATOM 1786 N N . ILE A 1 227 ? -11.255 -6.825 41.997 1.00 96.50 227 ILE A N 1
ATOM 1787 C CA . ILE A 1 227 ? -11.032 -7.775 43.106 1.00 96.50 227 ILE A CA 1
ATOM 1788 C C . ILE A 1 227 ? -10.997 -7.042 44.453 1.00 96.50 227 ILE A C 1
ATOM 1790 O O . ILE A 1 227 ? -11.675 -7.461 45.387 1.00 96.50 227 ILE A O 1
ATOM 1794 N N . GLU A 1 228 ? -10.278 -5.921 44.559 1.00 96.81 228 GLU A N 1
ATOM 1795 C CA . GLU A 1 228 ? -10.241 -5.110 45.783 1.00 96.81 228 GLU A CA 1
ATOM 1796 C C . GLU A 1 228 ? -11.633 -4.678 46.256 1.00 96.81 228 GLU A C 1
ATOM 1798 O O . GLU A 1 228 ? -11.912 -4.702 47.455 1.00 96.81 228 GLU A O 1
ATOM 1803 N N . LYS A 1 229 ? -12.514 -4.278 45.328 1.00 95.81 229 LYS A N 1
ATOM 1804 C CA . LYS A 1 229 ? -13.898 -3.899 45.656 1.00 95.81 229 LYS A CA 1
ATOM 1805 C C . LYS A 1 229 ? -14.663 -5.082 46.231 1.00 95.81 229 LYS A C 1
ATOM 1807 O O . LYS A 1 229 ? -15.308 -4.919 47.256 1.00 95.81 229 LYS A O 1
ATOM 1812 N N . LEU A 1 230 ? -14.547 -6.260 45.614 1.00 93.25 230 LEU A N 1
ATOM 1813 C CA . LEU A 1 230 ? -15.208 -7.481 46.081 1.00 93.25 230 LEU A CA 1
ATOM 1814 C C . LEU A 1 230 ? -14.679 -7.939 47.450 1.00 93.25 230 LEU A C 1
ATOM 1816 O O . LEU A 1 230 ? -15.458 -8.403 48.276 1.00 93.25 230 LEU A O 1
ATOM 1820 N N . VAL A 1 231 ? -13.384 -7.759 47.732 1.00 95.62 231 VAL A N 1
ATOM 1821 C CA . VAL A 1 231 ? -12.805 -8.005 49.067 1.00 95.62 231 VAL A CA 1
ATOM 1822 C C . VAL A 1 231 ? -13.369 -7.023 50.102 1.00 95.62 231 VAL A C 1
ATOM 1824 O O . VAL A 1 231 ? -13.779 -7.444 51.183 1.00 95.62 231 VAL A O 1
ATOM 1827 N N . LYS A 1 232 ? -13.452 -5.728 49.765 1.00 94.31 232 LYS A N 1
ATOM 1828 C CA . LYS A 1 232 ? -14.020 -4.679 50.633 1.00 94.31 232 LYS A CA 1
ATOM 1829 C C . LYS A 1 232 ? -15.527 -4.884 50.874 1.00 94.31 232 LYS A C 1
ATOM 1831 O O . LYS A 1 232 ? -15.992 -4.724 51.999 1.00 94.31 232 LYS A O 1
ATOM 1836 N N . GLU A 1 233 ? -16.277 -5.302 49.854 1.00 92.19 233 GLU A N 1
ATOM 1837 C CA . GLU A 1 233 ? -17.700 -5.659 49.945 1.00 92.19 233 GLU A CA 1
ATOM 1838 C C . GLU A 1 233 ? -17.918 -6.911 50.810 1.00 92.19 233 GLU A C 1
ATOM 1840 O O . GLU A 1 233 ? -18.749 -6.885 51.717 1.00 92.19 233 GLU A O 1
ATOM 1845 N N . LYS A 1 234 ? -17.119 -7.972 50.612 1.00 92.31 234 LYS A N 1
ATOM 1846 C CA . LYS A 1 234 ? -17.145 -9.180 51.453 1.00 92.31 234 LYS A CA 1
ATOM 1847 C C . LYS A 1 234 ? -16.900 -8.839 52.926 1.00 92.31 234 LYS A C 1
ATOM 1849 O O . LYS A 1 234 ? -17.709 -9.216 53.767 1.00 92.31 234 LYS A O 1
ATOM 1854 N N . ALA A 1 235 ? -15.842 -8.084 53.229 1.00 93.19 235 ALA A N 1
ATOM 1855 C CA . ALA A 1 235 ? -15.514 -7.690 54.600 1.00 93.19 235 ALA A CA 1
ATOM 1856 C C . ALA A 1 235 ? -16.623 -6.838 55.249 1.00 93.19 235 ALA A C 1
ATOM 1858 O O . ALA A 1 235 ? -16.930 -7.014 56.430 1.00 93.19 235 ALA A O 1
ATOM 1859 N N . HIS A 1 236 ? -17.277 -5.957 54.480 1.00 91.69 236 HIS A N 1
ATOM 1860 C CA . HIS A 1 236 ? -18.442 -5.211 54.960 1.00 91.69 236 HIS A CA 1
ATOM 1861 C C . HIS A 1 236 ? -19.623 -6.141 55.283 1.00 91.69 236 HIS A C 1
ATOM 1863 O O . HIS A 1 236 ? -20.248 -5.970 56.332 1.00 91.69 236 HIS A O 1
ATOM 1869 N N . LEU A 1 237 ? -19.928 -7.114 54.419 1.00 89.25 237 LEU A N 1
ATOM 1870 C CA . LEU A 1 237 ? -21.017 -8.069 54.636 1.00 89.25 237 LEU A CA 1
ATOM 1871 C C . LEU A 1 237 ? -20.751 -8.978 55.844 1.00 89.25 237 LEU A C 1
ATOM 1873 O O . LEU A 1 237 ? -21.646 -9.153 56.665 1.00 89.25 237 LEU A O 1
ATOM 1877 N N . GLU A 1 238 ? -19.525 -9.482 56.007 1.00 88.19 238 GLU A N 1
ATOM 1878 C CA . GLU A 1 238 ? -19.124 -10.286 57.172 1.00 88.19 238 GLU A CA 1
ATOM 1879 C C . GLU A 1 238 ? -19.243 -9.476 58.476 1.00 88.19 238 GLU A C 1
ATOM 1881 O O . GLU A 1 238 ? -19.870 -9.932 59.431 1.00 88.19 238 GLU A O 1
ATOM 1886 N N . SER A 1 239 ? -18.754 -8.230 58.496 1.00 86.75 239 SER A N 1
ATOM 1887 C CA . SER A 1 239 ? -18.914 -7.323 59.645 1.00 86.75 239 SER A CA 1
ATOM 1888 C C . SER A 1 239 ? -20.386 -7.008 59.951 1.00 86.75 239 SER A C 1
ATOM 1890 O O . SER A 1 239 ? -20.790 -7.007 61.115 1.00 86.75 239 SER A O 1
ATOM 1892 N N . GLN A 1 240 ? -21.211 -6.785 58.922 1.00 83.44 240 GLN A N 1
ATOM 1893 C CA . GLN A 1 240 ? -22.645 -6.536 59.087 1.00 83.44 240 GLN A CA 1
ATOM 1894 C C . GLN A 1 240 ? -23.393 -7.779 59.589 1.00 83.44 240 GLN A C 1
ATOM 1896 O O . GLN A 1 240 ? -24.361 -7.632 60.333 1.00 83.44 240 GLN A O 1
ATOM 1901 N N . GLN A 1 241 ? -22.959 -8.983 59.208 1.00 77.06 241 GLN A N 1
ATOM 1902 C CA . GLN A 1 241 ? -23.554 -10.233 59.668 1.00 77.06 241 GLN A CA 1
ATOM 1903 C C . GLN A 1 241 ? -23.269 -10.475 61.157 1.00 77.06 241 GLN A C 1
ATOM 1905 O O . GLN A 1 241 ? -24.214 -10.719 61.902 1.00 77.06 241 GLN A O 1
ATOM 1910 N N . VAL A 1 242 ? -22.022 -10.293 61.612 1.00 75.50 242 VAL A N 1
ATOM 1911 C CA . VAL A 1 242 ? -21.656 -10.383 63.043 1.00 75.50 242 VAL A CA 1
ATOM 1912 C C . VAL A 1 242 ? -22.496 -9.420 63.891 1.00 75.50 242 VAL A C 1
ATOM 1914 O O . VAL A 1 242 ? -23.113 -9.831 64.873 1.00 75.50 242 VAL A O 1
ATOM 1917 N N . LEU A 1 243 ? -22.630 -8.160 63.457 1.00 71.19 243 LEU A N 1
ATOM 1918 C CA . LEU A 1 243 ? -23.443 -7.153 64.155 1.00 71.19 243 LEU A CA 1
ATOM 1919 C C . LEU A 1 243 ? -24.939 -7.527 64.244 1.00 71.19 243 LEU A C 1
ATOM 1921 O O . LEU A 1 243 ? -25.666 -7.031 65.106 1.00 71.19 243 LEU A O 1
ATOM 1925 N N . ARG A 1 244 ? -25.412 -8.389 63.335 1.00 62.84 244 ARG A N 1
ATOM 1926 C CA . ARG A 1 244 ? -26.793 -8.886 63.259 1.00 62.84 244 ARG A CA 1
ATOM 1927 C C . ARG A 1 244 ? -27.016 -10.155 64.083 1.00 62.84 244 ARG A C 1
ATOM 1929 O O . ARG A 1 244 ? -28.156 -10.454 64.423 1.00 62.84 244 ARG A O 1
ATOM 1936 N N . GLU A 1 245 ? -25.946 -10.878 64.402 1.00 54.91 245 GLU A N 1
ATOM 1937 C CA . GLU A 1 245 ? -25.949 -12.042 65.291 1.00 54.91 245 GLU A CA 1
ATOM 1938 C C . GLU A 1 245 ? -25.818 -11.615 66.770 1.00 54.91 245 GLU A C 1
ATOM 1940 O O . GLU A 1 245 ? -26.447 -12.227 67.631 1.00 54.91 245 GLU A O 1
ATOM 1945 N N . GLU A 1 246 ? -25.140 -10.496 67.073 1.00 50.47 246 GLU A N 1
ATOM 1946 C CA . GLU A 1 246 ? -25.141 -9.881 68.418 1.00 50.47 246 GLU A CA 1
ATOM 1947 C C . GLU A 1 246 ? -26.485 -9.234 68.825 1.00 50.47 246 GLU A C 1
ATOM 1949 O O . GLU A 1 246 ? -26.753 -9.056 70.014 1.00 50.47 246 GLU A O 1
ATOM 1954 N N . THR A 1 247 ? -27.356 -8.866 67.877 1.00 44.34 247 THR A N 1
ATOM 1955 C CA . THR A 1 247 ? -28.531 -8.002 68.134 1.00 44.34 247 THR A CA 1
ATOM 1956 C C . THR A 1 247 ? -29.872 -8.745 68.229 1.00 44.34 247 THR A C 1
ATOM 1958 O O . THR A 1 247 ? -30.872 -8.376 67.611 1.00 44.34 247 THR A O 1
ATOM 1961 N N . VAL A 1 248 ? -29.939 -9.777 69.077 1.00 51.16 248 VAL A N 1
ATOM 1962 C CA . VAL A 1 248 ? -31.194 -10.492 69.385 1.00 51.16 248 VAL A CA 1
ATOM 1963 C C . VAL A 1 248 ? -32.014 -9.756 70.461 1.00 51.16 248 VAL A C 1
ATOM 1965 O O . VAL A 1 248 ? -31.913 -10.049 71.649 1.00 51.16 248 VAL A O 1
ATOM 1968 N N . THR A 1 249 ? -32.861 -8.799 70.063 1.00 36.91 249 THR A N 1
ATOM 1969 C CA . THR A 1 249 ? -34.032 -8.317 70.844 1.00 36.91 249 THR A CA 1
ATOM 1970 C C . THR A 1 249 ? -35.027 -7.558 69.934 1.00 36.91 249 THR A C 1
ATOM 1972 O O . THR A 1 249 ? -34.635 -7.100 68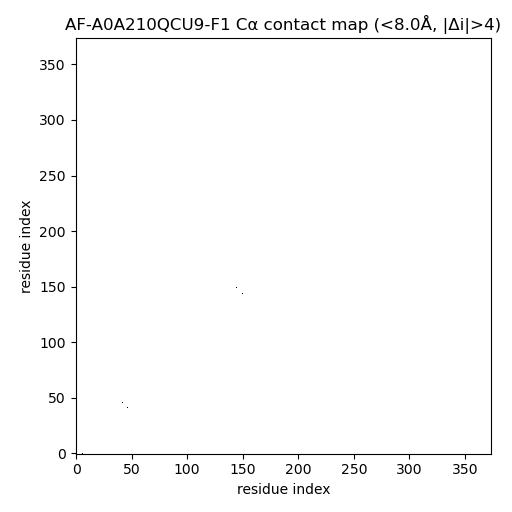.861 1.00 36.91 249 THR A O 1
ATOM 1975 N N . PRO A 1 250 ? -36.335 -7.479 70.272 1.00 49.97 250 PRO A N 1
ATOM 1976 C CA . PRO A 1 250 ? -37.387 -7.208 69.283 1.00 49.97 250 PRO A CA 1
ATOM 1977 C C . PRO A 1 250 ? -37.695 -5.723 69.013 1.00 49.97 250 PRO A C 1
ATOM 1979 O O . PRO A 1 250 ? -37.531 -4.850 69.864 1.00 49.97 250 PRO A O 1
ATOM 1982 N N . ALA A 1 251 ? -38.226 -5.468 67.815 1.00 55.38 251 ALA A N 1
ATOM 1983 C CA . ALA A 1 251 ? -38.613 -4.155 67.304 1.00 55.38 251 ALA A CA 1
ATOM 1984 C C . ALA A 1 251 ? -40.061 -3.740 67.646 1.00 55.38 251 ALA A C 1
ATOM 1986 O O . ALA A 1 251 ? -40.916 -4.586 67.895 1.00 55.38 251 ALA A O 1
ATOM 1987 N N . VAL A 1 252 ? -40.333 -2.424 67.575 1.00 47.94 252 VAL A N 1
ATOM 1988 C CA . VAL A 1 252 ? -41.697 -1.837 67.492 1.00 47.94 252 VAL A CA 1
ATOM 1989 C C . VAL A 1 252 ? -41.735 -0.550 66.639 1.00 47.94 252 VAL A C 1
ATOM 1991 O O . VAL A 1 252 ? -42.696 -0.316 65.913 1.00 47.94 252 VAL A O 1
ATOM 1994 N N . ASN A 1 253 ? -40.706 0.310 66.708 1.00 47.50 253 ASN A N 1
ATOM 1995 C CA . ASN A 1 253 ? -40.726 1.653 66.087 1.00 47.50 253 ASN A CA 1
ATOM 1996 C C . ASN A 1 253 ? -39.914 1.801 64.779 1.00 47.50 253 ASN A C 1
ATOM 1998 O O . ASN A 1 253 ? -39.912 2.875 64.179 1.00 47.50 253 ASN A O 1
ATOM 2002 N N . THR A 1 254 ? -39.237 0.753 64.308 1.00 55.09 254 THR A N 1
ATOM 2003 C CA . THR A 1 254 ? -38.475 0.757 63.041 1.00 55.09 254 THR A CA 1
ATOM 2004 C C . THR A 1 254 ? -39.359 0.680 61.798 1.00 55.09 254 THR A C 1
ATOM 2006 O O . THR A 1 254 ? -39.019 1.225 60.745 1.00 55.09 254 THR A O 1
ATOM 2009 N N . ASP A 1 255 ? -40.493 -0.004 61.907 1.00 54.66 255 ASP A N 1
ATOM 2010 C CA . ASP A 1 255 ? -41.127 -0.653 60.756 1.00 54.66 255 ASP A CA 1
ATOM 2011 C C . ASP A 1 255 ? -41.755 0.357 59.791 1.00 54.66 255 ASP A C 1
ATOM 2013 O O . ASP A 1 255 ? -41.589 0.260 58.581 1.00 54.66 255 ASP A O 1
ATOM 2017 N N . LYS A 1 256 ? -42.360 1.429 60.317 1.00 57.25 256 LYS A N 1
ATOM 2018 C CA . LYS A 1 256 ? -42.923 2.513 59.490 1.00 57.25 256 LYS A CA 1
ATOM 2019 C C . LYS A 1 256 ? -41.859 3.314 58.736 1.00 57.25 256 LYS A C 1
ATOM 2021 O O . LYS A 1 256 ? -42.130 3.817 57.649 1.00 57.25 256 LYS A O 1
ATOM 2026 N N . ARG A 1 257 ? -40.652 3.444 59.301 1.00 63.81 257 ARG A N 1
ATOM 2027 C CA . ARG A 1 257 ? -39.542 4.150 58.646 1.00 63.81 257 ARG A CA 1
ATOM 2028 C C . ARG A 1 257 ? -38.906 3.272 57.574 1.00 63.81 257 ARG A C 1
ATOM 2030 O O . ARG A 1 257 ? -38.755 3.722 56.444 1.00 63.81 257 ARG A O 1
ATOM 2037 N N . THR A 1 258 ? -38.642 2.006 57.895 1.00 73.69 258 THR A N 1
ATOM 2038 C CA . THR A 1 258 ? -38.157 1.031 56.907 1.00 73.69 258 THR A CA 1
ATOM 2039 C C . THR A 1 258 ? -39.158 0.806 55.769 1.00 73.69 258 THR A C 1
ATOM 2041 O O . THR A 1 258 ? -38.727 0.673 54.631 1.00 73.69 258 THR A O 1
ATOM 2044 N N . GLU A 1 259 ? -40.474 0.877 56.005 1.00 75.50 259 GLU A N 1
ATOM 2045 C CA . GLU A 1 259 ? -41.490 0.834 54.939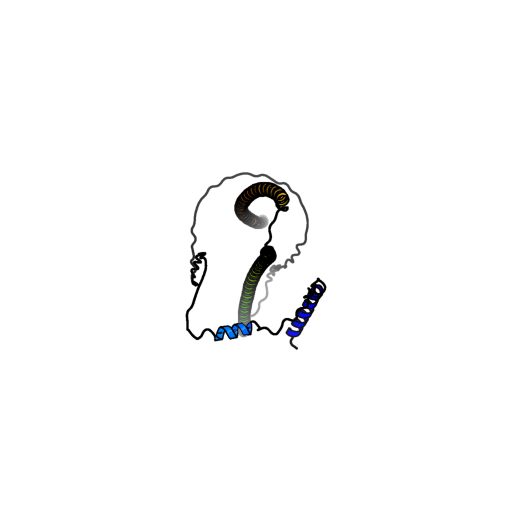 1.00 75.50 259 GLU A CA 1
ATOM 2046 C C . GLU A 1 259 ? -41.429 2.061 54.002 1.00 75.50 259 GLU A C 1
ATOM 2048 O O . GLU A 1 259 ? -41.590 1.928 52.785 1.00 75.50 259 GLU A O 1
ATOM 2053 N N . GLN A 1 260 ? -41.173 3.263 54.534 1.00 82.44 260 GLN A N 1
ATOM 2054 C CA . GLN A 1 260 ? -41.004 4.473 53.720 1.00 82.44 260 GLN A CA 1
ATOM 2055 C C . GLN A 1 260 ? -39.692 4.440 52.920 1.00 82.44 260 GLN A C 1
ATOM 2057 O O . GLN A 1 260 ? -39.697 4.736 51.721 1.00 82.44 260 GLN A O 1
ATOM 2062 N N . ASP A 1 261 ? -38.592 4.032 53.554 1.00 83.00 261 ASP A N 1
ATOM 2063 C CA . ASP A 1 261 ? -37.289 3.870 52.906 1.00 83.00 261 ASP A CA 1
ATOM 2064 C C . ASP A 1 261 ? -37.343 2.764 51.829 1.00 83.00 261 ASP A C 1
ATOM 2066 O O . ASP A 1 261 ? -36.816 2.942 50.729 1.00 83.00 261 ASP A O 1
ATOM 2070 N N . TRP A 1 262 ? -38.081 1.671 52.073 1.00 85.75 262 TRP A N 1
ATOM 2071 C CA . TRP A 1 262 ? -38.344 0.609 51.095 1.00 85.75 262 TRP A CA 1
ATOM 2072 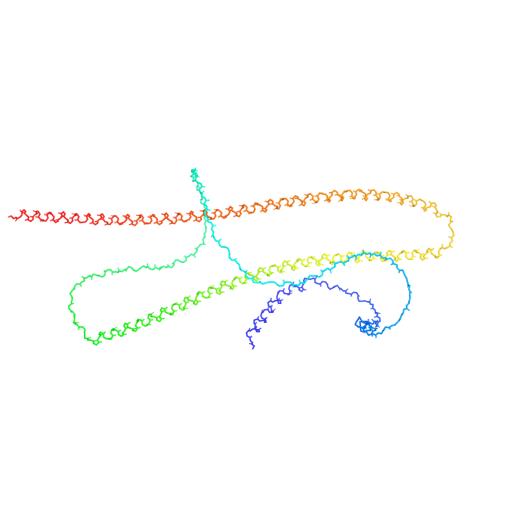C C . TRP A 1 262 ? -39.097 1.121 49.864 1.00 85.75 262 TRP A C 1
ATOM 2074 O O . TRP A 1 262 ? -38.668 0.880 48.737 1.00 85.75 262 TRP A O 1
ATOM 2084 N N . LYS A 1 263 ? -40.172 1.899 50.050 1.00 92.75 263 LYS A N 1
ATOM 2085 C CA . LYS A 1 263 ? -40.916 2.518 48.934 1.00 92.75 263 LYS A CA 1
ATOM 2086 C C . LYS A 1 263 ? -40.040 3.481 48.125 1.00 92.75 263 LYS A C 1
ATOM 2088 O O . LYS A 1 263 ? -40.141 3.518 46.898 1.00 92.75 263 LYS A O 1
ATOM 2093 N N . MET A 1 264 ? -39.144 4.225 48.780 1.00 90.56 264 MET A N 1
ATOM 2094 C CA . MET A 1 264 ? -38.181 5.094 48.096 1.00 90.56 264 MET A CA 1
ATOM 2095 C C . MET A 1 264 ? -37.155 4.286 47.284 1.00 90.56 264 MET A C 1
ATOM 2097 O O . MET A 1 264 ? -36.878 4.626 46.130 1.00 90.56 264 MET A O 1
ATOM 2101 N N . LEU A 1 265 ? -36.625 3.199 47.853 1.00 92.38 265 LEU A N 1
ATOM 2102 C CA . LEU A 1 265 ? -35.725 2.268 47.168 1.00 92.38 265 LEU A CA 1
ATOM 2103 C C . LEU A 1 265 ? -36.406 1.596 45.970 1.00 92.38 265 LEU A C 1
ATOM 2105 O O . LEU A 1 265 ? -35.806 1.526 44.901 1.00 92.38 265 LEU A O 1
ATOM 2109 N N . GLU A 1 266 ? -37.665 1.174 46.101 1.00 92.31 266 GLU A N 1
ATOM 2110 C CA . GLU A 1 266 ? -38.432 0.546 45.022 1.00 92.31 266 GLU A CA 1
ATOM 2111 C C . GLU A 1 266 ? -38.663 1.511 43.845 1.00 92.31 266 GLU A C 1
ATOM 2113 O O . GLU A 1 266 ? -38.469 1.137 42.685 1.00 92.31 266 GLU A O 1
ATOM 2118 N N . VAL A 1 267 ? -39.006 2.777 44.116 1.00 95.06 267 VAL A N 1
ATOM 2119 C CA . VAL A 1 267 ? -39.112 3.817 43.075 1.00 95.06 267 VAL A CA 1
ATOM 2120 C C . VAL A 1 267 ? -37.751 4.083 42.424 1.00 95.06 267 VAL A C 1
ATOM 2122 O O . VAL A 1 267 ? -37.654 4.118 41.197 1.00 95.06 267 VAL A O 1
ATOM 2125 N N . ARG A 1 268 ? -36.677 4.208 43.215 1.00 94.69 268 ARG A N 1
ATOM 2126 C CA . ARG A 1 268 ? -35.315 4.433 42.702 1.00 94.69 268 ARG A CA 1
ATOM 2127 C C . ARG A 1 268 ? -34.825 3.264 41.838 1.00 94.69 268 ARG A C 1
ATOM 2129 O O . ARG A 1 268 ? -34.197 3.497 40.805 1.00 94.69 268 ARG A O 1
ATOM 2136 N N . LEU A 1 269 ? -35.163 2.029 42.213 1.00 93.31 269 LEU A N 1
ATOM 2137 C CA . LEU A 1 269 ? -34.887 0.814 41.448 1.00 93.31 269 LEU A CA 1
ATOM 2138 C C . LEU A 1 269 ? -35.672 0.784 40.130 1.00 93.31 269 LEU A C 1
ATOM 2140 O O . LEU A 1 269 ? -35.077 0.510 39.091 1.00 93.31 269 LEU A O 1
ATOM 2144 N N . LYS A 1 270 ? -36.969 1.124 40.138 1.00 96.75 270 LYS A N 1
ATOM 2145 C CA . LYS A 1 270 ? -37.796 1.213 38.918 1.00 96.75 270 LYS A CA 1
ATOM 2146 C C . LYS A 1 270 ? -37.252 2.255 37.936 1.00 96.75 270 LYS A C 1
ATOM 2148 O O . LYS A 1 270 ? -37.074 1.941 36.760 1.00 96.75 270 LYS A O 1
ATOM 2153 N N . THR A 1 271 ? -36.898 3.450 38.414 1.00 94.31 271 THR A N 1
ATOM 2154 C CA . THR A 1 271 ? -36.272 4.494 37.585 1.00 94.31 271 THR A CA 1
ATOM 2155 C C . THR A 1 271 ? -34.934 4.021 37.011 1.00 94.31 271 THR A C 1
ATOM 2157 O O . THR A 1 271 ? -34.738 4.087 35.798 1.00 94.31 271 THR A O 1
ATOM 2160 N N . SER A 1 272 ? -34.047 3.464 37.845 1.00 92.00 272 SER A N 1
ATOM 2161 C CA . SER A 1 272 ? -32.750 2.922 37.408 1.00 92.00 272 SER A CA 1
ATOM 2162 C C . SER A 1 272 ? -32.904 1.801 36.369 1.00 92.00 272 SER A C 1
ATOM 2164 O O . SER A 1 272 ? -32.250 1.817 35.330 1.00 92.00 272 SER A O 1
ATOM 2166 N N . SER A 1 273 ? -33.840 0.874 36.587 1.00 94.12 273 SER A N 1
ATOM 2167 C CA . SER A 1 273 ? -34.163 -0.207 35.651 1.00 94.12 273 SER A CA 1
ATOM 2168 C C . SER A 1 273 ? -34.643 0.329 34.297 1.00 94.12 273 SER A C 1
ATOM 2170 O O . SER A 1 273 ? -34.146 -0.106 33.257 1.00 94.12 273 SER A O 1
ATOM 2172 N N . SER A 1 274 ? -35.530 1.333 34.293 1.00 94.94 274 SER A N 1
ATOM 2173 C CA . SER A 1 274 ? -35.993 1.976 33.054 1.00 94.94 274 SER A CA 1
ATOM 2174 C C . SER A 1 274 ? -34.856 2.661 32.282 1.00 94.94 274 SER A C 1
ATOM 2176 O O . SER A 1 274 ? -34.795 2.572 31.053 1.00 94.94 274 SER A O 1
ATOM 2178 N N . GLU A 1 275 ? -33.899 3.261 32.996 1.00 95.75 275 GLU A N 1
ATOM 2179 C CA . GLU A 1 275 ? -32.729 3.899 32.396 1.00 95.75 275 GLU A CA 1
ATOM 2180 C C . GLU A 1 275 ? -31.748 2.870 31.820 1.00 95.75 275 GLU A C 1
ATOM 2182 O O . GLU A 1 275 ? -31.288 3.026 30.690 1.00 95.75 275 GLU A O 1
ATOM 2187 N N . VAL A 1 276 ? -31.497 1.764 32.529 1.00 95.31 276 VAL A N 1
ATOM 2188 C CA . VAL A 1 276 ? -30.700 0.637 32.017 1.00 95.31 276 VAL A CA 1
ATOM 2189 C C . VAL A 1 276 ? -31.332 0.050 30.751 1.00 95.31 276 VAL A C 1
ATOM 2191 O O . VAL A 1 276 ? -30.610 -0.269 29.803 1.00 95.31 276 VAL A O 1
ATOM 2194 N N . CYS A 1 277 ? -32.663 -0.041 30.667 1.00 96.19 277 CYS A N 1
ATOM 2195 C CA . CYS A 1 277 ? -33.354 -0.444 29.440 1.00 96.19 277 CYS A CA 1
ATOM 2196 C C . CYS A 1 277 ? -33.146 0.562 28.291 1.00 96.19 277 CYS A C 1
ATOM 2198 O O . CYS A 1 277 ? -32.833 0.142 27.173 1.00 96.19 277 CYS A O 1
ATOM 2200 N N . ARG A 1 278 ? -33.248 1.873 28.557 1.00 97.31 278 ARG A N 1
ATOM 2201 C CA . ARG A 1 278 ? -33.009 2.942 27.566 1.00 97.31 278 ARG A CA 1
ATOM 2202 C C . ARG A 1 278 ? -31.569 2.928 27.042 1.00 97.31 278 ARG A C 1
ATOM 2204 O O . ARG A 1 278 ? -31.349 2.925 25.829 1.00 97.31 278 ARG A O 1
ATOM 2211 N N . GLN A 1 279 ? -30.590 2.841 27.940 1.00 96.06 279 GLN A N 1
ATOM 2212 C CA . GLN A 1 279 ? -29.170 2.738 27.594 1.00 96.06 279 GLN A CA 1
ATOM 2213 C C . GLN A 1 279 ? -28.863 1.439 26.837 1.00 96.06 279 GLN A C 1
ATOM 2215 O O . GLN A 1 279 ? -28.126 1.461 25.853 1.00 96.06 279 GLN A O 1
ATOM 2220 N N . SER A 1 280 ? -29.489 0.318 27.214 1.00 95.62 280 SER A N 1
ATOM 2221 C CA . SER A 1 280 ? -29.356 -0.959 26.499 1.00 95.62 280 SER A CA 1
ATOM 2222 C C . SER A 1 280 ? -29.908 -0.907 25.071 1.00 95.62 280 SER A C 1
ATOM 2224 O O . SER A 1 280 ? -29.356 -1.566 24.190 1.00 95.62 280 SER A O 1
ATOM 2226 N N . ALA A 1 281 ? -30.973 -0.140 24.817 1.00 95.12 281 ALA A N 1
ATOM 2227 C CA . ALA A 1 281 ? -31.496 0.072 23.468 1.00 95.12 281 ALA A CA 1
ATOM 2228 C C . ALA A 1 281 ? -30.527 0.913 22.617 1.00 95.12 281 ALA A C 1
ATOM 2230 O O . ALA A 1 281 ? -30.135 0.477 21.534 1.00 95.12 281 ALA A O 1
ATOM 2231 N N . SER A 1 282 ? -30.054 2.046 23.148 1.00 96.56 282 SER A N 1
ATOM 2232 C CA . SER A 1 282 ? -29.041 2.890 22.492 1.00 96.56 282 SER A CA 1
ATOM 2233 C C . SER A 1 282 ? -27.754 2.110 22.176 1.00 96.56 282 SER A C 1
ATOM 2235 O O . SER A 1 282 ? -27.268 2.115 21.047 1.00 96.56 282 SER A O 1
ATOM 2237 N N . LEU A 1 283 ? -27.255 1.310 23.124 1.00 94.88 283 LEU A N 1
ATOM 2238 C CA . LEU A 1 283 ? -26.065 0.474 22.941 1.00 94.88 283 LEU A CA 1
ATOM 2239 C C . LEU A 1 283 ? -26.242 -0.614 21.862 1.00 94.88 283 LEU A C 1
ATOM 2241 O O . LEU A 1 283 ? -25.256 -1.021 21.244 1.00 94.88 283 LEU A O 1
ATOM 2245 N N . ARG A 1 284 ? -27.471 -1.084 21.599 1.00 97.31 284 ARG A N 1
ATOM 2246 C CA . ARG A 1 284 ? -27.766 -1.977 20.460 1.00 97.31 284 ARG A CA 1
ATOM 2247 C C . ARG A 1 284 ? -27.739 -1.216 19.133 1.00 97.31 284 ARG A C 1
ATOM 2249 O O . ARG A 1 284 ? -27.116 -1.707 18.196 1.00 97.31 284 ARG A O 1
ATOM 2256 N N . GLN A 1 285 ? -28.333 -0.023 19.076 1.00 96.81 285 GLN A N 1
ATOM 2257 C CA . GLN A 1 285 ? -28.298 0.840 17.889 1.00 96.81 285 GLN A CA 1
ATOM 2258 C C . GLN A 1 285 ? -26.854 1.203 17.504 1.00 96.81 285 GLN A C 1
ATOM 2260 O O . GLN A 1 285 ? -26.431 0.909 16.389 1.00 96.81 285 GLN A O 1
ATOM 2265 N N . MET A 1 286 ? -26.054 1.720 18.444 1.00 95.19 286 MET A N 1
ATOM 2266 C CA . MET A 1 286 ? -24.650 2.080 18.186 1.00 95.19 286 MET A CA 1
ATOM 2267 C C . MET A 1 286 ? -23.807 0.882 17.711 1.00 95.19 2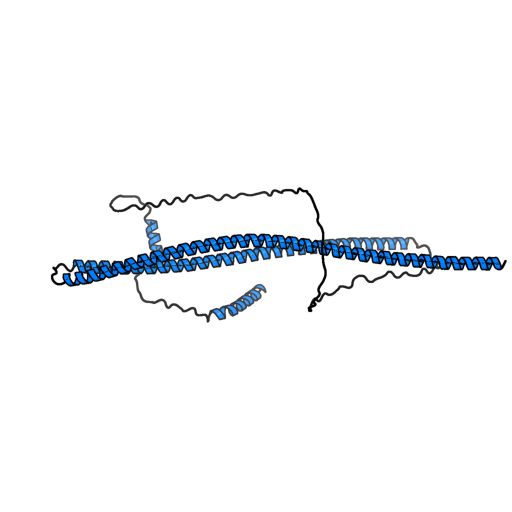86 MET A C 1
ATOM 2269 O O . MET A 1 286 ? -22.879 1.043 16.918 1.00 95.19 286 MET A O 1
ATOM 2273 N N . LYS A 1 287 ? -24.126 -0.344 18.159 1.00 97.50 287 LYS A N 1
ATOM 2274 C CA . LYS A 1 287 ? -23.493 -1.571 17.645 1.00 97.50 287 LYS A CA 1
ATOM 2275 C C . LYS A 1 287 ? -23.891 -1.871 16.199 1.00 97.50 287 LYS A C 1
ATOM 2277 O O . LYS A 1 287 ? -23.014 -2.230 15.419 1.00 97.50 287 LYS A O 1
ATOM 2282 N N . GLN A 1 288 ? -25.166 -1.708 15.846 1.00 97.00 288 GLN A N 1
ATOM 2283 C CA . GLN A 1 288 ? -25.667 -1.910 14.483 1.00 97.00 288 GLN A CA 1
ATOM 2284 C C . GLN A 1 288 ? -25.072 -0.888 13.498 1.00 97.00 288 GLN A C 1
ATOM 2286 O O . GLN A 1 288 ? -24.639 -1.258 12.404 1.00 97.00 288 GLN A O 1
ATOM 2291 N N . GLU A 1 289 ? -24.980 0.379 13.904 1.00 97.44 289 GLU A N 1
ATOM 2292 C CA . GLU A 1 289 ? -24.321 1.438 13.132 1.00 97.44 289 GLU A CA 1
ATOM 2293 C C . GLU A 1 289 ? -22.828 1.138 12.931 1.00 97.44 289 GLU A C 1
ATOM 2295 O O . GLU A 1 289 ? -22.339 1.184 11.804 1.00 97.44 289 GLU A O 1
ATOM 2300 N N . ASN A 1 290 ? -22.117 0.717 13.984 1.00 93.38 290 ASN A N 1
ATOM 2301 C CA . ASN A 1 290 ? -20.712 0.305 13.891 1.00 93.38 290 ASN A CA 1
ATOM 2302 C C . ASN A 1 290 ? -20.506 -0.889 12.934 1.00 93.38 290 ASN A C 1
ATOM 2304 O O . ASN A 1 290 ? -19.561 -0.875 12.149 1.00 93.38 290 ASN A O 1
ATOM 2308 N N . THR A 1 291 ? -21.393 -1.894 12.926 1.00 96.44 291 THR A N 1
ATOM 2309 C CA . THR A 1 291 ? -21.313 -2.981 11.928 1.00 96.44 291 THR A CA 1
ATOM 2310 C C . THR A 1 291 ? -21.555 -2.486 10.499 1.00 96.44 291 THR A C 1
ATOM 2312 O O . THR A 1 291 ? -20.799 -2.848 9.603 1.00 96.44 291 THR A O 1
ATOM 2315 N N . SER A 1 292 ? -22.525 -1.587 10.290 1.00 96.56 292 SER A N 1
ATOM 2316 C CA . SER A 1 292 ? -22.794 -0.987 8.972 1.00 96.56 292 SER A CA 1
ATOM 2317 C C . SER A 1 292 ? -21.587 -0.198 8.441 1.00 96.56 292 SER A C 1
ATOM 2319 O O . SER A 1 292 ? -21.193 -0.341 7.283 1.00 96.56 292 SER A O 1
ATOM 2321 N N . LEU A 1 293 ? -20.927 0.574 9.313 1.00 97.81 293 LEU A N 1
ATOM 2322 C CA . LEU A 1 293 ? -19.701 1.304 8.979 1.00 97.81 293 LEU A CA 1
ATOM 2323 C C . LEU A 1 293 ? -18.524 0.364 8.672 1.00 97.81 293 LEU A C 1
ATOM 2325 O O . LEU A 1 293 ? -17.746 0.647 7.762 1.00 97.81 293 LEU A O 1
ATOM 2329 N N . GLN A 1 294 ? -18.397 -0.771 9.368 1.00 97.56 294 GLN A N 1
ATOM 2330 C CA . GLN A 1 294 ? -17.365 -1.775 9.071 1.00 97.56 294 GLN A CA 1
ATOM 2331 C C . GLN A 1 294 ? -17.568 -2.419 7.690 1.00 97.56 294 GLN A C 1
ATOM 2333 O O . GLN A 1 294 ? -16.603 -2.535 6.929 1.00 97.56 294 GLN A O 1
ATOM 2338 N N . ASP A 1 295 ? -18.804 -2.760 7.319 1.00 97.25 295 ASP A N 1
ATOM 2339 C CA . ASP A 1 295 ? -19.116 -3.286 5.983 1.00 97.25 295 ASP A CA 1
ATOM 2340 C C . ASP A 1 295 ? -18.940 -2.223 4.881 1.00 97.25 295 ASP A C 1
ATOM 2342 O O . ASP A 1 295 ? -18.448 -2.531 3.788 1.00 97.25 295 ASP A O 1
ATOM 2346 N N . GLN A 1 296 ? -19.233 -0.949 5.171 1.00 98.50 296 GLN A N 1
ATOM 2347 C CA . GLN A 1 296 ? -18.943 0.162 4.260 1.00 98.50 296 GLN A CA 1
ATOM 2348 C C . GLN A 1 296 ? -17.431 0.338 4.044 1.00 98.50 296 GLN A C 1
ATOM 2350 O O . GLN A 1 296 ? -16.985 0.430 2.898 1.00 98.50 296 GLN A O 1
ATOM 2355 N N . VAL A 1 297 ? -16.628 0.338 5.115 1.00 97.31 297 VAL A N 1
ATOM 2356 C CA . VAL A 1 297 ? -15.157 0.415 5.042 1.00 97.31 297 VAL A CA 1
ATOM 2357 C C . VAL A 1 297 ? -14.590 -0.758 4.242 1.00 97.31 297 VAL A C 1
ATOM 2359 O O . VAL A 1 297 ? -13.748 -0.551 3.370 1.00 97.31 297 VAL A O 1
ATOM 2362 N N . ARG A 1 298 ? -15.097 -1.977 4.462 1.00 98.25 298 ARG A N 1
ATOM 2363 C CA . ARG A 1 298 ? -14.704 -3.172 3.703 1.00 98.25 298 ARG A CA 1
ATOM 2364 C C . ARG A 1 298 ? -15.006 -3.029 2.208 1.00 98.25 298 ARG A C 1
ATOM 2366 O O . ARG A 1 298 ? -14.126 -3.247 1.380 1.00 98.25 298 ARG A O 1
ATOM 2373 N N . THR A 1 299 ? -16.213 -2.575 1.872 1.00 97.75 299 THR A N 1
ATOM 2374 C CA . THR A 1 299 ? -16.644 -2.326 0.484 1.00 97.75 299 THR A CA 1
ATOM 2375 C C . THR A 1 299 ? -15.784 -1.258 -0.203 1.00 97.75 299 THR A C 1
ATOM 2377 O O . THR A 1 299 ? -15.420 -1.395 -1.374 1.00 97.75 299 THR A O 1
ATOM 2380 N N . LEU A 1 300 ? -15.414 -0.195 0.521 1.00 97.69 300 LEU A N 1
ATOM 2381 C CA . LEU A 1 300 ? -14.511 0.843 0.021 1.00 97.69 300 LEU A CA 1
ATOM 2382 C C . LEU A 1 300 ? -13.081 0.320 -0.169 1.00 97.69 300 LEU A C 1
ATOM 2384 O O . LEU A 1 300 ? -12.466 0.634 -1.188 1.00 97.69 300 LEU A O 1
ATOM 2388 N N . GLN A 1 301 ? -12.576 -0.518 0.741 1.00 97.81 301 GLN A N 1
ATOM 2389 C CA . GLN A 1 301 ? -11.263 -1.144 0.597 1.00 97.81 301 GLN A CA 1
ATOM 2390 C C . GLN A 1 301 ? -11.208 -2.057 -0.633 1.00 97.81 301 GLN A C 1
ATOM 2392 O O . GLN A 1 301 ? -10.266 -1.960 -1.412 1.00 97.81 301 GLN A O 1
ATOM 2397 N N . ASP A 1 302 ? -12.230 -2.879 -0.886 1.00 97.25 302 ASP A N 1
ATOM 2398 C CA . ASP A 1 302 ? -12.269 -3.724 -2.087 1.00 97.25 302 ASP A CA 1
ATOM 2399 C C . ASP A 1 302 ? -12.352 -2.910 -3.391 1.00 97.25 302 ASP A C 1
ATOM 2401 O O . ASP A 1 302 ? -11.739 -3.280 -4.400 1.00 97.25 302 ASP A O 1
ATOM 2405 N N . ARG A 1 303 ? -13.010 -1.742 -3.361 1.00 98.31 303 ARG A N 1
ATOM 2406 C CA . ARG A 1 303 ? -12.991 -0.777 -4.472 1.00 98.31 303 ARG A CA 1
ATOM 2407 C C . ARG A 1 303 ? -11.606 -0.149 -4.677 1.00 98.31 303 ARG A C 1
ATOM 2409 O O . ARG A 1 303 ? -11.180 -0.019 -5.825 1.00 98.31 303 ARG A O 1
ATOM 2416 N N . ILE A 1 304 ? -10.892 0.205 -3.606 1.00 97.44 304 ILE A N 1
ATOM 2417 C CA . ILE A 1 304 ? -9.497 0.685 -3.669 1.00 97.44 304 ILE A CA 1
ATOM 2418 C C . ILE A 1 304 ? -8.601 -0.408 -4.267 1.00 97.44 304 ILE A C 1
ATOM 2420 O O . ILE A 1 304 ? -7.953 -0.169 -5.284 1.00 97.44 304 ILE A O 1
ATOM 2424 N N . ASN A 1 305 ? -8.677 -1.631 -3.734 1.00 95.00 305 ASN A N 1
ATOM 2425 C CA . ASN A 1 305 ? -7.924 -2.800 -4.195 1.00 95.00 305 ASN A CA 1
ATOM 2426 C C . ASN A 1 305 ? -8.120 -3.075 -5.704 1.00 95.00 305 ASN A C 1
ATOM 2428 O O . ASN A 1 305 ? -7.218 -3.582 -6.371 1.00 95.00 305 ASN A O 1
ATOM 2432 N N . HIS A 1 306 ? -9.298 -2.777 -6.269 1.00 98.25 306 HIS A N 1
ATOM 2433 C CA . HIS A 1 306 ? -9.541 -2.849 -7.715 1.00 98.25 306 HIS A CA 1
ATOM 2434 C C . HIS A 1 306 ? -8.881 -1.685 -8.471 1.00 98.25 306 HIS A C 1
ATOM 2436 O O . HIS A 1 306 ? -8.147 -1.924 -9.430 1.00 98.25 306 HIS A O 1
ATOM 2442 N N . LEU A 1 307 ? -9.095 -0.441 -8.032 1.00 97.81 307 LEU A N 1
ATOM 2443 C CA . LEU A 1 307 ? -8.544 0.757 -8.680 1.00 97.81 307 LEU A CA 1
ATOM 2444 C C . LEU A 1 307 ? -7.005 0.796 -8.672 1.00 97.81 307 LEU A C 1
ATOM 2446 O O . LEU A 1 307 ? -6.401 1.365 -9.584 1.00 97.81 307 LEU A O 1
ATOM 2450 N N . GLU A 1 308 ? -6.363 0.176 -7.682 1.00 97.62 308 GLU A N 1
ATOM 2451 C CA . GLU A 1 308 ? -4.909 -0.007 -7.622 1.00 97.62 308 GLU A CA 1
ATOM 2452 C C . GLU A 1 308 ? -4.392 -0.946 -8.719 1.00 97.62 308 GLU A C 1
ATOM 2454 O O . GLU A 1 308 ? -3.426 -0.610 -9.410 1.00 97.62 308 GLU A O 1
ATOM 2459 N N . ARG A 1 309 ? -5.058 -2.091 -8.940 1.00 97.94 309 ARG A N 1
ATOM 2460 C CA . ARG A 1 309 ? -4.711 -3.038 -10.019 1.00 97.94 309 ARG A CA 1
ATOM 2461 C C . ARG A 1 309 ? -4.835 -2.366 -11.384 1.00 97.94 309 ARG A C 1
ATOM 2463 O O . ARG A 1 309 ? -3.911 -2.456 -12.194 1.00 97.94 309 ARG A O 1
ATOM 2470 N N . ASP A 1 310 ? -5.927 -1.639 -11.605 1.00 98.38 310 ASP A N 1
ATOM 2471 C CA . ASP A 1 310 ? -6.189 -0.890 -12.835 1.00 98.38 310 ASP A CA 1
ATOM 2472 C C . ASP A 1 310 ? -5.142 0.207 -13.074 1.00 98.38 310 ASP A C 1
ATOM 2474 O O . ASP A 1 310 ? -4.650 0.367 -14.193 1.00 98.38 310 ASP A O 1
ATOM 2478 N N . ASN A 1 311 ? -4.763 0.959 -12.033 1.00 97.75 311 ASN A N 1
ATOM 2479 C CA . ASN A 1 311 ? -3.692 1.956 -12.123 1.00 97.75 311 ASN A CA 1
ATOM 2480 C C . ASN A 1 311 ? -2.332 1.322 -12.423 1.00 97.75 311 ASN A C 1
ATOM 2482 O O . ASN A 1 311 ? -1.557 1.879 -13.202 1.00 97.75 311 ASN A O 1
ATOM 2486 N N . ASN A 1 312 ? -2.036 0.159 -11.840 1.00 98.00 312 ASN A N 1
ATOM 2487 C CA . ASN A 1 312 ? -0.788 -0.546 -12.102 1.00 98.00 312 ASN A CA 1
ATOM 2488 C C . ASN A 1 312 ? -0.714 -1.037 -13.560 1.00 98.00 312 ASN A C 1
ATOM 2490 O O . ASN A 1 312 ? 0.281 -0.789 -14.236 1.00 98.00 312 ASN A O 1
ATOM 2494 N N . GLN A 1 313 ? -1.797 -1.623 -14.087 1.00 98.44 313 GLN A N 1
ATOM 2495 C CA . GLN A 1 313 ? -1.894 -1.997 -15.506 1.00 98.44 313 GLN A CA 1
ATOM 2496 C C . GLN A 1 313 ? -1.730 -0.780 -16.431 1.00 98.44 313 GLN A C 1
ATOM 2498 O O . GLN A 1 313 ? -0.956 -0.827 -17.389 1.00 98.44 313 GLN A O 1
ATOM 2503 N N . LYS A 1 314 ? -2.398 0.342 -16.121 1.00 98.50 314 LYS A N 1
ATOM 2504 C CA . LYS A 1 314 ? -2.265 1.603 -16.873 1.00 98.50 314 LYS A CA 1
ATOM 2505 C C . LYS A 1 314 ? -0.832 2.146 -16.834 1.00 98.50 314 LYS A C 1
ATOM 2507 O O . LYS A 1 314 ? -0.338 2.582 -17.870 1.00 98.50 314 LYS A O 1
ATOM 2512 N N . ARG A 1 315 ? -0.129 2.061 -15.695 1.00 98.31 315 ARG A N 1
ATOM 2513 C CA . ARG A 1 315 ? 1.306 2.393 -15.598 1.00 98.31 315 ARG A CA 1
ATOM 2514 C C . ARG A 1 315 ? 2.159 1.528 -16.523 1.00 98.31 315 ARG A C 1
ATOM 2516 O O . ARG A 1 315 ? 2.960 2.085 -17.268 1.00 98.31 315 ARG A O 1
ATOM 2523 N N . THR A 1 316 ? 1.972 0.206 -16.518 1.00 97.88 316 THR A N 1
ATOM 2524 C CA . THR A 1 316 ? 2.715 -0.698 -17.412 1.00 97.88 316 THR A CA 1
ATOM 2525 C C . THR A 1 316 ? 2.482 -0.341 -18.881 1.00 97.88 316 THR A C 1
ATOM 2527 O O . THR A 1 316 ? 3.449 -0.159 -19.610 1.00 97.88 316 THR A O 1
ATOM 2530 N N . LEU A 1 317 ? 1.227 -0.147 -19.304 1.00 98.62 317 LEU A N 1
ATOM 2531 C CA . LEU A 1 317 ? 0.881 0.221 -20.687 1.00 98.62 317 LEU A CA 1
ATOM 2532 C C . LEU A 1 317 ? 1.441 1.594 -21.114 1.00 98.62 317 LEU A C 1
ATOM 2534 O O . LEU A 1 317 ? 1.843 1.773 -22.268 1.00 98.62 317 LEU A O 1
ATOM 2538 N N . LEU A 1 318 ? 1.504 2.565 -20.198 1.00 98.44 318 LEU A N 1
ATOM 2539 C CA . LEU A 1 318 ? 2.115 3.872 -20.460 1.00 98.44 318 LEU A CA 1
ATOM 2540 C C . LEU A 1 318 ? 3.637 3.775 -20.622 1.00 98.44 318 LEU A C 1
ATOM 2542 O O . LEU A 1 318 ? 4.197 4.410 -21.513 1.00 98.44 318 LEU A O 1
ATOM 2546 N N . GLU A 1 319 ? 4.317 2.959 -19.818 1.00 98.44 319 GLU A N 1
ATOM 2547 C CA . GLU A 1 319 ? 5.767 2.782 -19.953 1.00 98.44 319 GLU A CA 1
ATOM 2548 C C . GLU A 1 319 ? 6.128 1.970 -21.211 1.00 98.44 319 GLU A C 1
ATOM 2550 O O . GLU A 1 319 ? 7.061 2.314 -21.939 1.00 98.44 319 GLU A O 1
ATOM 2555 N N . ASP A 1 320 ? 5.301 0.984 -21.561 1.00 98.44 320 ASP A N 1
ATOM 2556 C CA . ASP A 1 320 ? 5.367 0.242 -22.823 1.00 98.44 320 ASP A CA 1
ATOM 2557 C C . ASP A 1 320 ? 5.246 1.156 -24.054 1.00 98.44 320 ASP A C 1
ATOM 2559 O O . ASP A 1 320 ? 5.973 0.991 -25.037 1.00 98.44 320 ASP A O 1
ATOM 2563 N N . THR A 1 321 ? 4.315 2.117 -24.031 1.00 98.31 321 THR A N 1
ATOM 2564 C CA . THR A 1 321 ? 4.117 3.061 -25.145 1.00 98.31 321 THR A CA 1
ATOM 2565 C C . THR A 1 321 ? 5.216 4.122 -25.202 1.00 98.31 321 THR A C 1
ATOM 2567 O O . THR A 1 321 ? 5.683 4.428 -26.298 1.00 98.31 321 THR A O 1
ATOM 2570 N N . ARG A 1 322 ? 5.724 4.604 -24.058 1.00 98.38 322 ARG A N 1
ATOM 2571 C CA . ARG A 1 322 ? 6.925 5.463 -23.988 1.00 98.38 322 ARG A CA 1
ATOM 2572 C C . ARG A 1 322 ? 8.165 4.782 -24.560 1.00 98.38 322 ARG A C 1
ATOM 2574 O O . ARG A 1 322 ? 8.884 5.394 -25.347 1.00 98.38 322 ARG A O 1
ATOM 2581 N N . SER A 1 323 ? 8.392 3.518 -24.206 1.00 98.00 323 SER A N 1
ATOM 2582 C CA . SER A 1 323 ? 9.503 2.712 -24.723 1.00 98.00 323 SER A CA 1
ATOM 2583 C C . SER A 1 323 ? 9.426 2.571 -26.250 1.00 98.00 323 SER A C 1
ATOM 2585 O O . SER A 1 323 ? 10.383 2.891 -26.955 1.00 98.00 323 SER A O 1
ATOM 2587 N N . LYS A 1 324 ? 8.246 2.214 -26.782 1.00 98.56 324 LYS A N 1
ATOM 2588 C CA . LYS A 1 324 ? 7.988 2.119 -28.233 1.00 98.56 324 LYS A CA 1
ATOM 2589 C C . LYS A 1 324 ? 8.174 3.463 -28.952 1.00 98.56 324 LYS A C 1
ATOM 2591 O O . LYS A 1 324 ? 8.805 3.496 -30.005 1.00 98.56 324 LYS A O 1
ATOM 2596 N N . LEU A 1 325 ? 7.687 4.568 -28.376 1.00 98.25 325 LEU A N 1
ATOM 2597 C CA . LEU A 1 325 ? 7.869 5.917 -28.927 1.00 98.25 325 LEU A CA 1
ATOM 2598 C C . LEU A 1 325 ? 9.351 6.304 -28.995 1.00 98.25 325 LEU A C 1
ATOM 2600 O O . LEU A 1 325 ? 9.802 6.802 -30.023 1.00 98.25 325 LEU A O 1
ATOM 2604 N N . ARG A 1 326 ? 10.117 6.035 -27.932 1.00 98.31 326 ARG A N 1
ATOM 2605 C CA . ARG A 1 326 ? 11.557 6.308 -27.899 1.00 98.31 326 ARG A CA 1
ATOM 2606 C C . ARG A 1 326 ? 12.311 5.515 -28.965 1.00 98.31 326 ARG A C 1
ATOM 2608 O O . ARG A 1 326 ? 13.090 6.107 -29.701 1.00 98.31 326 ARG A O 1
ATOM 2615 N N . ILE A 1 327 ? 12.039 4.213 -29.087 1.00 97.81 327 ILE A N 1
ATOM 2616 C CA . ILE A 1 327 ? 12.630 3.370 -30.138 1.00 97.81 327 ILE A CA 1
ATOM 2617 C C . ILE A 1 327 ? 12.304 3.950 -31.522 1.00 97.81 327 ILE A C 1
ATOM 2619 O O . ILE A 1 327 ? 13.206 4.117 -32.332 1.00 97.81 327 ILE A O 1
ATOM 2623 N N . SER A 1 328 ? 11.051 4.347 -31.768 1.00 97.62 328 SER A N 1
ATOM 2624 C CA . SER A 1 328 ? 10.648 4.966 -33.038 1.00 97.62 328 SER A CA 1
ATOM 2625 C C . SER A 1 328 ? 11.368 6.293 -33.324 1.00 97.62 328 SER A C 1
ATOM 2627 O O . SER A 1 328 ? 11.707 6.558 -34.474 1.00 97.62 328 SER A O 1
ATOM 2629 N N . GLN A 1 329 ? 11.611 7.126 -32.306 1.00 98.06 329 GLN A N 1
ATOM 2630 C CA . GLN A 1 329 ? 12.362 8.379 -32.451 1.00 98.06 329 GLN A CA 1
ATOM 2631 C C . GLN A 1 329 ? 13.851 8.135 -32.714 1.00 98.06 329 GLN A C 1
ATOM 2633 O O . GLN A 1 329 ? 14.438 8.803 -33.562 1.00 98.06 329 GLN A O 1
ATOM 2638 N N . ASP A 1 330 ? 14.463 7.179 -32.016 1.00 97.75 330 ASP A N 1
ATOM 2639 C CA . ASP A 1 330 ? 15.877 6.846 -32.197 1.00 97.75 330 ASP A CA 1
ATOM 2640 C C . ASP A 1 330 ? 16.117 6.128 -33.550 1.00 97.75 330 ASP A C 1
ATOM 2642 O O . ASP A 1 330 ? 17.114 6.410 -34.215 1.00 97.75 330 ASP A O 1
ATOM 2646 N N . SER A 1 331 ? 15.162 5.322 -34.042 1.00 97.19 331 SER A N 1
ATOM 2647 C CA . SER A 1 331 ? 15.143 4.811 -35.427 1.00 97.19 331 SER A CA 1
ATOM 2648 C C . SER A 1 331 ? 15.024 5.933 -36.462 1.00 97.19 331 SER A C 1
ATOM 2650 O O . SER A 1 331 ? 15.873 6.027 -37.342 1.00 97.19 331 SER A O 1
ATOM 2652 N N . SER A 1 332 ? 14.040 6.829 -36.325 1.00 97.69 332 SER A N 1
ATOM 2653 C CA . SER A 1 332 ? 13.835 7.945 -37.264 1.00 97.69 332 SER A CA 1
ATOM 2654 C C . SER A 1 332 ? 15.043 8.894 -37.331 1.00 97.69 332 SER A C 1
ATOM 2656 O O . SER A 1 332 ? 15.387 9.386 -38.404 1.00 97.69 332 SER A O 1
ATOM 2658 N N . ARG A 1 333 ? 15.753 9.097 -36.212 1.00 98.00 333 ARG A N 1
ATOM 2659 C CA . ARG A 1 333 ? 17.044 9.808 -36.191 1.00 98.00 333 ARG A CA 1
ATOM 2660 C C . ARG A 1 333 ? 18.131 9.065 -36.961 1.00 98.00 333 ARG A C 1
ATOM 2662 O O . ARG A 1 333 ? 18.860 9.691 -37.721 1.00 98.00 333 ARG A O 1
ATOM 2669 N N . SER A 1 334 ? 18.240 7.747 -36.789 1.00 98.00 334 SER A N 1
ATOM 2670 C CA . SER A 1 334 ? 19.195 6.946 -37.563 1.00 98.00 334 SER A CA 1
ATOM 2671 C C . SER A 1 334 ? 18.879 6.973 -39.060 1.00 98.00 334 SER A C 1
ATOM 2673 O O . SER A 1 334 ? 19.799 7.005 -39.867 1.00 98.00 334 SER A O 1
ATOM 2675 N N . GLU A 1 335 ? 17.600 6.985 -39.436 1.00 97.31 335 GLU A N 1
ATOM 2676 C CA . GLU A 1 335 ? 17.153 7.108 -40.826 1.00 97.31 335 GLU A CA 1
ATOM 2677 C C . GLU A 1 335 ? 17.496 8.489 -41.412 1.00 97.31 335 GLU A C 1
ATOM 2679 O O . GLU A 1 335 ? 18.028 8.543 -42.519 1.00 97.31 335 GLU A O 1
ATOM 2684 N N . SER A 1 336 ? 17.302 9.583 -40.657 1.00 97.81 336 SER A N 1
ATOM 2685 C CA . SER A 1 336 ? 17.737 10.938 -41.054 1.00 97.81 336 SER A CA 1
ATOM 2686 C C . SER A 1 336 ? 19.248 11.004 -41.284 1.00 97.81 336 SER A C 1
ATOM 2688 O O . SER A 1 336 ? 19.689 11.400 -42.359 1.00 97.81 336 SER A O 1
ATOM 2690 N N . ASN A 1 337 ? 20.045 10.523 -40.323 1.00 97.62 337 ASN A N 1
ATOM 2691 C CA . ASN A 1 337 ? 21.506 10.511 -40.432 1.00 97.62 337 ASN A CA 1
ATOM 2692 C C . ASN A 1 337 ? 21.981 9.713 -41.663 1.00 97.62 337 ASN A C 1
ATOM 2694 O O . ASN A 1 337 ? 22.871 10.156 -42.387 1.00 97.62 337 ASN A O 1
ATOM 2698 N N . ASN A 1 338 ? 21.370 8.552 -41.925 1.00 97.31 338 ASN A N 1
ATOM 2699 C CA . ASN A 1 338 ? 21.681 7.730 -43.097 1.00 97.31 338 ASN A CA 1
ATOM 2700 C C . ASN A 1 338 ? 21.281 8.430 -44.411 1.00 97.31 338 ASN A C 1
ATOM 2702 O O . ASN A 1 338 ? 21.960 8.270 -45.426 1.00 97.31 338 ASN A O 1
ATOM 2706 N N . MET A 1 339 ? 20.190 9.205 -44.412 1.00 97.31 339 MET A N 1
ATOM 2707 C CA . MET A 1 339 ? 19.766 10.001 -45.567 1.00 97.31 339 MET A CA 1
ATOM 2708 C C . MET A 1 339 ? 20.753 11.146 -45.840 1.00 97.31 339 MET A C 1
ATOM 2710 O O . MET A 1 339 ? 21.171 11.327 -46.980 1.00 97.31 339 MET A O 1
ATOM 2714 N N . GLU A 1 340 ? 21.204 11.854 -44.803 1.00 97.81 340 GLU A N 1
ATOM 2715 C CA . GLU A 1 340 ? 22.229 12.905 -44.896 1.00 97.81 340 GLU A CA 1
ATOM 2716 C C . GLU A 1 340 ? 23.586 12.356 -45.395 1.00 97.81 340 GLU A C 1
ATOM 2718 O O . GLU A 1 340 ? 24.240 12.971 -46.247 1.00 97.81 340 GLU A O 1
ATOM 2723 N N . GLU A 1 341 ? 23.995 11.159 -44.952 1.00 98.00 341 GLU A N 1
ATOM 2724 C CA . GLU A 1 341 ? 25.177 10.464 -45.490 1.00 98.00 341 GLU A CA 1
ATOM 2725 C C . GLU A 1 341 ? 25.005 10.136 -46.985 1.00 98.00 341 GLU A C 1
ATOM 2727 O O . GLU A 1 341 ? 25.900 10.384 -47.798 1.00 98.00 341 GLU A O 1
ATOM 2732 N N . MET A 1 342 ? 23.837 9.630 -47.387 1.00 97.12 342 MET A N 1
ATOM 2733 C CA . MET A 1 342 ? 23.565 9.313 -48.791 1.00 97.12 342 MET A CA 1
ATOM 2734 C C . MET A 1 342 ? 23.474 10.572 -49.666 1.00 97.12 342 MET A C 1
ATOM 2736 O O . MET A 1 342 ? 23.992 10.567 -50.782 1.00 97.12 342 MET A O 1
ATOM 2740 N N . GLU A 1 343 ? 22.913 11.677 -49.169 1.00 97.88 343 GLU A N 1
ATOM 2741 C CA . GLU A 1 343 ? 22.919 12.969 -49.862 1.00 97.88 343 GLU A CA 1
ATOM 2742 C C . GLU A 1 343 ? 24.332 13.522 -50.066 1.00 97.88 343 GLU A C 1
ATOM 2744 O O . GLU A 1 343 ? 24.664 13.976 -51.162 1.00 97.88 343 GLU A O 1
ATOM 2749 N N . THR A 1 344 ? 25.173 13.508 -49.028 1.00 98.00 344 THR A N 1
ATOM 2750 C CA . THR A 1 344 ? 26.563 13.980 -49.147 1.00 98.00 344 THR A CA 1
ATOM 2751 C C . THR A 1 344 ? 27.369 13.096 -50.097 1.00 98.00 344 THR A C 1
ATOM 2753 O O . THR A 1 344 ? 28.134 13.612 -50.913 1.00 98.00 344 THR A O 1
ATOM 2756 N N . ARG A 1 345 ? 27.127 11.780 -50.097 1.00 98.00 345 ARG A N 1
ATOM 2757 C CA . ARG A 1 345 ? 27.709 10.848 -51.071 1.00 98.00 345 ARG A CA 1
ATOM 2758 C C . ARG A 1 345 ? 27.240 11.108 -52.506 1.00 98.00 345 ARG A C 1
ATOM 2760 O O . ARG A 1 345 ? 28.061 11.031 -53.417 1.00 98.00 345 ARG A O 1
ATOM 2767 N N . ILE A 1 346 ? 25.963 11.434 -52.721 1.00 97.94 346 ILE A N 1
ATOM 2768 C CA . ILE A 1 346 ? 25.433 11.814 -54.042 1.00 97.94 346 ILE A CA 1
ATOM 2769 C C . ILE A 1 346 ? 26.091 13.113 -54.525 1.00 97.94 346 ILE A C 1
ATOM 2771 O O . ILE A 1 346 ? 26.614 13.133 -55.637 1.00 97.94 346 ILE A O 1
ATOM 2775 N N . LYS A 1 347 ? 26.164 14.147 -53.676 1.00 97.94 347 LYS A N 1
ATOM 2776 C CA . LYS A 1 347 ? 26.815 15.434 -53.994 1.00 97.94 347 LYS A CA 1
ATOM 2777 C C . LYS A 1 347 ? 28.285 15.244 -54.397 1.00 97.94 347 LYS A C 1
ATOM 2779 O O . LYS A 1 347 ? 28.700 15.742 -55.438 1.00 97.94 347 LYS A O 1
ATOM 2784 N N . LEU A 1 348 ? 29.045 14.430 -53.656 1.00 96.56 348 LEU A N 1
ATOM 2785 C CA . LEU A 1 348 ? 30.441 14.101 -53.991 1.00 96.56 348 LEU A CA 1
ATOM 2786 C C . LEU A 1 348 ? 30.594 13.323 -55.312 1.00 96.56 348 LEU A C 1
ATOM 2788 O O . LEU A 1 348 ? 31.589 13.502 -56.013 1.00 96.56 348 LEU A O 1
ATOM 2792 N N . LEU A 1 349 ? 29.632 12.465 -55.668 1.00 96.31 349 LEU A N 1
ATOM 2793 C CA . LEU A 1 349 ? 29.632 11.757 -56.955 1.00 96.31 349 LEU A CA 1
ATOM 2794 C C . LEU A 1 349 ? 29.252 12.680 -58.124 1.00 96.31 349 LEU A C 1
ATOM 2796 O O . LEU A 1 349 ? 29.831 12.543 -59.200 1.00 96.31 349 LEU A O 1
ATOM 2800 N N . GLN A 1 350 ? 28.342 13.634 -57.910 1.00 96.12 350 GLN A N 1
ATOM 2801 C CA . GLN A 1 350 ? 28.008 14.678 -58.885 1.00 96.12 350 GLN A CA 1
ATOM 2802 C C . GLN A 1 350 ? 29.213 15.595 -59.133 1.00 96.12 350 GLN A C 1
ATOM 2804 O O . GLN A 1 350 ? 29.671 15.690 -60.267 1.00 96.12 350 GLN A O 1
ATOM 2809 N N . GLU A 1 351 ? 29.824 16.142 -58.074 1.00 95.75 351 GLU A N 1
ATOM 2810 C CA . GLU A 1 351 ? 31.073 16.912 -58.178 1.00 95.75 351 GLU A CA 1
ATOM 2811 C C . GLU A 1 351 ? 32.195 16.135 -58.883 1.00 95.75 351 GLU A C 1
ATOM 2813 O O . GLU A 1 351 ? 32.989 16.724 -59.615 1.00 95.75 351 GLU A O 1
ATOM 2818 N N . GLY A 1 352 ? 32.294 14.822 -58.652 1.00 95.12 352 GLY A N 1
ATOM 2819 C CA . GLY A 1 352 ? 33.251 13.958 -59.341 1.00 95.12 352 GLY A CA 1
ATOM 2820 C C . GLY A 1 352 ? 32.978 13.867 -60.844 1.00 95.12 352 GLY A C 1
ATOM 2821 O O . GLY A 1 352 ? 33.890 14.070 -61.642 1.00 95.12 352 GLY A O 1
ATOM 2822 N N . ALA A 1 353 ? 31.724 13.614 -61.227 1.00 93.38 353 ALA A N 1
ATOM 2823 C CA . ALA A 1 353 ? 31.309 13.517 -62.625 1.00 93.38 353 ALA A CA 1
ATOM 2824 C C . ALA A 1 353 ? 31.452 14.852 -63.378 1.00 93.38 353 ALA A C 1
ATOM 2826 O O . ALA A 1 353 ? 31.925 14.863 -64.513 1.00 93.38 353 ALA A O 1
ATOM 2827 N N . ASP A 1 354 ? 31.109 15.976 -62.747 1.00 94.06 354 ASP A N 1
ATOM 2828 C CA . ASP A 1 354 ? 31.230 17.302 -63.360 1.00 94.06 354 ASP A CA 1
ATOM 2829 C C . ASP A 1 354 ? 32.702 17.712 -63.550 1.00 94.06 354 ASP A C 1
ATOM 2831 O O . ASP A 1 354 ? 33.056 18.277 -64.585 1.00 94.06 354 ASP A O 1
ATOM 2835 N N . ARG A 1 355 ? 33.601 17.342 -62.622 1.00 93.25 355 ARG A N 1
ATOM 2836 C CA . ARG A 1 355 ? 35.059 17.495 -62.815 1.00 93.25 355 ARG A CA 1
ATOM 2837 C C . ARG A 1 355 ? 35.570 16.659 -63.991 1.00 93.25 355 ARG A C 1
ATOM 2839 O O . ARG A 1 355 ? 36.372 17.167 -64.773 1.00 93.25 355 ARG A O 1
ATOM 2846 N N . SER A 1 356 ? 35.110 15.412 -64.132 1.00 93.00 356 SER A N 1
ATOM 2847 C CA . SER A 1 356 ? 35.463 14.563 -65.279 1.00 93.00 356 SER A CA 1
ATOM 2848 C C . SER A 1 356 ? 34.984 15.163 -66.600 1.00 93.00 356 SER A C 1
ATOM 2850 O O . SER A 1 356 ? 35.779 15.238 -67.528 1.00 93.00 356 SER A O 1
ATOM 2852 N N . ARG A 1 357 ? 33.753 15.686 -66.663 1.00 91.75 357 ARG A N 1
ATOM 2853 C CA . ARG A 1 357 ? 33.220 16.370 -67.856 1.00 91.75 357 ARG A CA 1
ATOM 2854 C C . ARG A 1 357 ? 34.062 17.572 -68.268 1.00 91.75 357 ARG A C 1
ATOM 2856 O O . ARG A 1 357 ? 34.496 17.635 -69.407 1.00 91.75 357 ARG A O 1
ATOM 2863 N N . VAL A 1 358 ? 34.388 18.468 -67.333 1.00 90.00 358 VAL A N 1
ATOM 2864 C CA . VAL A 1 358 ? 35.245 19.634 -67.625 1.00 90.00 358 VAL A CA 1
ATOM 2865 C C . VAL A 1 358 ? 36.643 19.209 -68.105 1.00 90.00 358 VAL A C 1
ATOM 2867 O O . VAL A 1 358 ? 37.235 19.875 -68.955 1.00 90.00 358 VAL A O 1
ATOM 2870 N N . GLN A 1 359 ? 37.176 18.093 -67.599 1.00 84.94 359 GLN A N 1
ATOM 2871 C CA . GLN A 1 359 ? 38.446 17.534 -68.068 1.00 84.94 359 GLN A CA 1
ATOM 2872 C C . GLN A 1 359 ? 38.330 16.899 -69.467 1.00 84.94 359 GLN A C 1
ATOM 2874 O O . GLN A 1 359 ? 39.240 17.063 -70.283 1.00 84.94 359 GLN A O 1
ATOM 2879 N N . GLU A 1 360 ? 37.223 16.213 -69.760 1.00 87.12 360 GLU A N 1
ATOM 2880 C CA . GLU A 1 360 ? 36.899 15.669 -71.083 1.00 87.12 360 GLU A CA 1
ATOM 2881 C C . GLU A 1 360 ? 36.738 16.802 -72.108 1.00 87.12 360 GLU A C 1
ATOM 2883 O O . GLU A 1 360 ? 37.444 16.789 -73.116 1.00 87.12 360 GLU A O 1
ATOM 2888 N N . ASP A 1 361 ? 35.942 17.834 -71.809 1.00 85.31 361 ASP A N 1
ATOM 2889 C CA . ASP A 1 361 ? 35.756 19.032 -72.641 1.00 85.31 361 ASP A CA 1
ATOM 2890 C C . ASP A 1 361 ? 37.094 19.728 -72.944 1.00 85.31 361 ASP A C 1
ATOM 2892 O O . ASP A 1 361 ? 37.414 20.008 -74.101 1.00 85.31 361 ASP A O 1
ATOM 2896 N N . PHE A 1 362 ? 37.926 19.958 -71.920 1.00 85.25 362 PHE A N 1
ATOM 2897 C CA . PHE A 1 362 ? 39.250 20.567 -72.091 1.00 85.25 362 PHE A CA 1
ATOM 2898 C C . PHE A 1 362 ? 40.179 19.701 -72.957 1.00 85.25 362 PHE A C 1
ATOM 2900 O O . PHE A 1 362 ? 40.916 20.221 -73.802 1.00 85.25 362 PHE A O 1
ATOM 2907 N N . SER A 1 363 ? 40.132 18.374 -72.795 1.00 84.19 363 SER A N 1
ATOM 2908 C CA . SER A 1 363 ? 40.886 17.448 -73.647 1.00 84.19 363 SER A CA 1
ATOM 2909 C C . SER A 1 363 ? 40.378 17.447 -75.095 1.00 84.19 363 SER A C 1
ATOM 2911 O O . SER A 1 363 ? 41.191 17.473 -76.018 1.00 84.19 363 SER A O 1
ATOM 2913 N N . GLY A 1 364 ? 39.059 17.523 -75.303 1.00 82.00 364 GLY A N 1
ATOM 2914 C CA . GLY A 1 364 ? 38.428 17.613 -76.618 1.00 82.00 364 GLY A CA 1
ATOM 2915 C C . GLY A 1 364 ? 38.825 18.891 -77.351 1.00 82.00 364 GLY A C 1
ATOM 2916 O O . GLY A 1 364 ? 39.288 18.819 -78.486 1.00 82.00 364 GLY A O 1
ATOM 2917 N N . VAL A 1 365 ? 38.755 20.047 -76.680 1.00 82.81 365 VAL A N 1
ATOM 2918 C CA . VAL A 1 365 ? 39.246 21.331 -77.216 1.00 82.81 365 VAL A CA 1
ATOM 2919 C C . VAL A 1 365 ? 40.738 21.252 -77.557 1.00 82.81 365 VAL A C 1
ATOM 2921 O O . VAL A 1 365 ? 41.142 21.708 -78.624 1.00 82.81 365 VAL A O 1
ATOM 2924 N N . THR A 1 366 ? 41.557 20.625 -76.706 1.00 80.00 366 THR A N 1
ATOM 2925 C CA . THR A 1 366 ? 43.000 20.458 -76.960 1.00 80.00 366 THR A CA 1
ATOM 2926 C C . THR A 1 366 ? 43.261 19.613 -78.213 1.00 80.00 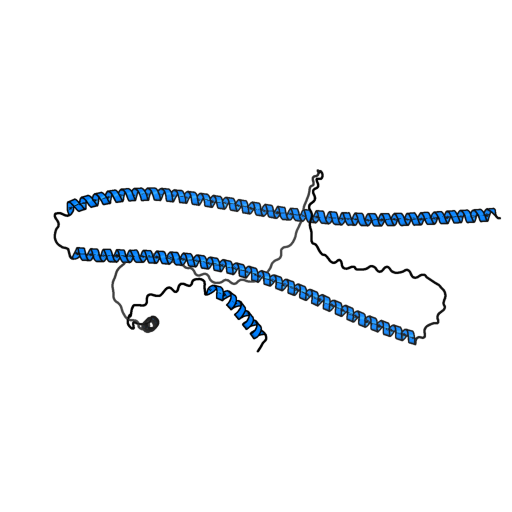366 THR A C 1
ATOM 2928 O O . THR A 1 366 ? 44.073 19.998 -79.052 1.00 80.00 366 THR A O 1
ATOM 2931 N N . VAL A 1 367 ? 42.545 18.498 -78.387 1.00 80.44 367 VAL A N 1
ATOM 2932 C CA . VAL A 1 367 ? 42.640 17.645 -79.586 1.00 80.44 367 VAL A CA 1
ATOM 2933 C C . VAL A 1 367 ? 42.150 18.380 -80.839 1.00 80.44 367 VAL A C 1
ATOM 2935 O O . VAL A 1 367 ? 42.795 18.297 -81.882 1.00 80.44 367 VAL A O 1
ATOM 2938 N N . TYR A 1 368 ? 41.062 19.148 -80.742 1.00 80.31 368 TYR A N 1
ATOM 2939 C CA . TYR A 1 368 ? 40.512 19.909 -81.868 1.00 80.31 368 TYR A CA 1
ATOM 2940 C C . TYR A 1 368 ? 41.459 21.031 -82.328 1.00 80.31 368 TYR A C 1
ATOM 2942 O O . TYR A 1 368 ? 41.642 21.242 -83.525 1.00 80.31 368 TYR A O 1
ATOM 2950 N N . MET A 1 369 ? 42.116 21.713 -81.384 1.00 79.25 369 MET A N 1
ATOM 2951 C CA . MET A 1 369 ? 43.131 22.732 -81.675 1.00 79.25 369 MET A CA 1
ATOM 2952 C C . MET A 1 369 ? 44.400 22.126 -82.290 1.00 79.25 369 MET A C 1
ATOM 2954 O O . MET A 1 369 ? 44.965 22.718 -83.203 1.00 79.25 369 MET A O 1
ATOM 2958 N N . LEU A 1 370 ? 44.824 20.934 -81.850 1.00 76.75 370 LEU A N 1
ATOM 2959 C CA . LEU A 1 370 ? 45.936 20.210 -82.480 1.00 76.75 370 LEU A CA 1
ATOM 2960 C C . LEU A 1 370 ? 45.606 19.791 -83.921 1.00 76.75 370 LEU A C 1
ATOM 2962 O O . LEU A 1 370 ? 46.460 19.916 -84.793 1.00 76.75 370 LEU A O 1
ATOM 2966 N N . PHE A 1 371 ? 44.370 19.353 -84.183 1.00 80.81 371 PHE A N 1
ATOM 2967 C CA . PHE A 1 371 ? 43.909 18.978 -85.525 1.00 80.81 371 PHE A CA 1
ATOM 2968 C C . PHE A 1 371 ? 43.803 20.177 -86.485 1.00 80.81 371 PHE A C 1
ATOM 2970 O O . PHE A 1 371 ? 44.054 20.029 -87.673 1.00 80.81 371 PHE A O 1
ATOM 2977 N N . LEU A 1 372 ? 43.475 21.375 -85.985 1.00 78.44 372 LEU A N 1
ATOM 2978 C CA . LEU A 1 372 ? 43.425 22.611 -86.784 1.00 78.44 372 LEU A CA 1
ATOM 2979 C C . LEU A 1 372 ? 44.805 23.225 -87.093 1.00 78.44 372 LEU A C 1
ATOM 2981 O O . LEU A 1 372 ? 44.884 24.176 -87.870 1.00 78.44 372 LEU A O 1
ATOM 2985 N N . CYS A 1 373 ? 45.882 22.715 -86.490 1.00 72.19 373 CYS A N 1
ATOM 2986 C CA . CYS A 1 373 ? 47.257 23.176 -86.706 1.00 72.19 373 CYS A CA 1
ATOM 2987 C C . CYS A 1 373 ? 48.082 22.255 -87.630 1.00 72.19 373 CYS A C 1
ATOM 2989 O O . CYS A 1 373 ? 49.311 22.372 -87.641 1.00 72.19 373 CYS A O 1
ATOM 2991 N N . GLN A 1 374 ? 47.435 21.343 -88.367 1.00 66.50 374 GLN A N 1
ATOM 2992 C CA . GLN A 1 374 ? 48.068 20.294 -89.176 1.00 66.50 374 GLN A CA 1
ATOM 2993 C C . GLN A 1 374 ? 47.517 20.239 -90.608 1.00 66.50 374 GLN A C 1
ATOM 2995 O O . GLN A 1 374 ? 48.338 19.929 -91.501 1.00 66.50 374 GLN A O 1
#

Sequence (374 aa):
MSQYQKSLNKSIEKMKSVFRNFEDDGWEEVSGSQDEEETESDTLGQAIVSRSRTELSPTDCTDSSFSSQVKTRTNIKQSPLQRQSTRSRRSIIRNLQRVPRSSQSGPQISSSSTSADAGRKVVLRETGTSPMKQAVTKDSLTPSPSPAKLHEQKMAHNHTLRQLKQAKQRVHNLQQQVTNLRDSRAATLKAFQEHKDASQQLESDLNLANQRLRVSKQNIQKMSNDIEKLVKEKAHLESQQVLREETVTPAVNTDKRTEQDWKMLEVRLKTSSSEVCRQSASLRQMKQENTSLQDQVRTLQDRINHLERDNNQKRTLLEDTRSKLRISQDSSRSESNNMEEMETRIKLLQEGADRSRVQEDFSGVTVYMLFLCQ

Secondary structure (DSSP, 8-state):
--HHHHHHHHHHHHHHHHHTTSSSS------------------HHHHHHHHTTSSS--------------------------------------------------------------------------------------PPPPHHHHHHHHHHHHHHHHHHHHHHHHHHHHHHHHHHHHHHHHHHHHHHHHHHHHHHHHHHHHHHHHHHHHHHHHHHHHHHHHHHHHHHHHHHHHHHHHHHHS--S--SSSHHHHHHHHHHHHHHHHHHHHHHHHHHHHHHHHHHHHHHHHHHHHHHHHHHHHHHHHHHHHHHHHHHHHHHHHHHHHHHHHHHHHHHHHHHHHHHHHHHHHHHHHHHHHHHHHHHHHHTT-

pLDDT: mean 74.56, std 24.57, range [29.48, 98.62]

InterPro domains:
  IPR038810 Centlein [PTHR18957] (2-358)

Radius of gyration: 50.81 Å; Cα contacts (8 Å, |Δi|>4): 3; chains: 1; bounding box: 115×72×160 Å

Solvent-accessible surface area (backbone atoms only — not comparable to full-atom values): 23582 Å² total; per-residue (Å²): 134,60,70,65,56,57,53,49,54,57,49,51,57,58,49,50,70,58,50,63,68,58,76,74,65,73,80,75,78,78,76,72,85,86,82,81,94,77,73,100,68,76,57,71,68,52,57,53,56,54,60,70,66,63,83,80,74,94,83,84,92,87,81,90,80,89,81,83,89,81,91,79,87,82,81,83,78,86,80,82,90,78,89,81,84,86,79,88,83,89,82,89,90,86,78,90,90,80,89,89,88,89,81,88,80,86,83,85,90,87,88,86,89,85,83,89,80,92,77,96,72,86,78,81,90,74,90,88,79,80,84,77,83,77,78,90,76,79,89,79,92,78,80,86,78,60,72,66,62,58,50,53,53,50,51,51,51,52,49,53,52,51,50,52,52,52,52,52,50,53,52,51,54,50,52,50,51,53,48,54,54,51,53,52,50,51,53,51,53,50,52,51,48,55,52,49,55,52,50,55,50,52,53,52,52,50,50,52,50,51,52,52,50,53,53,50,52,52,53,49,53,50,51,51,60,53,48,52,50,53,52,54,50,50,53,50,51,54,54,54,48,53,61,58,69,74,55,85,74,90,87,82,82,58,58,73,55,53,52,51,52,46,54,52,50,52,52,52,48,52,54,50,51,54,47,54,52,53,52,54,51,51,56,49,50,57,49,54,52,50,52,52,51,51,53,49,51,50,56,50,48,56,51,47,62,49,54,52,53,56,50,50,53,51,51,52,54,52,52,53,50,51,52,52,50,49,53,52,52,56,48,54,49,53,51,49,54,53,49,54,52,51,49,53,51,49,52,55,52,49,55,49,51,54,52,49,46,55,52,50,52,53,50,51,52,51,52,54,54,56,62,74,73,113